Protein AF-A0A417IHV5-F1 (afdb_monomer_lite)

Secondary structure (DSSP, 8-state):
---------EEEEEE-SSEEEEEEE-TTSPBPEETTEESEEEEE-PPPPPTHHHHHHHHHHHHHHHHHHHHHHHHHHHHHHHHHH-TTHHHHHHTTTS-TTT-SS--S-SS-B-SS-BHHHHHHH-SSHHHHHHHHHH--S---HHHHHHHHHHHHHT---------TT--HHHHHHHHHHHHHHHHHHHH------SSHHHHHHHHH-TT--HHHHHHHHTTTPPPPPTT--S--HHHHHHHHTT--B-HHHHHT-GGGTTSPPB-TTS-GGGTHHHHHHHHGGGHHHHHHHHHHHHHHHHHHHHTT-SSHHHHHHHHHHHHHHHHHHHHHHHHHH-GGGHHHHHT-----GGGHHHHHHHHHHHHHHHHHHHHHH--

pLDDT: mean 84.32, std 13.25, range [35.38, 98.0]

Structure (mmCIF, N/CA/C/O backbone):
data_AF-A0A417IHV5-F1
#
_entry.id   AF-A0A417IHV5-F1
#
loop_
_atom_site.group_PDB
_atom_site.id
_atom_site.type_symbol
_atom_site.label_atom_id
_atom_site.label_alt_id
_atom_site.label_comp_id
_atom_site.label_asym_id
_atom_site.label_entity_id
_atom_site.label_seq_id
_atom_site.pdbx_PDB_ins_code
_atom_site.Cartn_x
_atom_site.Cartn_y
_atom_site.Cartn_z
_atom_site.occupancy
_atom_site.B_iso_or_equiv
_atom_site.auth_seq_id
_atom_site.auth_comp_id
_atom_site.auth_asym_id
_atom_site.auth_atom_id
_atom_site.pdbx_PDB_model_num
ATOM 1 N N . MET A 1 1 ? -44.075 -54.042 -39.806 1.00 43.84 1 MET A N 1
ATOM 2 C CA . MET A 1 1 ? -42.893 -53.189 -39.548 1.00 43.84 1 MET A CA 1
ATOM 3 C C . MET A 1 1 ? -42.754 -52.232 -40.720 1.00 43.84 1 MET A C 1
ATOM 5 O O . MET A 1 1 ? -42.628 -52.717 -41.832 1.00 43.84 1 MET A O 1
ATOM 9 N N . LYS A 1 2 ? -42.866 -50.910 -40.524 1.00 47.47 2 LYS A N 1
ATOM 10 C CA . LYS A 1 2 ? -42.530 -49.951 -41.591 1.00 47.47 2 LYS A CA 1
ATOM 11 C C . LYS A 1 2 ? -41.009 -49.927 -41.723 1.00 47.47 2 LYS A C 1
ATOM 13 O O . LYS A 1 2 ? -40.340 -49.644 -40.729 1.00 47.47 2 LYS A O 1
ATOM 18 N N . GLU A 1 3 ? -40.488 -50.256 -42.902 1.00 50.31 3 GLU A N 1
ATOM 19 C CA . GLU A 1 3 ? -39.080 -50.044 -43.235 1.00 50.31 3 GLU A CA 1
ATOM 20 C C . GLU A 1 3 ? -38.722 -48.589 -42.928 1.00 50.31 3 GLU A C 1
ATOM 22 O O . GLU A 1 3 ? -39.353 -47.655 -43.428 1.00 50.31 3 GLU A O 1
ATOM 27 N N . LYS A 1 4 ? -37.744 -48.383 -42.041 1.00 56.47 4 LYS A N 1
ATOM 28 C CA . LYS A 1 4 ? -37.158 -47.061 -41.842 1.00 56.47 4 LYS A CA 1
ATOM 29 C C . LYS A 1 4 ? -36.300 -46.778 -43.066 1.00 56.47 4 LYS A C 1
ATOM 31 O O . LYS A 1 4 ? -35.167 -47.241 -43.137 1.00 56.47 4 LYS A O 1
ATOM 36 N N . THR A 1 5 ? -36.843 -46.030 -44.017 1.00 64.75 5 THR A N 1
ATOM 37 C CA . THR A 1 5 ? -36.080 -45.492 -45.142 1.00 64.75 5 THR A CA 1
ATOM 38 C C . THR A 1 5 ? -34.972 -44.604 -44.574 1.00 64.75 5 THR A C 1
ATOM 40 O O . THR A 1 5 ? -35.249 -43.557 -43.986 1.00 64.75 5 THR A O 1
ATOM 43 N N . GLN A 1 6 ? -33.718 -45.048 -44.667 1.00 71.69 6 GLN A N 1
ATOM 44 C CA . GLN A 1 6 ? -32.567 -44.222 -44.310 1.00 71.69 6 GLN A CA 1
ATOM 45 C C . GLN A 1 6 ? -32.312 -43.253 -45.461 1.00 71.69 6 GLN A C 1
ATOM 47 O O . GLN A 1 6 ? -31.965 -43.670 -46.562 1.00 71.69 6 GLN A O 1
ATOM 52 N N . ILE A 1 7 ? -32.532 -41.964 -45.215 1.00 76.94 7 ILE A N 1
ATOM 53 C CA . ILE A 1 7 ? -32.256 -40.913 -46.192 1.00 76.94 7 ILE A CA 1
ATOM 54 C C . ILE A 1 7 ? -30.855 -40.375 -45.883 1.00 76.94 7 ILE A C 1
ATOM 56 O O . ILE A 1 7 ? -30.662 -39.851 -44.782 1.00 76.94 7 ILE A O 1
ATOM 60 N N . PRO A 1 8 ? -29.876 -40.512 -46.795 1.00 87.56 8 PRO A N 1
ATOM 61 C CA . PRO A 1 8 ? -28.560 -39.919 -46.601 1.00 87.56 8 PRO A CA 1
ATOM 62 C C . PRO A 1 8 ? -28.674 -38.389 -46.613 1.00 87.56 8 PRO A C 1
ATOM 64 O O . PRO A 1 8 ? -29.353 -37.818 -47.466 1.00 87.56 8 PRO A O 1
ATOM 67 N N . TYR A 1 9 ? -28.017 -37.728 -45.661 1.00 92.44 9 TYR A N 1
ATOM 68 C CA . TYR A 1 9 ? -28.011 -36.272 -45.526 1.00 92.44 9 TYR A CA 1
ATOM 69 C C . TYR A 1 9 ? -26.628 -35.773 -45.101 1.00 92.44 9 TYR A C 1
ATOM 71 O O . TYR A 1 9 ? -25.859 -36.504 -44.474 1.00 92.44 9 TYR A O 1
ATOM 79 N N . TYR A 1 10 ? -26.342 -34.509 -45.394 1.00 94.06 10 TYR A N 1
ATOM 80 C CA . TYR A 1 10 ? -25.203 -33.780 -44.849 1.00 94.06 10 TYR A CA 1
ATOM 81 C C . TYR A 1 10 ? -25.669 -32.828 -43.752 1.00 94.06 10 TYR A C 1
ATOM 83 O O . TYR A 1 10 ? -26.745 -32.240 -43.846 1.00 94.06 10 TYR A O 1
ATOM 91 N N . LEU A 1 11 ? -24.861 -32.679 -42.704 1.00 94.31 11 LEU A N 1
ATOM 92 C CA . LEU A 1 11 ? -25.063 -31.701 -41.638 1.00 94.31 11 LEU A CA 1
ATOM 93 C C . LEU A 1 11 ? -23.852 -30.770 -41.614 1.00 94.31 11 LEU A C 1
ATOM 95 O O . LEU A 1 11 ? -22.757 -31.185 -41.243 1.00 94.31 11 LEU A O 1
ATOM 99 N N . GLY A 1 12 ? -24.060 -29.519 -42.012 1.00 94.19 12 GLY A N 1
ATOM 100 C CA . GLY A 1 12 ? -23.097 -28.446 -41.809 1.00 94.19 12 GLY A CA 1
ATOM 101 C C . GLY A 1 12 ? -23.281 -27.852 -40.419 1.00 94.19 12 GLY A C 1
ATOM 102 O O . GLY A 1 12 ? -24.413 -27.570 -40.024 1.00 94.19 12 GLY A O 1
ATOM 103 N N . ILE A 1 13 ? -22.183 -27.672 -39.689 1.00 95.75 13 ILE A N 1
ATOM 104 C CA . ILE A 1 13 ? -22.153 -26.996 -38.391 1.00 95.75 13 ILE A CA 1
ATOM 105 C C . ILE A 1 13 ? -21.096 -25.900 -38.469 1.00 95.75 13 ILE A C 1
ATOM 107 O O . ILE A 1 13 ? -19.956 -26.176 -38.834 1.00 95.75 13 ILE A O 1
ATOM 111 N N . ASP A 1 14 ? -21.479 -24.683 -38.101 1.00 94.81 14 ASP A N 1
ATOM 112 C CA . ASP A 1 14 ? -20.583 -23.542 -37.939 1.00 94.81 14 ASP A CA 1
ATOM 113 C C . ASP A 1 14 ? -20.617 -23.106 -36.472 1.00 94.81 14 ASP A C 1
ATOM 115 O O . ASP A 1 14 ? -21.631 -22.597 -35.992 1.00 94.81 14 ASP A O 1
ATOM 119 N N . ALA A 1 15 ? -19.548 -23.396 -35.731 1.00 91.81 15 ALA A N 1
ATOM 120 C CA . ALA A 1 15 ? -19.474 -23.170 -34.292 1.00 91.81 15 ALA A CA 1
ATOM 121 C C . ALA A 1 15 ? -18.568 -21.972 -33.975 1.00 91.81 15 ALA A C 1
ATOM 123 O O . ALA A 1 15 ? -17.343 -22.085 -33.976 1.00 91.81 15 ALA A O 1
ATOM 124 N N . GLY A 1 16 ? -19.190 -20.834 -33.667 1.00 87.75 16 GLY A N 1
ATOM 125 C CA . GLY A 1 16 ? -18.547 -19.630 -33.146 1.00 87.75 16 GLY A CA 1
ATOM 126 C C . GLY A 1 16 ? -18.578 -19.542 -31.613 1.00 87.75 16 GLY A C 1
ATOM 127 O O . GLY A 1 16 ? -19.144 -20.391 -30.924 1.00 87.75 16 GLY A O 1
ATOM 128 N N . SER A 1 17 ? -17.992 -18.475 -31.059 1.00 83.94 17 SER A N 1
ATOM 129 C CA . SER A 1 17 ? -17.856 -18.276 -29.601 1.00 83.94 17 SER A CA 1
ATOM 130 C C . SER A 1 17 ? -19.181 -18.055 -28.858 1.00 83.94 17 SER A C 1
ATOM 132 O O . SER A 1 17 ? -19.285 -18.393 -27.681 1.00 83.94 17 SER A O 1
ATOM 134 N N . SER A 1 18 ? -20.188 -17.524 -29.555 1.00 89.94 18 SER A N 1
ATOM 135 C CA . SER A 1 18 ? -21.527 -17.193 -29.034 1.00 89.94 18 SER A CA 1
ATOM 136 C C . SER A 1 18 ? -22.663 -17.668 -29.943 1.00 89.94 18 SER A C 1
ATOM 138 O O . SER A 1 18 ? -23.837 -17.340 -29.734 1.00 89.94 18 SER A O 1
ATOM 140 N N . SER A 1 19 ? -22.348 -18.446 -30.981 1.00 92.69 19 SER A N 1
ATOM 141 C CA . SER A 1 19 ? -23.367 -18.984 -31.874 1.00 92.69 19 SER A CA 1
ATOM 142 C C . SER A 1 19 ? -22.964 -20.316 -32.480 1.00 92.69 19 SER A C 1
ATOM 144 O O . SER A 1 19 ? -21.795 -20.547 -32.762 1.00 92.69 19 SER A O 1
ATOM 146 N N . VAL A 1 20 ? -23.941 -21.193 -32.690 1.00 95.38 20 VAL A N 1
ATOM 147 C CA . VAL A 1 20 ? -23.766 -22.420 -33.470 1.00 95.38 20 VAL A CA 1
ATOM 148 C C . VAL A 1 20 ? -24.817 -22.440 -34.571 1.00 95.38 20 VAL A C 1
ATOM 150 O O . VAL A 1 20 ? -26.007 -22.638 -34.304 1.00 95.38 20 VAL A O 1
ATOM 153 N N . GLY A 1 21 ? -24.379 -22.184 -35.800 1.00 95.12 21 GLY A N 1
ATOM 154 C CA . GLY A 1 21 ? -25.156 -22.356 -37.019 1.00 95.12 21 GLY A CA 1
ATOM 155 C C . GLY A 1 21 ? -25.201 -23.824 -37.426 1.00 95.12 21 GLY A C 1
ATOM 156 O O . GLY A 1 21 ? -24.228 -24.558 -37.259 1.00 95.12 21 GLY A O 1
ATOM 157 N N . TRP A 1 22 ? -26.331 -24.271 -37.957 1.00 96.38 22 TRP A N 1
ATOM 158 C CA . TRP A 1 22 ? -26.464 -25.605 -38.524 1.00 96.38 22 TRP A CA 1
ATOM 159 C C . TRP A 1 22 ? -27.376 -25.596 -39.748 1.00 96.38 22 TRP A C 1
ATOM 161 O O . TRP A 1 22 ? -28.329 -24.818 -39.821 1.00 96.38 22 TRP A O 1
ATOM 171 N N . ALA A 1 23 ? -27.099 -26.480 -40.703 1.00 96.06 23 ALA A N 1
ATOM 172 C CA . ALA A 1 23 ? -27.939 -26.711 -41.872 1.00 96.06 23 ALA A CA 1
ATOM 173 C C . ALA A 1 23 ? -27.867 -28.179 -42.296 1.00 96.06 23 ALA A C 1
ATOM 175 O O . ALA A 1 23 ? -26.793 -28.775 -42.317 1.00 96.06 23 ALA A O 1
ATOM 176 N N . VAL A 1 24 ? -29.014 -28.759 -42.637 1.00 94.81 24 VAL A N 1
ATOM 177 C CA . VAL A 1 24 ? -29.136 -30.141 -43.103 1.00 94.81 24 VAL A CA 1
ATOM 178 C C . VAL A 1 24 ? -29.510 -30.137 -44.578 1.00 94.81 24 VAL A C 1
ATOM 180 O O . VAL A 1 24 ? -30.541 -29.564 -44.944 1.00 94.81 24 VAL A O 1
ATOM 183 N N . THR A 1 25 ? -28.718 -30.806 -45.413 1.00 93.00 25 THR A N 1
ATOM 184 C CA . THR A 1 25 ? -28.980 -30.932 -46.852 1.00 93.00 25 THR A CA 1
ATOM 185 C C . THR A 1 25 ? -29.087 -32.385 -47.297 1.00 93.00 25 THR A C 1
ATOM 187 O O . THR A 1 25 ? -28.559 -33.283 -46.644 1.00 93.00 25 THR A O 1
ATOM 190 N N . ASP A 1 26 ? -29.758 -32.631 -48.419 1.00 91.12 26 ASP A N 1
ATOM 191 C CA . ASP A 1 26 ? -29.627 -33.893 -49.152 1.00 91.12 26 ASP A CA 1
ATOM 192 C C . ASP A 1 26 ? -28.264 -33.984 -49.875 1.00 91.12 26 ASP A C 1
ATOM 194 O O . ASP A 1 26 ? -27.413 -33.090 -49.776 1.00 91.12 26 ASP A O 1
ATOM 198 N N . THR A 1 27 ? -28.053 -35.073 -50.617 1.00 89.94 27 THR A N 1
ATOM 199 C CA . THR A 1 27 ? -26.840 -35.301 -51.420 1.00 89.94 27 THR A CA 1
ATOM 200 C C . THR A 1 27 ? -26.717 -34.382 -52.640 1.00 89.94 27 THR A C 1
ATOM 202 O O . THR A 1 27 ? -25.660 -34.348 -53.262 1.00 89.94 27 THR A O 1
ATOM 205 N N . MET A 1 28 ? -27.768 -33.626 -52.969 1.00 90.75 28 MET A N 1
ATOM 206 C CA . MET A 1 28 ? -27.807 -32.626 -54.041 1.00 90.75 28 MET A CA 1
ATOM 207 C C . MET A 1 28 ? -27.717 -31.193 -53.489 1.00 90.75 28 MET A C 1
ATOM 209 O O . MET A 1 28 ? -27.917 -30.234 -54.229 1.00 90.75 28 MET A O 1
ATOM 213 N N . TYR A 1 29 ? -27.386 -31.044 -52.199 1.00 87.69 29 TYR A N 1
ATOM 214 C CA . TYR A 1 29 ? -27.244 -29.776 -51.478 1.00 87.69 29 TYR A CA 1
ATOM 215 C C . TYR A 1 29 ? -28.536 -28.956 -51.325 1.00 87.69 29 TYR A C 1
ATOM 217 O O . TYR A 1 29 ? -28.490 -27.757 -51.043 1.00 87.69 29 TYR A O 1
ATOM 225 N N . HIS A 1 30 ? -29.707 -29.588 -51.412 1.00 91.19 30 HIS A N 1
ATOM 226 C CA . HIS A 1 30 ? -30.969 -28.942 -51.059 1.00 91.19 30 HIS A CA 1
ATOM 227 C C . HIS A 1 30 ? -31.229 -29.029 -49.558 1.00 91.19 30 HIS A C 1
ATOM 229 O O . HIS A 1 30 ? -31.154 -30.105 -48.963 1.00 91.19 30 HIS A O 1
ATOM 235 N N . VAL A 1 31 ? -31.606 -27.906 -48.940 1.00 90.88 31 VAL A N 1
ATOM 236 C CA . VAL A 1 31 ? -31.969 -27.868 -47.516 1.00 90.88 31 VAL A CA 1
ATOM 237 C C . VAL A 1 31 ? -33.217 -28.712 -47.267 1.00 90.88 31 VAL A C 1
ATOM 239 O O . VAL A 1 31 ? -34.291 -28.447 -47.819 1.00 90.88 31 VAL A O 1
ATOM 242 N N . LEU A 1 32 ? -33.091 -29.705 -46.386 1.00 90.88 32 LEU A N 1
ATOM 243 C CA . LEU A 1 32 ? -34.196 -30.587 -46.033 1.00 90.88 32 LEU A CA 1
ATOM 244 C C . LEU A 1 32 ? -35.278 -29.826 -45.264 1.00 90.88 32 LEU A C 1
ATOM 246 O O . LEU A 1 32 ? -35.007 -28.900 -44.498 1.00 90.88 32 LEU A O 1
ATOM 250 N N . LYS A 1 33 ? -36.535 -30.239 -45.440 1.00 91.00 33 LYS A N 1
ATOM 251 C CA . LYS A 1 33 ? -37.676 -29.719 -44.680 1.00 91.00 33 LYS A CA 1
ATOM 252 C C . LYS A 1 33 ? -38.322 -30.843 -43.887 1.00 91.00 33 LYS A C 1
ATOM 254 O O . LYS A 1 33 ? -38.660 -31.884 -44.440 1.00 91.00 33 LYS A O 1
ATOM 259 N N . THR A 1 34 ? -38.567 -30.613 -42.604 1.00 85.56 34 THR A N 1
ATOM 260 C CA . THR A 1 34 ? -39.342 -31.523 -41.753 1.00 85.56 34 THR A CA 1
ATOM 261 C C . THR A 1 34 ? -40.497 -30.766 -41.115 1.00 85.56 34 THR A C 1
ATOM 263 O O . THR A 1 34 ? -40.331 -29.666 -40.593 1.00 85.56 34 THR A O 1
ATOM 266 N N . LYS A 1 35 ? -41.710 -31.333 -41.197 1.00 86.81 35 LYS A N 1
ATOM 267 C CA . LYS A 1 35 ? -42.943 -30.725 -40.654 1.00 86.81 35 LYS A CA 1
ATOM 268 C C . LYS A 1 35 ? -43.137 -29.253 -41.076 1.00 86.81 35 LYS A C 1
ATOM 270 O O . LYS A 1 35 ? -43.513 -28.411 -40.266 1.00 86.81 35 LYS A O 1
ATOM 275 N N . GLY A 1 36 ? -42.826 -28.938 -42.336 1.00 87.25 36 GLY A N 1
ATOM 276 C CA . GLY A 1 36 ? -42.958 -27.591 -42.904 1.00 87.25 36 GLY A CA 1
ATOM 277 C C . GLY A 1 36 ? -41.851 -26.598 -42.529 1.00 87.25 36 GLY A C 1
ATOM 278 O O . GLY A 1 36 ? -41.879 -25.469 -43.010 1.00 87.25 36 GLY A O 1
ATOM 279 N N . LYS A 1 37 ? -40.857 -26.991 -41.725 1.00 90.31 37 LYS A N 1
ATOM 280 C CA . LYS A 1 37 ? -39.722 -26.137 -41.350 1.00 90.31 37 LYS A CA 1
ATOM 281 C C . LYS A 1 37 ? -38.457 -26.573 -42.077 1.00 90.31 37 LYS A C 1
ATOM 283 O O . LYS A 1 37 ? -38.157 -27.764 -42.134 1.00 90.31 37 LYS A O 1
ATOM 288 N N . ALA A 1 38 ? -37.726 -25.610 -42.632 1.00 92.81 38 ALA A N 1
ATOM 289 C CA . ALA A 1 38 ? -36.400 -25.857 -43.186 1.00 92.81 38 ALA A CA 1
ATOM 290 C C . ALA A 1 38 ? -35.434 -26.229 -42.056 1.00 92.81 38 ALA A C 1
ATOM 292 O O . ALA A 1 38 ? -35.447 -25.612 -40.992 1.00 92.81 38 ALA A O 1
ATOM 293 N N . MET A 1 39 ? -34.625 -27.256 -42.280 1.00 93.00 39 MET A N 1
ATOM 294 C CA . MET A 1 39 ? -33.692 -27.810 -41.306 1.00 93.00 39 MET A CA 1
ATOM 295 C C . MET A 1 39 ? -32.380 -27.032 -41.326 1.00 93.00 39 MET A C 1
ATOM 297 O O . MET A 1 39 ? -31.325 -27.563 -41.646 1.00 93.00 39 MET A O 1
ATOM 301 N N . TRP A 1 40 ? -32.471 -25.751 -40.997 1.00 93.81 40 TRP A N 1
ATOM 302 C CA . TRP A 1 40 ? -31.337 -24.877 -40.758 1.00 93.81 40 TRP A CA 1
ATOM 303 C C . TRP A 1 40 ? -31.694 -23.903 -39.643 1.00 93.81 40 TRP A C 1
ATOM 305 O O . TRP A 1 40 ? -32.871 -23.640 -39.372 1.00 93.81 40 TRP A O 1
ATOM 315 N N . GLY A 1 41 ? -30.686 -23.369 -38.981 1.00 93.69 41 GLY A N 1
ATOM 316 C CA . GLY A 1 41 ? -30.887 -22.379 -37.945 1.00 93.69 41 GLY A CA 1
ATOM 317 C C . GLY A 1 41 ? -29.592 -22.020 -37.252 1.00 93.69 41 GLY A C 1
ATOM 318 O O . GLY A 1 41 ? -28.525 -22.537 -37.563 1.00 93.69 41 GLY A O 1
ATOM 319 N N . VAL A 1 42 ? -29.709 -21.131 -36.277 1.00 95.19 42 VAL A N 1
ATOM 320 C CA . VAL A 1 42 ? -28.597 -20.719 -35.431 1.00 95.19 42 VAL A CA 1
ATOM 321 C C . VAL A 1 42 ? -29.042 -20.755 -33.979 1.00 95.19 42 VAL A C 1
ATOM 323 O O . VAL A 1 42 ? -30.142 -20.316 -33.635 1.00 95.19 42 VAL A O 1
ATOM 326 N N . ARG A 1 43 ? -28.200 -21.308 -33.112 1.00 94.94 43 ARG A N 1
ATOM 327 C CA . ARG A 1 43 ? -28.366 -21.231 -31.665 1.00 94.94 43 ARG A CA 1
ATOM 328 C C . ARG A 1 43 ? -27.437 -20.151 -31.136 1.00 94.94 43 ARG A C 1
ATOM 330 O O . ARG A 1 43 ? -26.232 -20.342 -31.169 1.00 94.94 43 ARG A O 1
ATOM 337 N N . LEU A 1 44 ? -28.000 -19.057 -30.631 1.00 94.50 44 LEU A N 1
ATOM 338 C CA . LEU A 1 44 ? -27.246 -18.004 -29.946 1.00 94.50 44 LEU A CA 1
ATOM 339 C C . LEU A 1 44 ? -27.130 -18.323 -28.446 1.00 94.50 44 LEU A C 1
ATOM 341 O O . LEU A 1 44 ? -28.085 -18.826 -27.841 1.00 94.50 44 LEU A O 1
ATOM 345 N N . PHE A 1 45 ? -25.974 -18.042 -27.851 1.00 94.31 45 PHE A N 1
ATOM 346 C CA . PHE A 1 45 ? -25.711 -18.140 -26.413 1.00 94.31 45 PHE A CA 1
ATOM 347 C C . PHE A 1 45 ? -24.684 -17.076 -25.987 1.00 94.31 45 PHE A C 1
ATOM 349 O O . PHE A 1 45 ? -23.915 -16.610 -26.822 1.00 94.31 45 PHE A O 1
ATOM 356 N N . PRO A 1 46 ? -24.668 -16.654 -24.710 1.00 87.94 46 PRO A N 1
ATOM 357 C CA . PRO A 1 46 ? -23.661 -15.710 -24.226 1.00 87.94 46 PRO A CA 1
ATOM 358 C C . PRO A 1 46 ? -22.243 -16.274 -24.371 1.00 87.94 46 PRO A C 1
ATOM 360 O O . PRO A 1 46 ? -22.046 -17.470 -24.147 1.00 87.94 46 PRO A O 1
ATOM 363 N N . ASP A 1 47 ? -21.264 -15.419 -24.685 1.00 85.75 47 ASP A N 1
ATOM 364 C CA . ASP A 1 47 ? -19.855 -15.826 -24.731 1.00 85.75 47 ASP A CA 1
ATOM 365 C C . ASP A 1 47 ? -19.414 -16.433 -23.388 1.00 85.75 47 ASP A C 1
ATOM 367 O O . ASP A 1 47 ? -19.827 -16.006 -22.302 1.00 85.75 47 ASP A O 1
ATOM 371 N N . ALA A 1 48 ? -18.540 -17.436 -23.459 1.00 82.06 48 ALA A N 1
ATOM 372 C CA . ALA A 1 48 ? -18.007 -18.083 -22.272 1.00 82.06 48 ALA A CA 1
ATOM 373 C C . ALA A 1 48 ? -17.155 -17.102 -21.447 1.00 82.06 48 ALA A C 1
ATOM 375 O O . ALA A 1 48 ? -16.150 -16.570 -21.917 1.00 82.06 48 ALA A O 1
ATOM 376 N N . SER A 1 49 ? -17.521 -16.895 -20.181 1.00 77.88 49 SER A N 1
ATOM 377 C CA . SER A 1 49 ? -16.686 -16.129 -19.253 1.00 77.88 49 SER A CA 1
ATOM 378 C C . SER A 1 49 ? -15.437 -16.928 -18.883 1.00 77.88 49 SER A C 1
ATOM 380 O O . SER A 1 49 ? -15.525 -18.097 -18.492 1.00 77.88 49 SER A O 1
ATOM 382 N N . THR A 1 50 ? -14.268 -16.293 -18.954 1.00 78.00 50 THR A N 1
ATOM 383 C CA . THR A 1 50 ? -13.011 -16.927 -18.547 1.00 78.00 50 THR A CA 1
ATOM 384 C C . THR A 1 50 ? -12.998 -17.205 -17.039 1.00 78.00 50 THR A C 1
ATOM 386 O O . THR A 1 50 ? -13.672 -16.552 -16.238 1.00 78.00 50 THR A O 1
ATOM 389 N N . ALA A 1 51 ? -12.200 -18.184 -16.607 1.00 80.12 51 ALA A N 1
ATOM 390 C CA . ALA A 1 51 ? -12.079 -18.522 -15.186 1.00 80.12 51 ALA A CA 1
ATOM 391 C C . ALA A 1 51 ? -11.318 -17.462 -14.354 1.00 80.12 51 ALA A C 1
ATOM 393 O O . ALA A 1 51 ? -11.292 -17.564 -13.122 1.00 80.12 51 ALA A O 1
ATOM 394 N N . ALA A 1 52 ? -10.722 -16.453 -15.001 1.00 69.94 52 ALA A N 1
ATOM 395 C CA . ALA A 1 52 ? -9.869 -15.443 -14.377 1.00 69.94 52 ALA A CA 1
ATOM 396 C C . ALA A 1 52 ? -10.605 -14.644 -13.287 1.00 69.94 52 ALA A C 1
ATOM 398 O O . ALA A 1 52 ? -10.139 -14.565 -12.151 1.00 69.94 52 ALA A O 1
ATOM 399 N N . GLU A 1 53 ? -11.811 -14.148 -13.570 1.00 71.31 53 GLU A N 1
ATOM 400 C CA . GLU A 1 53 ? -12.598 -13.366 -12.605 1.00 71.31 53 GLU A CA 1
ATOM 401 C C . GLU A 1 53 ? -12.937 -14.185 -11.345 1.00 71.31 53 GLU A C 1
ATOM 403 O O . GLU A 1 53 ? -12.753 -13.746 -10.203 1.00 71.31 53 GLU A O 1
ATOM 408 N N . ARG A 1 54 ? -13.336 -15.450 -11.533 1.00 77.81 54 ARG A N 1
ATOM 409 C CA . ARG A 1 54 ? -13.606 -16.374 -10.421 1.00 77.81 54 ARG A CA 1
ATOM 410 C C . ARG A 1 54 ? -12.350 -16.658 -9.596 1.00 77.81 54 ARG A C 1
ATOM 412 O O . ARG A 1 54 ? -12.459 -16.819 -8.374 1.00 77.81 54 ARG A O 1
ATOM 419 N N . ARG A 1 55 ? -11.173 -16.743 -10.230 1.00 71.00 55 ARG A N 1
ATOM 420 C CA . ARG A 1 55 ? -9.877 -16.907 -9.548 1.00 71.00 55 ARG A CA 1
ATOM 421 C C . ARG A 1 55 ? -9.590 -15.696 -8.660 1.00 71.00 55 ARG A C 1
ATOM 423 O O . ARG A 1 55 ? -9.335 -15.889 -7.468 1.00 71.00 55 ARG A O 1
ATOM 430 N N . THR A 1 56 ? -9.753 -14.481 -9.179 1.00 66.12 56 THR A N 1
ATOM 431 C CA . THR A 1 56 ? -9.553 -13.221 -8.441 1.00 66.12 56 THR A CA 1
ATOM 432 C C . THR A 1 56 ? -10.453 -13.125 -7.210 1.00 66.12 56 THR A C 1
ATOM 434 O O . THR A 1 56 ? -9.965 -12.907 -6.096 1.00 66.12 56 THR A O 1
ATOM 437 N N . HIS A 1 57 ? -11.757 -13.385 -7.352 1.00 76.75 57 HIS A N 1
ATOM 438 C CA . HIS A 1 57 ? -12.679 -13.361 -6.211 1.00 76.75 57 HIS A CA 1
ATOM 439 C C . HIS A 1 57 ? -12.346 -14.419 -5.154 1.00 76.75 57 HIS A C 1
ATOM 441 O O . HIS A 1 57 ? -12.435 -14.157 -3.952 1.00 76.75 57 HIS A O 1
ATOM 447 N N . ARG A 1 58 ? -11.942 -15.622 -5.575 1.00 79.50 58 ARG A N 1
ATOM 448 C CA . ARG A 1 58 ? -11.550 -16.698 -4.654 1.00 79.50 58 ARG A CA 1
ATOM 449 C C . ARG A 1 58 ? -10.295 -16.330 -3.866 1.00 79.50 58 ARG A C 1
ATOM 451 O O . ARG A 1 58 ? -10.269 -16.530 -2.651 1.00 79.50 58 ARG A O 1
ATOM 458 N N . ALA A 1 59 ? -9.284 -15.782 -4.535 1.00 72.50 59 ALA A N 1
ATOM 459 C CA . ALA A 1 59 ? -8.061 -15.312 -3.895 1.00 72.50 59 ALA A CA 1
ATOM 460 C C . ALA A 1 59 ? -8.358 -14.192 -2.884 1.00 72.50 59 ALA A C 1
ATOM 462 O O . ALA A 1 59 ? -7.896 -14.255 -1.743 1.00 72.50 59 ALA A O 1
ATOM 463 N N . ALA A 1 60 ? -9.210 -13.228 -3.251 1.00 71.44 60 ALA A N 1
ATOM 464 C CA . ALA A 1 60 ? -9.623 -12.145 -2.362 1.00 71.44 60 ALA A CA 1
ATOM 465 C C . ALA A 1 60 ? -10.340 -12.651 -1.100 1.00 71.44 60 ALA A C 1
ATOM 467 O O . ALA A 1 60 ? -9.975 -12.245 0.005 1.00 71.44 60 ALA A O 1
ATOM 468 N N . ARG A 1 61 ? -11.294 -13.587 -1.232 1.00 85.06 61 ARG A N 1
ATOM 469 C CA . ARG A 1 61 ? -11.979 -14.199 -0.076 1.00 85.06 61 ARG A CA 1
ATOM 470 C C . ARG A 1 61 ? -11.002 -14.901 0.866 1.00 85.06 61 ARG A C 1
ATOM 472 O O . ARG A 1 61 ? -11.035 -14.655 2.068 1.00 85.06 61 ARG A O 1
ATOM 479 N N . ARG A 1 62 ? -10.085 -15.713 0.326 1.00 83.75 62 ARG A N 1
ATOM 480 C CA . ARG A 1 62 ? -9.051 -16.401 1.123 1.00 83.75 62 ARG A CA 1
ATOM 481 C C . ARG A 1 62 ? -8.135 -15.414 1.849 1.00 83.75 62 ARG A C 1
ATOM 483 O O . ARG A 1 62 ? -7.819 -15.617 3.017 1.00 83.75 62 ARG A O 1
ATOM 490 N N . ARG A 1 63 ? -7.727 -14.328 1.186 1.00 82.88 63 ARG A N 1
ATOM 491 C CA . ARG A 1 63 ? -6.913 -13.263 1.791 1.00 82.88 63 ARG A CA 1
ATOM 492 C C . ARG A 1 63 ? -7.637 -12.580 2.953 1.00 82.88 63 ARG A C 1
ATOM 494 O O . ARG A 1 63 ? -7.024 -12.380 3.998 1.00 82.88 63 ARG A O 1
ATOM 501 N N . LEU A 1 64 ? -8.922 -12.255 2.792 1.00 87.25 64 LEU A N 1
ATOM 502 C CA . LEU A 1 64 ? -9.741 -11.662 3.855 1.00 87.25 64 LEU A CA 1
ATOM 503 C C . LEU A 1 64 ? -9.907 -12.613 5.043 1.00 87.25 64 LEU A C 1
ATOM 505 O O . LEU A 1 64 ? -9.705 -12.192 6.179 1.00 87.25 64 LEU A O 1
ATOM 509 N N . GLN A 1 65 ? -10.188 -13.891 4.780 1.00 92.88 65 GLN A N 1
ATOM 510 C CA . GLN A 1 65 ? -10.313 -14.920 5.814 1.00 92.88 65 GLN A CA 1
ATOM 511 C C . GLN A 1 65 ? -9.014 -15.083 6.611 1.00 92.88 65 GLN A C 1
ATOM 513 O O . GLN A 1 65 ? -9.035 -15.036 7.835 1.00 92.88 65 GLN A O 1
ATOM 518 N N . ARG A 1 66 ? -7.865 -15.188 5.931 1.00 90.06 66 ARG A N 1
ATOM 519 C CA . ARG A 1 66 ? -6.552 -15.286 6.590 1.00 90.06 66 ARG A CA 1
ATOM 520 C C . ARG A 1 66 ? -6.185 -14.019 7.355 1.00 90.06 66 ARG A C 1
ATOM 522 O O . ARG A 1 66 ? -5.535 -14.099 8.387 1.00 90.06 66 ARG A O 1
ATOM 529 N N . ARG A 1 67 ? -6.572 -12.837 6.856 1.00 91.75 67 ARG A N 1
ATOM 530 C CA . ARG A 1 67 ? -6.401 -11.580 7.598 1.00 91.75 67 ARG A CA 1
ATOM 531 C C . ARG A 1 67 ? -7.205 -11.607 8.892 1.00 91.75 67 ARG A C 1
ATOM 533 O O . ARG A 1 67 ? -6.636 -11.260 9.914 1.00 91.75 67 ARG A O 1
ATOM 540 N N . LYS A 1 68 ? -8.471 -12.032 8.840 1.00 94.12 68 LYS A N 1
ATOM 541 C CA . LYS A 1 68 ? -9.315 -12.181 10.031 1.00 94.12 68 LYS A CA 1
ATOM 542 C C . LYS A 1 68 ? -8.681 -13.156 11.026 1.00 94.12 68 LYS A C 1
ATOM 544 O O . LYS A 1 68 ? -8.373 -12.745 12.128 1.00 94.12 68 LYS A O 1
ATOM 549 N N . GLN A 1 69 ? -8.321 -14.359 10.576 1.00 96.50 69 GLN A N 1
ATOM 550 C CA . GLN A 1 69 ? -7.672 -15.368 11.419 1.00 96.50 69 GLN A CA 1
ATOM 551 C C . GLN A 1 69 ? -6.415 -14.845 12.137 1.00 96.50 69 GLN A C 1
ATOM 553 O O . GLN A 1 69 ? -6.211 -15.144 13.305 1.00 96.50 69 GLN A O 1
ATOM 558 N N . ARG A 1 70 ? -5.564 -14.052 11.468 1.00 95.69 70 ARG A N 1
ATOM 559 C CA . ARG A 1 70 ? -4.391 -13.446 12.125 1.00 95.69 70 ARG A CA 1
ATOM 560 C C . ARG A 1 70 ? -4.767 -12.478 13.245 1.00 95.69 70 ARG A C 1
ATOM 562 O O . ARG A 1 70 ? -4.059 -12.428 14.242 1.00 95.69 70 ARG A O 1
ATOM 569 N N . LEU A 1 71 ? -5.818 -11.685 13.046 1.00 96.75 71 LEU A N 1
ATOM 570 C CA . LEU A 1 71 ? -6.299 -10.750 14.061 1.00 96.75 71 LEU A CA 1
ATOM 571 C C . LEU A 1 71 ? -6.957 -11.507 15.215 1.00 96.75 71 LEU A C 1
ATOM 573 O O . LEU A 1 71 ? -6.640 -11.207 16.355 1.00 96.75 71 LEU A O 1
ATOM 577 N N . ASP A 1 72 ? -7.738 -12.550 14.921 1.00 97.19 72 ASP A N 1
ATOM 578 C CA . ASP A 1 72 ? -8.345 -13.420 15.935 1.00 97.19 72 ASP A CA 1
ATOM 579 C C . ASP A 1 72 ? -7.266 -14.096 16.809 1.00 97.19 72 ASP A C 1
ATOM 581 O O . ASP A 1 72 ? -7.405 -14.179 18.026 1.00 97.19 72 ASP A O 1
ATOM 585 N N . ILE A 1 73 ? -6.148 -14.538 16.210 1.00 97.88 73 ILE A N 1
ATOM 586 C CA . ILE A 1 73 ? -5.008 -15.098 16.958 1.00 97.88 73 ILE A CA 1
ATOM 587 C C . ILE A 1 73 ? -4.357 -14.034 17.849 1.00 97.88 73 ILE A C 1
ATOM 589 O O . ILE A 1 73 ? -4.068 -14.311 19.009 1.00 97.88 73 ILE A O 1
ATOM 593 N N . LEU A 1 74 ? -4.117 -12.828 17.324 1.00 97.81 74 LEU A N 1
ATOM 594 C CA . LEU A 1 74 ? -3.542 -11.734 18.110 1.00 97.81 74 LEU A CA 1
ATOM 595 C C . LEU A 1 74 ? -4.452 -11.363 19.289 1.00 97.81 74 LEU A C 1
ATOM 597 O O . LEU A 1 74 ? -3.971 -11.197 20.406 1.00 97.81 74 LEU A O 1
ATOM 601 N N . GLU A 1 75 ? -5.755 -11.261 19.042 1.00 97.31 75 GLU A N 1
ATOM 602 C CA . GLU A 1 75 ? -6.762 -10.981 20.060 1.00 97.31 75 GLU A CA 1
ATOM 603 C C . GLU A 1 75 ? -6.770 -12.058 21.141 1.00 97.31 75 GLU A C 1
ATOM 605 O O . GLU A 1 75 ? -6.666 -11.728 22.315 1.00 97.31 75 GLU A O 1
ATOM 610 N N . MET A 1 76 ? -6.789 -13.339 20.763 1.00 97.50 76 MET A N 1
ATOM 611 C CA . MET A 1 76 ? -6.728 -14.462 21.703 1.00 97.50 76 MET A CA 1
ATOM 612 C C . MET A 1 76 ? -5.495 -14.397 22.618 1.00 97.50 76 MET A C 1
ATOM 614 O O . MET A 1 76 ? -5.605 -14.682 23.808 1.00 97.50 76 MET A O 1
ATOM 618 N N . LEU A 1 77 ? -4.330 -14.012 22.085 1.00 97.88 77 LEU A N 1
ATOM 619 C CA . LEU A 1 77 ? -3.096 -13.884 22.868 1.00 97.88 77 LEU A CA 1
ATOM 620 C C . LEU A 1 77 ? -3.151 -12.719 23.867 1.00 97.88 77 LEU A C 1
ATOM 622 O O . LEU A 1 77 ? -2.623 -12.832 24.970 1.00 97.88 77 LEU A O 1
ATOM 626 N N . PHE A 1 78 ? -3.788 -11.608 23.492 1.00 98.00 78 PHE A N 1
ATOM 627 C CA . PHE A 1 78 ? -3.895 -10.411 24.330 1.00 98.00 78 PHE A CA 1
ATOM 628 C C . PHE A 1 78 ? -5.128 -10.407 25.243 1.00 98.00 78 PHE A C 1
ATOM 630 O O . PHE A 1 78 ? -5.156 -9.645 26.209 1.00 98.00 78 PHE A O 1
ATOM 637 N N . ALA A 1 79 ? -6.128 -11.250 24.975 1.00 97.06 79 ALA A N 1
ATOM 638 C CA . ALA A 1 79 ? -7.410 -11.257 25.670 1.00 97.06 79 ALA A CA 1
ATOM 639 C C . ALA A 1 79 ? -7.286 -11.316 27.203 1.00 97.06 79 ALA A C 1
ATOM 641 O O . ALA A 1 79 ? -7.979 -10.530 27.846 1.00 97.06 79 ALA A O 1
ATOM 642 N N . PRO A 1 80 ? -6.404 -12.136 27.820 1.00 97.75 80 PRO A N 1
ATOM 643 C CA . PRO A 1 80 ? -6.265 -12.148 29.277 1.00 97.75 80 PRO A CA 1
ATOM 644 C C . PRO A 1 80 ? -5.837 -10.788 29.848 1.00 97.75 80 PRO A C 1
ATOM 646 O O . PRO A 1 80 ? -6.489 -10.270 30.750 1.00 97.75 80 PRO A O 1
ATOM 649 N N . ALA A 1 81 ? -4.792 -10.179 29.277 1.00 97.38 81 ALA A N 1
ATOM 650 C CA . ALA A 1 81 ? -4.253 -8.904 29.748 1.00 97.38 81 ALA A CA 1
ATOM 651 C C . ALA A 1 81 ? -5.187 -7.721 29.437 1.00 97.38 81 ALA A C 1
ATOM 653 O O . ALA A 1 81 ? -5.330 -6.803 30.243 1.00 97.38 81 ALA A O 1
ATOM 654 N N . LEU A 1 82 ? -5.862 -7.750 28.282 1.00 97.25 82 LEU A N 1
ATOM 655 C CA . LEU A 1 82 ? -6.885 -6.761 27.939 1.00 97.25 82 LEU A CA 1
ATOM 656 C C . LEU A 1 82 ? -8.080 -6.855 28.887 1.00 97.25 82 LEU A C 1
ATOM 658 O O . LEU A 1 82 ? -8.545 -5.825 29.354 1.00 97.25 82 LEU A O 1
ATOM 662 N N . ASN A 1 83 ? -8.543 -8.065 29.205 1.00 96.25 83 ASN A N 1
ATOM 663 C CA . ASN A 1 83 ? -9.685 -8.272 30.090 1.00 96.25 83 ASN A CA 1
ATOM 664 C C . ASN A 1 83 ? -9.375 -7.893 31.546 1.00 96.25 83 ASN A C 1
ATOM 666 O O . ASN A 1 83 ? -10.252 -7.385 32.233 1.00 96.25 83 ASN A O 1
ATOM 670 N N . GLU A 1 84 ? -8.139 -8.092 32.011 1.00 96.81 84 GLU A N 1
ATOM 671 C CA . GLU A 1 84 ? -7.697 -7.601 33.323 1.00 96.81 84 GLU A CA 1
ATOM 672 C C . GLU A 1 84 ? -7.748 -6.069 33.400 1.00 96.81 84 GLU A C 1
ATOM 674 O O . GLU A 1 84 ? -8.189 -5.505 34.402 1.00 96.81 84 GLU A O 1
ATOM 679 N N . LYS A 1 85 ? -7.325 -5.388 32.328 1.00 95.06 85 LYS A N 1
ATOM 680 C CA . LYS A 1 85 ? -7.299 -3.924 32.280 1.00 95.06 85 LYS A CA 1
ATOM 681 C C . LYS A 1 85 ? -8.680 -3.310 32.048 1.00 95.06 85 LYS A C 1
ATOM 683 O 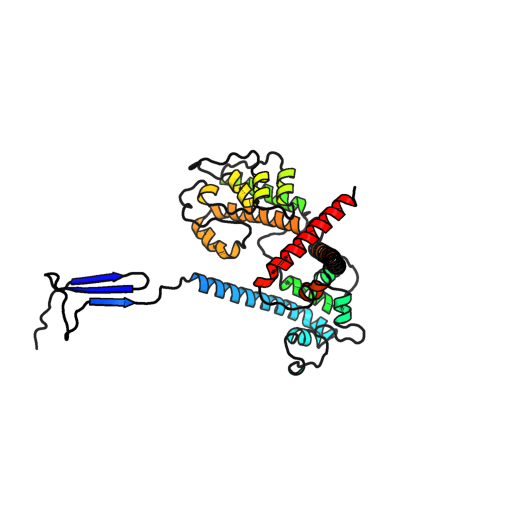O . LYS A 1 85 ? -9.012 -2.305 32.670 1.00 95.06 85 LYS A O 1
ATOM 688 N N . ASP A 1 86 ? -9.438 -3.870 31.112 1.00 95.12 86 ASP A N 1
ATOM 689 C CA . ASP A 1 86 ? -10.718 -3.363 30.626 1.00 95.12 86 ASP A CA 1
ATOM 690 C C . ASP A 1 86 ? -11.517 -4.492 29.939 1.00 95.12 86 ASP A C 1
ATOM 692 O O . ASP A 1 86 ? -11.371 -4.722 28.731 1.00 95.12 86 ASP A O 1
ATOM 696 N N . PRO A 1 87 ? -12.401 -5.184 30.683 1.00 94.06 87 PRO A N 1
ATOM 697 C CA . PRO A 1 87 ? -13.196 -6.303 30.166 1.00 94.06 87 PRO A CA 1
ATOM 698 C C . PRO A 1 87 ? -14.054 -5.973 28.940 1.00 94.06 87 PRO A C 1
ATOM 700 O O . PRO A 1 87 ? -14.445 -6.854 28.179 1.00 94.06 87 PRO A O 1
ATOM 703 N N . GLN A 1 88 ? -14.380 -4.696 28.753 1.00 94.12 88 GLN A N 1
ATOM 704 C CA . GLN A 1 88 ? -15.291 -4.223 27.718 1.00 94.12 88 GLN A CA 1
ATOM 705 C C . GLN A 1 88 ? -14.561 -3.700 26.474 1.00 94.12 88 GLN A C 1
ATOM 707 O O . GLN A 1 88 ? -15.207 -3.410 25.468 1.00 94.12 88 GLN A O 1
ATOM 712 N N . PHE A 1 89 ? -13.229 -3.606 26.505 1.00 96.06 89 PHE A N 1
ATOM 713 C CA . PHE A 1 89 ? -12.424 -3.026 25.430 1.00 96.06 89 PHE A CA 1
ATOM 714 C C . PHE A 1 89 ? -12.645 -3.703 24.070 1.00 96.06 89 PHE A C 1
ATOM 716 O O . PHE A 1 89 ? -12.961 -3.031 23.087 1.00 96.06 89 PHE A O 1
ATOM 723 N N . LEU A 1 90 ? -12.524 -5.034 24.009 1.00 95.44 90 LEU A N 1
ATOM 724 C CA . LEU A 1 90 ? -12.671 -5.784 22.755 1.00 95.44 90 LEU A CA 1
ATOM 725 C C . LEU A 1 90 ? -14.100 -5.709 22.208 1.00 95.44 90 LEU A C 1
ATOM 727 O O . LEU A 1 90 ? -14.287 -5.522 21.010 1.00 95.44 90 LEU A O 1
ATOM 731 N N . ALA A 1 91 ? -15.107 -5.784 23.080 1.00 94.44 91 ALA A N 1
ATOM 732 C CA . ALA A 1 91 ? -16.505 -5.664 22.679 1.00 94.44 91 ALA A CA 1
ATOM 733 C C . ALA A 1 91 ? -16.802 -4.285 22.060 1.00 94.44 91 ALA A C 1
ATOM 735 O O . ALA A 1 91 ? -17.363 -4.220 20.968 1.00 94.44 91 ALA A O 1
ATOM 736 N N . ARG A 1 92 ? -16.329 -3.185 22.672 1.00 94.81 92 ARG A N 1
ATOM 737 C CA . ARG A 1 92 ? -16.477 -1.834 22.090 1.00 94.81 92 ARG A CA 1
ATOM 738 C C . ARG A 1 92 ? -15.779 -1.699 20.735 1.00 94.81 92 ARG A C 1
ATOM 740 O O . ARG A 1 92 ? -16.305 -1.043 19.839 1.00 94.81 92 ARG A O 1
ATOM 747 N N . MET A 1 93 ? -14.623 -2.341 20.568 1.00 93.94 93 MET A N 1
ATOM 748 C CA . MET A 1 93 ? -13.897 -2.348 19.299 1.00 93.94 93 MET A CA 1
ATOM 749 C C . MET A 1 93 ? -14.643 -3.130 18.204 1.00 93.94 93 MET A C 1
ATOM 751 O O . MET A 1 93 ? -14.746 -2.636 17.076 1.00 93.94 93 MET A O 1
ATOM 755 N N . HIS A 1 94 ? -15.175 -4.315 18.522 1.00 93.94 94 HIS A N 1
ATOM 756 C CA . HIS A 1 94 ? -15.944 -5.150 17.587 1.00 93.94 94 HIS A CA 1
ATOM 757 C C . HIS A 1 94 ? -17.260 -4.505 17.162 1.00 93.94 94 HIS A C 1
ATOM 759 O O . HIS A 1 94 ? -17.647 -4.643 16.009 1.00 93.94 94 HIS A O 1
ATOM 765 N N . GLU A 1 95 ? -17.907 -3.768 18.063 1.00 94.31 95 GLU A N 1
ATOM 766 C CA . GLU A 1 95 ? -19.194 -3.100 17.831 1.00 94.31 95 GLU A CA 1
ATOM 767 C C . GLU A 1 95 ? -19.041 -1.637 17.372 1.00 94.31 95 GLU A C 1
ATOM 769 O O . GLU A 1 95 ? -19.993 -0.855 17.404 1.00 94.31 95 GLU A O 1
ATOM 774 N N . SER A 1 96 ? -17.837 -1.222 16.968 1.00 91.38 96 SER A N 1
ATOM 775 C CA . SER A 1 96 ? -17.550 0.173 16.596 1.00 91.38 96 SER A CA 1
ATOM 776 C C . SER A 1 96 ? -18.280 0.653 15.334 1.00 91.38 96 SER A C 1
ATOM 778 O O . SER A 1 96 ? -18.410 1.860 15.128 1.00 91.38 96 SER A O 1
ATOM 780 N N . ASP A 1 97 ? -18.769 -0.267 14.502 1.00 91.69 97 ASP A N 1
ATOM 781 C CA . ASP A 1 97 ? -19.565 0.006 13.303 1.00 91.69 97 ASP A CA 1
ATOM 782 C C . ASP A 1 97 ? -21.083 0.038 13.556 1.00 91.69 97 ASP A C 1
ATOM 784 O O . ASP A 1 97 ? -21.831 0.462 12.671 1.00 91.69 97 ASP A O 1
ATOM 788 N N . LEU A 1 98 ? -21.534 -0.363 14.749 1.00 92.12 98 LEU A N 1
ATOM 789 C CA . LEU A 1 98 ? -22.942 -0.385 15.135 1.00 92.12 98 LEU A CA 1
ATOM 790 C C . LEU A 1 98 ? -23.438 0.986 15.612 1.00 92.12 98 LEU A C 1
ATOM 792 O O . LEU A 1 98 ? -22.689 1.804 16.164 1.00 92.12 98 LEU A O 1
ATOM 796 N N . TRP A 1 99 ? -24.742 1.222 15.448 1.00 90.44 99 TRP A N 1
ATOM 797 C CA . TRP A 1 99 ? -25.417 2.358 16.071 1.00 90.44 99 TRP A CA 1
ATOM 798 C C . TRP A 1 99 ? -25.450 2.195 17.586 1.00 90.44 99 TRP A C 1
ATOM 800 O O . TRP A 1 99 ? -25.434 1.084 18.102 1.00 90.44 99 TRP A O 1
ATOM 810 N N . GLN A 1 100 ? -25.521 3.313 18.314 1.00 89.81 100 GLN A N 1
ATOM 811 C CA . GLN A 1 100 ? -25.480 3.294 19.779 1.00 89.81 100 GLN A CA 1
ATOM 812 C C . GLN A 1 100 ? -26.567 2.405 20.405 1.00 89.81 100 GLN A C 1
ATOM 814 O O . GLN A 1 100 ? -26.335 1.809 21.449 1.00 89.81 100 GLN A O 1
ATOM 819 N N . GLU A 1 101 ? -27.731 2.323 19.763 1.00 92.00 101 GLU A N 1
ATOM 820 C CA . GLU A 1 101 ? -28.873 1.505 20.183 1.00 92.00 101 GLU A CA 1
ATOM 821 C C . GLU A 1 101 ? -28.679 -0.005 19.976 1.00 92.00 101 GLU A C 1
ATOM 823 O O . GLU A 1 101 ? -29.296 -0.790 20.691 1.00 92.00 101 GLU A O 1
ATOM 828 N N . ASP A 1 102 ? -27.789 -0.404 19.063 1.00 92.38 102 ASP A N 1
ATOM 829 C CA . ASP A 1 102 ? -27.486 -1.806 18.750 1.00 92.38 102 ASP A CA 1
ATOM 830 C C . ASP A 1 102 ? -26.287 -2.349 19.549 1.00 92.38 102 ASP A C 1
ATOM 832 O O . ASP A 1 102 ? -26.011 -3.551 19.523 1.00 92.38 102 ASP A O 1
ATOM 836 N N . LYS A 1 103 ? -25.544 -1.476 20.242 1.00 93.19 103 LYS A N 1
ATOM 837 C CA . LYS A 1 103 ? -24.369 -1.866 21.029 1.00 93.19 103 LYS A CA 1
ATOM 838 C C . LYS A 1 103 ? -24.784 -2.581 22.306 1.00 93.19 103 LYS A C 1
ATOM 840 O O . LYS A 1 103 ? -25.664 -2.126 23.037 1.00 93.19 103 LYS A O 1
ATOM 845 N N . SER A 1 104 ? -24.074 -3.655 22.635 1.00 90.50 104 SER A N 1
ATOM 846 C CA . SER A 1 104 ? -24.246 -4.360 23.908 1.00 90.50 104 SER A CA 1
ATOM 847 C C . SER A 1 104 ? -23.767 -3.519 25.094 1.00 90.50 104 SER A C 1
ATOM 849 O O . SER A 1 104 ? -24.262 -3.662 26.213 1.00 90.50 104 SER A O 1
ATOM 851 N N . ILE A 1 105 ? -22.821 -2.608 24.844 1.00 86.75 105 ILE A N 1
ATOM 852 C CA . ILE A 1 105 ? -22.254 -1.702 25.839 1.00 86.75 105 ILE A CA 1
ATOM 853 C C . ILE A 1 105 ? -22.655 -0.273 25.502 1.00 86.75 105 ILE A C 1
ATOM 855 O O . ILE A 1 105 ? -22.233 0.296 24.492 1.00 86.75 105 ILE A O 1
ATOM 859 N N . ASN A 1 106 ? -23.402 0.353 26.410 1.00 84.88 106 ASN A N 1
ATOM 860 C CA . ASN A 1 106 ? -23.730 1.766 26.293 1.00 84.88 106 ASN A CA 1
ATOM 861 C C . ASN A 1 106 ? -22.514 2.637 26.656 1.00 84.88 106 ASN A C 1
ATOM 863 O O . ASN A 1 106 ? -22.385 3.120 27.780 1.00 84.88 106 ASN A O 1
ATOM 867 N N . SER A 1 107 ? -21.612 2.823 25.694 1.00 85.88 107 SER A N 1
ATOM 868 C CA . SER A 1 107 ? -20.465 3.725 25.799 1.00 85.88 107 SER A CA 1
ATOM 869 C C . SER A 1 107 ? -20.500 4.773 24.698 1.00 85.88 107 SER A C 1
ATOM 871 O O . SER A 1 107 ? -20.758 4.458 23.538 1.00 85.88 107 SER A O 1
ATOM 873 N N . LYS A 1 108 ? -20.192 6.022 25.053 1.00 86.81 108 LYS A N 1
ATOM 874 C CA . LYS A 1 108 ? -20.005 7.119 24.091 1.00 86.81 108 LYS A CA 1
ATOM 875 C C . LYS A 1 108 ? -18.787 6.892 23.184 1.00 86.81 108 LYS A C 1
ATOM 877 O O . LYS A 1 108 ? -18.746 7.414 22.072 1.00 86.81 108 LYS A O 1
ATOM 882 N N . TYR A 1 109 ? -17.797 6.153 23.677 1.00 90.75 109 TYR A N 1
ATOM 883 C CA . TYR A 1 109 ? -16.488 5.972 23.058 1.00 90.75 109 TYR A CA 1
ATOM 884 C C . TYR A 1 109 ? -16.302 4.531 22.576 1.00 90.75 109 TYR A C 1
ATOM 886 O O . TYR A 1 109 ? -16.867 3.599 23.151 1.00 90.75 109 TYR A O 1
ATOM 894 N N . SER A 1 110 ? -15.513 4.350 21.517 1.00 90.00 110 SER A N 1
ATOM 895 C CA . SER A 1 110 ? -15.315 3.054 20.852 1.00 90.00 110 SER A CA 1
ATOM 896 C C . SER A 1 110 ? -14.058 2.321 21.315 1.00 90.00 110 SER A C 1
ATOM 898 O O . SER A 1 110 ? -14.008 1.102 21.192 1.00 90.00 110 SER A O 1
ATOM 900 N N . LEU A 1 111 ? -13.050 3.020 21.850 1.00 92.25 111 LEU A N 1
ATOM 901 C CA . LEU A 1 111 ? -11.817 2.389 22.334 1.00 92.25 111 LEU A CA 1
ATOM 902 C C . LEU A 1 111 ? -11.665 2.565 23.844 1.00 92.25 111 LEU A C 1
ATOM 904 O O . LEU A 1 111 ? -11.672 1.580 24.578 1.00 92.25 111 LEU A O 1
ATOM 908 N N . PHE A 1 112 ? -11.598 3.803 24.317 1.00 94.62 112 PHE A N 1
ATOM 909 C CA . PHE A 1 112 ? -11.310 4.166 25.698 1.00 94.62 112 PHE A CA 1
ATOM 910 C C . PHE A 1 112 ? -12.481 4.929 26.307 1.00 94.62 112 PHE A C 1
ATOM 912 O O . PHE A 1 112 ? -12.928 5.948 25.780 1.00 94.62 112 PHE A O 1
ATOM 919 N N . SER A 1 113 ? -12.967 4.440 27.442 1.00 91.44 113 SER A N 1
ATOM 920 C CA . SER A 1 113 ? -14.065 5.051 28.194 1.00 91.44 113 SER A CA 1
ATOM 921 C C . SER A 1 113 ? -13.738 5.163 29.682 1.00 91.44 113 SER A C 1
ATOM 923 O O . SER A 1 113 ? -14.636 5.088 30.518 1.00 91.44 113 SER A O 1
ATOM 925 N N . ASP A 1 114 ? -12.455 5.310 30.013 1.00 91.50 114 ASP A N 1
ATOM 926 C CA . ASP A 1 114 ? -12.011 5.459 31.394 1.00 91.50 114 ASP A CA 1
ATOM 927 C C . ASP A 1 114 ? -12.317 6.879 31.889 1.00 91.50 114 ASP A C 1
ATOM 929 O O . ASP A 1 114 ? -12.449 7.820 31.103 1.00 91.50 114 ASP A O 1
ATOM 933 N N . SER A 1 115 ? -12.370 7.069 33.209 1.00 87.75 115 SER A N 1
ATOM 934 C CA . SER A 1 115 ? -12.635 8.390 33.796 1.00 87.75 115 SER A CA 1
ATOM 935 C C . SER A 1 115 ? -11.573 9.435 33.436 1.00 87.75 115 SER A C 1
ATOM 937 O O . SER A 1 115 ? -11.894 10.613 33.309 1.00 87.75 115 SER A O 1
ATOM 939 N N . ASN A 1 116 ? -10.319 8.998 33.271 1.00 90.94 116 ASN A N 1
ATOM 940 C CA . ASN A 1 116 ? -9.156 9.869 33.069 1.00 90.94 116 ASN A CA 1
ATOM 941 C C . ASN A 1 116 ? -8.538 9.732 31.668 1.00 90.94 116 ASN A C 1
ATOM 943 O O . ASN A 1 116 ? -7.546 10.397 31.382 1.00 90.94 116 ASN A O 1
ATOM 947 N N . PHE A 1 117 ? -9.070 8.840 30.829 1.00 94.06 117 PHE A N 1
ATOM 948 C CA . PHE A 1 117 ? -8.560 8.601 29.483 1.00 94.06 117 PHE A CA 1
ATOM 949 C C . PHE A 1 117 ? -9.681 8.104 28.567 1.00 94.06 117 PHE A C 1
ATOM 951 O O . PHE A 1 117 ? -10.254 7.033 28.776 1.00 94.06 117 PHE A O 1
ATOM 958 N N . ASN A 1 118 ? -9.999 8.889 27.542 1.00 94.88 118 ASN A N 1
ATOM 959 C CA . ASN A 1 118 ? -11.031 8.562 26.560 1.00 94.88 118 ASN A CA 1
ATOM 960 C C . ASN A 1 118 ? -10.532 8.737 25.115 1.00 94.88 118 ASN A C 1
ATOM 962 O O . ASN A 1 118 ? -9.405 9.173 24.877 1.00 94.88 118 ASN A O 1
ATOM 966 N N . ASP A 1 119 ? -11.376 8.418 24.128 1.00 94.75 119 ASP A N 1
ATOM 967 C CA . ASP A 1 119 ? -10.996 8.518 22.709 1.00 94.75 119 ASP A CA 1
ATOM 968 C C . ASP A 1 119 ? -10.545 9.929 22.291 1.00 94.75 119 ASP A C 1
ATOM 970 O O . ASP A 1 119 ? -9.692 10.057 21.413 1.00 94.75 119 ASP A O 1
ATOM 974 N N . CYS A 1 120 ? -11.086 10.997 22.892 1.00 95.19 120 CYS A N 1
ATOM 975 C CA . CYS A 1 120 ? -10.639 12.359 22.588 1.00 95.19 120 CYS A CA 1
ATOM 976 C C . CYS A 1 120 ? -9.185 12.563 23.024 1.00 95.19 120 CYS A C 1
ATOM 978 O O . CYS A 1 120 ? -8.401 13.123 22.257 1.00 95.19 120 CYS A O 1
ATOM 980 N N . ASP A 1 121 ? -8.824 12.080 24.216 1.00 96.50 121 ASP A N 1
ATOM 981 C CA . ASP A 1 121 ? -7.455 12.145 24.735 1.00 96.50 121 ASP A CA 1
ATOM 982 C C . ASP A 1 121 ? -6.520 11.290 23.874 1.00 96.50 121 ASP A C 1
ATOM 984 O O . ASP A 1 121 ? -5.463 11.758 23.451 1.00 96.50 121 ASP A O 1
ATOM 988 N N . TYR A 1 122 ? -6.955 10.075 23.521 1.00 96.56 122 TYR A N 1
ATOM 989 C CA . TYR A 1 122 ? -6.228 9.180 22.623 1.00 96.56 122 TYR A CA 1
ATOM 990 C C . TYR A 1 122 ? -5.938 9.833 21.265 1.00 96.56 122 TYR A C 1
ATOM 992 O O . TYR A 1 122 ? -4.799 9.820 20.806 1.00 96.56 122 TYR A O 1
ATOM 1000 N N . HIS A 1 123 ? -6.935 10.439 20.618 1.00 95.44 123 HIS A N 1
ATOM 1001 C CA . HIS A 1 123 ? -6.751 11.088 19.319 1.00 95.44 123 HIS A CA 1
ATOM 1002 C C . HIS A 1 123 ? -5.974 12.407 19.401 1.00 95.44 123 HIS A C 1
ATOM 1004 O O . HIS A 1 123 ? -5.328 12.790 18.423 1.00 95.44 123 HIS A O 1
ATOM 1010 N N . ALA A 1 124 ? -6.014 13.099 20.542 1.00 96.00 124 ALA A N 1
ATOM 1011 C CA . ALA A 1 124 ? -5.191 14.279 20.782 1.00 96.00 124 ALA A CA 1
ATOM 1012 C C . ALA A 1 124 ? -3.708 13.908 20.937 1.00 96.00 124 ALA A C 1
ATOM 1014 O O . ALA A 1 124 ? -2.855 14.567 20.341 1.00 96.00 124 ALA A O 1
ATOM 1015 N N . GLN A 1 125 ? -3.409 12.842 21.687 1.00 95.94 125 GLN A N 1
ATOM 1016 C CA . GLN A 1 125 ? -2.048 12.323 21.872 1.00 95.94 125 GLN A CA 1
ATOM 1017 C C . GLN A 1 125 ? -1.519 11.656 20.596 1.00 95.94 125 GLN A C 1
ATOM 1019 O O . GLN A 1 125 ? -0.391 11.908 20.173 1.00 95.94 125 GLN A O 1
ATOM 1024 N N . TYR A 1 126 ? -2.365 10.875 19.921 1.00 97.19 126 TYR A N 1
ATOM 1025 C CA . TYR A 1 126 ? -2.021 10.116 18.723 1.00 97.19 126 TYR A CA 1
ATOM 1026 C C . TYR A 1 126 ? -2.952 10.462 17.552 1.00 97.19 126 TYR A C 1
ATOM 1028 O O . TYR A 1 126 ? -3.858 9.691 17.217 1.00 97.19 126 TYR A O 1
ATOM 1036 N N . PRO A 1 127 ? -2.694 11.570 16.829 1.00 96.31 127 PRO A N 1
ATOM 1037 C CA . PRO A 1 127 ? -3.524 11.980 15.692 1.00 96.31 127 PRO A CA 1
ATOM 1038 C C . PRO A 1 127 ? -3.628 10.929 14.578 1.00 96.31 127 PRO A C 1
ATOM 1040 O O . PRO A 1 127 ? -4.558 10.936 13.775 1.00 96.31 127 PRO A O 1
ATOM 1043 N N . THR A 1 128 ? -2.654 10.020 14.505 1.00 96.06 128 THR A N 1
ATOM 1044 C CA . THR A 1 128 ? -2.664 8.870 13.597 1.00 96.06 128 THR A CA 1
ATOM 1045 C C . THR A 1 128 ? -2.077 7.660 14.313 1.00 96.06 128 THR A C 1
ATOM 1047 O O . THR A 1 128 ? -1.148 7.831 15.101 1.00 96.06 128 THR A O 1
ATOM 1050 N N . THR A 1 129 ? -2.422 6.439 13.902 1.00 95.19 129 THR A N 1
ATOM 1051 C CA . THR A 1 129 ? -1.784 5.208 14.414 1.00 95.19 129 THR A CA 1
ATOM 1052 C C . THR A 1 129 ? -0.252 5.189 14.278 1.00 95.19 129 THR A C 1
ATOM 1054 O O . THR A 1 129 ? 0.425 4.517 15.049 1.00 95.19 129 THR A O 1
ATOM 1057 N N . TYR A 1 130 ? 0.332 5.937 13.333 1.00 96.06 130 TYR A N 1
ATOM 1058 C CA . TYR A 1 130 ? 1.791 6.054 13.219 1.00 96.06 130 TYR A CA 1
ATOM 1059 C C . TYR A 1 130 ? 2.440 6.820 14.378 1.00 96.06 130 TYR A C 1
ATOM 1061 O O . TYR A 1 130 ? 3.562 6.482 14.727 1.00 96.06 130 TYR A O 1
ATOM 1069 N N . HIS A 1 131 ? 1.742 7.778 15.001 1.00 97.69 131 HIS A N 1
ATOM 1070 C CA . HIS A 1 131 ? 2.228 8.470 16.200 1.00 97.69 131 HIS A CA 1
ATOM 1071 C C . HIS A 1 131 ? 2.352 7.476 17.358 1.00 97.69 131 HIS A C 1
ATOM 1073 O O . HIS A 1 131 ? 3.413 7.383 17.959 1.00 97.69 131 HIS A O 1
ATOM 1079 N N . LEU A 1 132 ? 1.325 6.643 17.561 1.00 97.25 132 LEU A N 1
ATOM 1080 C CA . LEU A 1 132 ? 1.356 5.570 18.556 1.00 97.25 132 LEU A CA 1
ATOM 1081 C C . LEU A 1 132 ? 2.498 4.575 18.304 1.00 97.25 132 LEU A C 1
ATOM 1083 O O . LEU A 1 132 ? 3.232 4.212 19.213 1.00 97.25 132 LEU A O 1
ATOM 1087 N N . ARG A 1 133 ? 2.678 4.142 17.052 1.00 96.06 133 ARG A N 1
ATOM 1088 C CA . ARG A 1 133 ? 3.776 3.233 16.690 1.00 96.06 133 ARG A CA 1
ATOM 1089 C C . ARG A 1 133 ? 5.155 3.856 16.896 1.00 96.06 133 ARG A C 1
ATOM 1091 O O . ARG A 1 133 ? 6.064 3.139 17.284 1.00 96.06 133 ARG A O 1
ATOM 1098 N N . SER A 1 134 ? 5.309 5.143 16.590 1.00 95.62 134 SER A N 1
ATOM 1099 C CA . SER A 1 134 ? 6.568 5.864 16.784 1.00 95.62 134 SER A CA 1
ATOM 1100 C C . SER A 1 134 ? 6.890 5.999 18.268 1.00 95.62 134 SER A C 1
ATOM 1102 O O . SER A 1 134 ? 8.017 5.714 18.655 1.00 95.62 134 SER A O 1
ATOM 1104 N N . GLU A 1 135 ? 5.901 6.315 19.109 1.00 96.06 135 GLU A N 1
ATOM 1105 C CA . GLU A 1 135 ? 6.088 6.346 20.561 1.00 96.06 135 GLU A CA 1
ATOM 1106 C C . GLU A 1 135 ? 6.552 4.988 21.093 1.00 96.06 135 GLU A C 1
ATOM 1108 O O . GLU A 1 135 ? 7.615 4.906 21.699 1.00 96.06 135 GLU A O 1
ATOM 1113 N N . LEU A 1 136 ? 5.838 3.908 20.762 1.00 95.69 136 LEU A N 1
ATOM 1114 C CA . LEU A 1 136 ? 6.194 2.554 21.201 1.00 95.69 136 LEU A CA 1
ATOM 1115 C C . LEU A 1 136 ? 7.540 2.053 20.647 1.00 95.69 136 LEU A C 1
ATOM 1117 O O . LEU A 1 136 ? 8.126 1.141 21.217 1.00 95.69 136 LEU A O 1
ATOM 1121 N N . ALA A 1 137 ? 8.022 2.602 19.527 1.00 93.12 137 ALA A N 1
ATOM 1122 C CA . ALA A 1 137 ? 9.306 2.225 18.932 1.00 93.12 137 ALA A CA 1
ATOM 1123 C C . ALA A 1 137 ? 10.510 2.945 19.562 1.00 93.12 137 ALA A C 1
ATOM 1125 O O . ALA A 1 137 ? 11.637 2.466 19.432 1.00 93.12 137 ALA A O 1
ATOM 1126 N N . HIS A 1 138 ? 10.291 4.099 20.199 1.00 93.31 138 HIS A N 1
ATOM 1127 C CA . HIS A 1 138 ? 11.357 4.927 20.772 1.00 93.31 138 HIS A CA 1
ATOM 1128 C C . HIS A 1 138 ? 11.327 4.985 22.299 1.00 93.31 138 HIS A C 1
ATOM 1130 O O . HIS A 1 138 ? 12.370 5.196 22.914 1.00 93.31 138 HIS A O 1
ATOM 1136 N N . SER A 1 139 ? 10.152 4.838 22.907 1.00 93.94 139 SER A N 1
ATOM 1137 C CA . SER A 1 139 ? 9.982 4.897 24.352 1.00 93.94 139 SER A CA 1
ATOM 1138 C C . SER A 1 139 ? 10.413 3.588 25.008 1.00 93.94 139 SER A C 1
ATOM 1140 O O . SER A 1 139 ? 10.079 2.498 24.544 1.00 93.94 139 SER A O 1
ATOM 1142 N N . THR A 1 140 ? 11.140 3.705 26.115 1.00 92.31 140 THR A N 1
ATOM 1143 C CA . THR A 1 140 ? 11.492 2.585 26.999 1.00 92.31 140 THR A CA 1
ATOM 1144 C C . THR A 1 140 ? 10.497 2.405 28.143 1.00 92.31 140 THR A C 1
ATOM 1146 O O . THR A 1 140 ? 10.639 1.473 28.935 1.00 92.31 140 THR A O 1
ATOM 1149 N N . ASP A 1 141 ? 9.519 3.303 28.259 1.00 93.56 141 ASP A N 1
ATOM 1150 C CA . ASP A 1 141 ? 8.570 3.310 29.364 1.00 93.56 141 ASP A CA 1
ATOM 1151 C C . ASP A 1 141 ? 7.529 2.190 29.226 1.00 93.56 141 ASP A C 1
ATOM 1153 O O . ASP A 1 141 ? 7.293 1.628 28.152 1.00 93.56 141 ASP A O 1
ATOM 1157 N N . SER A 1 142 ? 6.875 1.855 30.337 1.00 93.44 142 SER A N 1
ATOM 1158 C CA . SER A 1 142 ? 5.735 0.937 30.316 1.00 93.44 142 SER A CA 1
ATOM 1159 C C . SER A 1 142 ? 4.501 1.636 29.741 1.00 93.44 142 SER A C 1
ATOM 1161 O O . SER A 1 142 ? 4.202 2.769 30.113 1.00 93.44 142 SER A O 1
ATOM 1163 N N . HIS A 1 143 ? 3.762 0.952 28.864 1.00 94.94 143 HIS A N 1
ATOM 1164 C CA . HIS A 1 143 ? 2.570 1.492 28.204 1.00 94.94 143 HIS A CA 1
ATOM 1165 C C . HIS A 1 143 ? 1.330 0.651 28.515 1.00 94.94 143 HIS A C 1
ATOM 1167 O O . HIS A 1 143 ? 1.418 -0.538 28.826 1.00 94.94 143 HIS A O 1
ATOM 1173 N N . ASP A 1 144 ? 0.151 1.263 28.382 1.00 95.38 144 ASP A N 1
ATOM 1174 C CA . ASP A 1 144 ? -1.125 0.556 28.499 1.00 95.38 144 ASP A CA 1
ATOM 1175 C C . ASP A 1 144 ? -1.216 -0.571 27.454 1.00 95.38 144 ASP A C 1
ATOM 1177 O O . ASP A 1 144 ? -0.999 -0.360 26.257 1.00 95.38 144 ASP A O 1
ATOM 1181 N N . VAL A 1 145 ? -1.577 -1.777 27.898 1.00 96.88 145 VAL A N 1
ATOM 1182 C CA . VAL A 1 145 ? -1.691 -2.962 27.037 1.00 96.88 145 VAL A CA 1
ATOM 1183 C C . VAL A 1 145 ? -2.661 -2.755 25.866 1.00 96.88 145 VAL A C 1
ATOM 1185 O O . VAL A 1 145 ? -2.431 -3.286 24.777 1.00 96.88 145 VAL A O 1
ATOM 1188 N N . ARG A 1 146 ? -3.700 -1.925 26.033 1.0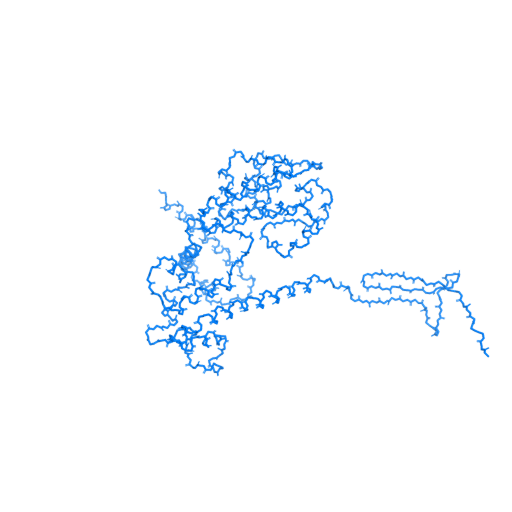0 97.19 146 ARG A N 1
ATOM 1189 C CA . ARG A 1 146 ? -4.649 -1.567 24.967 1.00 97.19 146 ARG A CA 1
ATOM 1190 C C . ARG A 1 146 ? -3.963 -0.784 23.845 1.00 97.19 146 ARG A C 1
ATOM 1192 O O . ARG A 1 146 ? -4.236 -1.029 22.672 1.00 97.19 146 ARG A O 1
ATOM 1199 N N . LEU A 1 147 ? -3.033 0.113 24.179 1.00 97.19 147 LEU A N 1
ATOM 1200 C CA . LEU A 1 147 ? -2.249 0.879 23.203 1.00 97.19 147 LEU A CA 1
ATOM 1201 C C . LEU A 1 147 ? -1.288 -0.031 22.426 1.00 97.19 147 LEU A C 1
ATOM 1203 O O . LEU A 1 147 ? -1.234 0.029 21.194 1.00 97.19 147 LEU A O 1
ATOM 1207 N N . VAL A 1 148 ? -0.596 -0.933 23.127 1.00 97.12 148 VAL A N 1
ATOM 1208 C CA . VAL A 1 148 ? 0.278 -1.942 22.503 1.00 97.12 148 VAL A CA 1
ATOM 1209 C C . VAL A 1 148 ? -0.521 -2.829 21.545 1.00 97.12 148 VAL A C 1
ATOM 1211 O O . VAL A 1 148 ? -0.127 -3.017 20.389 1.00 97.12 148 VAL A O 1
ATOM 1214 N N . TYR A 1 149 ? -1.689 -3.307 21.983 1.00 97.81 149 TYR A N 1
ATOM 1215 C CA . TYR A 1 149 ? -2.589 -4.104 21.157 1.00 97.81 149 TYR A CA 1
ATOM 1216 C C . TYR A 1 149 ? -3.021 -3.357 19.890 1.00 97.81 149 TYR A C 1
ATOM 1218 O O . TYR A 1 149 ? -2.919 -3.915 18.800 1.00 97.81 149 TYR A O 1
ATOM 1226 N N . LEU A 1 150 ? -3.435 -2.088 19.982 1.00 97.19 150 LEU A N 1
ATOM 1227 C CA . LEU A 1 150 ? -3.852 -1.300 18.814 1.00 97.19 150 LEU A CA 1
ATOM 1228 C C . LEU A 1 150 ? -2.724 -1.127 17.784 1.00 97.19 150 LEU A C 1
ATOM 1230 O O . LEU A 1 150 ? -2.966 -1.221 16.573 1.00 97.19 150 LEU A O 1
ATOM 1234 N N . ALA A 1 151 ? -1.489 -0.910 18.242 1.00 96.50 151 ALA A N 1
ATOM 1235 C CA . ALA A 1 151 ? -0.327 -0.787 17.367 1.00 96.50 151 ALA A CA 1
ATOM 1236 C C . ALA A 1 151 ? -0.019 -2.101 16.627 1.00 96.50 151 ALA A C 1
ATOM 1238 O O . ALA A 1 151 ? 0.143 -2.098 15.399 1.00 96.50 151 ALA A O 1
ATOM 1239 N N . LEU A 1 152 ? -0.004 -3.228 17.346 1.00 96.44 152 LEU A N 1
ATOM 1240 C CA . LEU A 1 152 ? 0.219 -4.557 16.769 1.00 96.44 152 LEU A CA 1
ATOM 1241 C C . LEU A 1 152 ? -0.941 -4.995 15.873 1.00 96.44 152 LEU A C 1
ATOM 1243 O O . LEU A 1 152 ? -0.718 -5.522 14.784 1.00 96.44 152 LEU A O 1
ATOM 1247 N N . HIS A 1 153 ? -2.180 -4.710 16.264 1.00 96.25 153 HIS A N 1
ATOM 1248 C CA . HIS A 1 153 ? -3.369 -4.988 15.467 1.00 96.25 153 HIS A CA 1
ATOM 1249 C C . HIS A 1 153 ? -3.292 -4.271 14.112 1.00 96.25 153 HIS A C 1
ATOM 1251 O O . HIS A 1 153 ? -3.536 -4.878 13.065 1.00 96.25 153 HIS A O 1
ATOM 1257 N N . HIS A 1 154 ? -2.872 -3.001 14.092 1.00 95.31 154 HIS A N 1
ATOM 1258 C CA . HIS A 1 154 ? -2.638 -2.273 12.844 1.00 95.31 154 HIS A CA 1
ATOM 1259 C C . HIS A 1 154 ? -1.539 -2.920 11.982 1.00 95.31 154 HIS A C 1
ATOM 1261 O O . HIS A 1 154 ? -1.737 -3.089 10.775 1.00 95.31 154 HIS A O 1
ATOM 1267 N N . LEU A 1 155 ? -0.407 -3.314 12.579 1.00 92.31 155 LEU A N 1
ATOM 1268 C CA . LEU A 1 155 ? 0.680 -4.013 11.880 1.00 92.31 155 LEU A CA 1
ATOM 1269 C C . LEU A 1 155 ? 0.209 -5.344 11.275 1.00 92.31 155 LEU A C 1
ATOM 1271 O O . LEU A 1 155 ? 0.439 -5.596 10.098 1.00 92.31 155 LEU A O 1
ATOM 1275 N N . MET A 1 156 ? -0.532 -6.162 12.022 1.00 92.38 156 MET A N 1
ATOM 1276 C CA . MET A 1 156 ? -1.009 -7.474 11.564 1.00 92.38 156 MET A CA 1
ATOM 1277 C C . MET A 1 156 ? -2.115 -7.381 10.501 1.00 92.38 156 MET A C 1
ATOM 1279 O O . MET A 1 156 ? -2.211 -8.233 9.596 1.00 92.38 156 MET A O 1
ATOM 1283 N N . LYS A 1 157 ? -2.941 -6.327 10.573 1.00 91.44 157 LYS A N 1
ATOM 1284 C CA . LYS A 1 157 ? -3.988 -6.022 9.587 1.00 91.44 157 LYS A CA 1
ATOM 1285 C C . LYS A 1 157 ? -3.385 -5.558 8.261 1.00 91.44 157 LYS A C 1
ATOM 1287 O O . LYS A 1 157 ? -3.822 -6.035 7.211 1.00 91.44 157 LYS A O 1
ATOM 1292 N N . SER A 1 158 ? -2.366 -4.700 8.324 1.00 85.88 158 SER A N 1
ATOM 1293 C CA . SER A 1 158 ? -1.706 -4.044 7.186 1.00 85.88 158 SER A CA 1
ATOM 1294 C C . SER A 1 158 ? -0.215 -4.408 7.107 1.00 85.88 158 SER A C 1
ATOM 1296 O O . SER A 1 158 ? 0.646 -3.536 7.039 1.00 85.88 158 SER A O 1
ATOM 1298 N N . ARG A 1 159 ? 0.070 -5.716 7.106 1.00 79.44 159 ARG A N 1
ATOM 1299 C CA . ARG A 1 159 ? 1.407 -6.322 7.289 1.00 79.44 159 ARG A CA 1
ATOM 1300 C C . ARG A 1 159 ? 2.419 -6.164 6.142 1.00 79.44 159 ARG A C 1
ATOM 1302 O O . ARG A 1 159 ? 3.492 -6.742 6.223 1.00 79.44 159 ARG A O 1
ATOM 1309 N N . GLY A 1 160 ? 2.079 -5.448 5.071 1.00 74.62 160 GLY A N 1
ATOM 1310 C CA . GLY A 1 160 ? 2.918 -5.378 3.866 1.00 74.62 160 GLY A CA 1
ATOM 1311 C C . GLY A 1 160 ? 2.970 -6.690 3.063 1.00 74.62 160 GLY A C 1
ATOM 1312 O O . GLY A 1 160 ? 2.146 -7.591 3.271 1.00 74.62 160 GLY A O 1
ATOM 1313 N N . HIS A 1 161 ? 3.906 -6.760 2.113 1.00 68.06 161 HIS A N 1
ATOM 1314 C CA . HIS A 1 161 ? 4.194 -7.948 1.300 1.00 68.06 161 HIS A CA 1
ATOM 1315 C C . HIS A 1 161 ? 5.346 -8.767 1.908 1.00 68.06 161 HIS A C 1
ATOM 1317 O O . HIS A 1 161 ? 6.090 -8.265 2.742 1.00 68.06 161 HIS A O 1
ATOM 1323 N N . PHE A 1 162 ? 5.438 -10.044 1.528 1.00 60.81 162 PHE A N 1
ATOM 1324 C CA . PHE A 1 162 ? 6.336 -11.048 2.133 1.00 60.81 162 PHE A CA 1
ATOM 1325 C C . PHE A 1 162 ? 7.451 -11.471 1.177 1.00 60.81 162 PHE A C 1
ATOM 1327 O O . PHE A 1 162 ? 8.038 -12.527 1.358 1.00 60.81 162 PHE A O 1
ATOM 1334 N N . LEU A 1 163 ? 7.719 -10.667 0.147 1.00 49.62 163 LEU A N 1
ATOM 1335 C CA . LEU A 1 163 ? 8.707 -10.993 -0.887 1.00 49.62 163 LEU A CA 1
ATOM 1336 C C . LEU A 1 163 ? 10.158 -10.835 -0.393 1.00 49.62 163 LEU A C 1
ATOM 1338 O O . LEU A 1 163 ? 11.084 -11.032 -1.162 1.00 49.62 163 LEU A O 1
ATOM 1342 N N . TYR A 1 164 ? 10.357 -10.519 0.890 1.00 51.94 164 TYR A N 1
ATOM 1343 C CA . TYR A 1 164 ? 11.674 -10.305 1.473 1.00 51.94 164 TYR A CA 1
ATOM 1344 C C . TYR A 1 164 ? 11.962 -11.272 2.615 1.00 51.94 164 TYR A C 1
ATOM 1346 O O . TYR A 1 164 ? 11.208 -11.335 3.589 1.00 51.94 164 TYR A O 1
ATOM 1354 N N . GLU A 1 165 ? 13.127 -11.906 2.552 1.00 41.41 165 GLU A N 1
ATOM 1355 C CA . GLU A 1 165 ? 13.927 -12.150 3.748 1.00 41.41 165 GLU A CA 1
ATOM 1356 C C . GLU A 1 165 ? 14.603 -10.823 4.109 1.00 41.41 165 GLU A C 1
ATOM 1358 O O . GLU A 1 165 ? 15.550 -10.386 3.457 1.00 41.41 165 GLU A O 1
ATOM 1363 N N . ILE A 1 166 ? 14.052 -10.117 5.095 1.00 45.03 166 ILE A N 1
ATOM 1364 C CA . ILE A 1 166 ? 14.710 -8.941 5.668 1.00 45.03 166 ILE A CA 1
ATOM 1365 C C . ILE A 1 166 ? 15.790 -9.480 6.608 1.00 45.03 166 ILE A C 1
ATOM 1367 O O . ILE A 1 166 ? 15.458 -10.090 7.624 1.00 45.03 166 ILE A O 1
ATOM 1371 N N . SER A 1 167 ? 17.069 -9.272 6.283 1.00 41.47 167 SER A N 1
ATOM 1372 C CA . SER A 1 167 ? 18.130 -9.396 7.282 1.00 41.47 167 SER A CA 1
ATOM 1373 C C . SER A 1 167 ? 17.938 -8.273 8.307 1.00 41.47 167 SER A C 1
ATOM 1375 O O . SER A 1 167 ? 17.760 -7.109 7.955 1.00 41.47 167 SER A O 1
ATOM 1377 N N . GLU A 1 168 ? 17.895 -8.623 9.593 1.00 42.41 168 GLU A N 1
ATOM 1378 C CA . GLU A 1 168 ? 17.441 -7.748 10.689 1.00 42.41 168 GLU A CA 1
ATOM 1379 C C . GLU A 1 168 ? 18.349 -6.525 10.979 1.00 42.41 168 GLU A C 1
ATOM 1381 O O . GLU A 1 168 ? 18.163 -5.845 11.987 1.00 42.41 168 GLU A O 1
ATOM 1386 N N . THR A 1 169 ? 19.328 -6.210 10.124 1.00 42.88 169 THR A N 1
ATOM 1387 C CA . THR A 1 169 ? 20.446 -5.312 10.469 1.00 42.88 169 THR A CA 1
ATOM 1388 C C . THR A 1 169 ? 20.950 -4.368 9.372 1.00 42.88 169 THR A C 1
ATOM 1390 O O . THR A 1 169 ? 21.891 -3.624 9.638 1.00 42.88 169 THR A O 1
ATOM 1393 N N . SER A 1 170 ? 20.371 -4.322 8.170 1.00 42.75 170 SER A 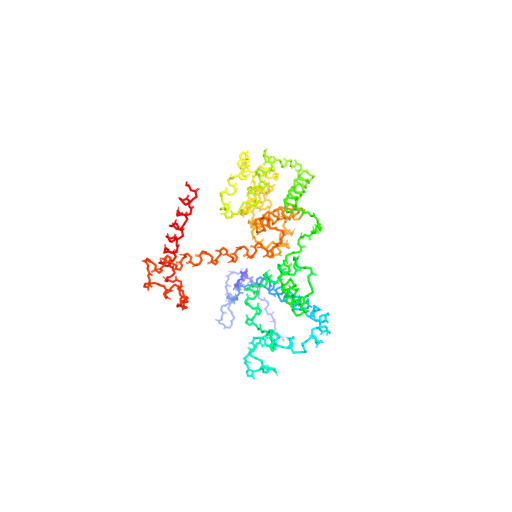N 1
ATOM 1394 C CA . SER A 1 170 ? 20.899 -3.445 7.109 1.00 42.75 170 SER A CA 1
ATOM 1395 C C . SER A 1 170 ? 20.356 -2.012 7.187 1.00 42.75 170 SER A C 1
ATOM 1397 O O . SER A 1 170 ? 19.139 -1.812 7.191 1.00 42.75 170 SER A O 1
ATOM 1399 N N . ASP A 1 171 ? 21.247 -1.018 7.153 1.00 56.19 171 ASP A N 1
ATOM 1400 C CA . ASP A 1 171 ? 20.897 0.352 6.767 1.00 56.19 171 ASP A CA 1
ATOM 1401 C C . ASP A 1 171 ? 20.168 0.336 5.409 1.00 56.19 171 ASP A C 1
ATOM 1403 O O . ASP A 1 171 ? 20.512 -0.431 4.508 1.00 56.19 171 ASP A O 1
ATOM 1407 N N . ASN A 1 172 ? 19.149 1.182 5.227 1.00 57.59 172 ASN A N 1
ATOM 1408 C CA . ASN A 1 172 ? 18.320 1.162 4.007 1.00 57.59 172 ASN A CA 1
ATOM 1409 C C . ASN A 1 172 ? 19.145 1.349 2.717 1.00 57.59 172 ASN A C 1
ATOM 1411 O O . ASN A 1 172 ? 18.797 0.795 1.674 1.00 57.59 172 ASN A O 1
ATOM 1415 N N . ASP A 1 173 ? 20.242 2.109 2.797 1.00 56.28 173 ASP A N 1
ATOM 1416 C CA . ASP A 1 173 ? 21.160 2.333 1.677 1.00 56.28 173 ASP A CA 1
ATOM 1417 C C . ASP A 1 173 ? 22.024 1.102 1.365 1.00 56.28 173 ASP A C 1
ATOM 1419 O O . ASP A 1 173 ? 22.283 0.845 0.188 1.00 56.28 173 ASP A O 1
ATOM 1423 N N . SER A 1 174 ? 22.416 0.305 2.369 1.00 62.03 174 SER A N 1
ATOM 1424 C CA . SER A 1 174 ? 23.100 -0.966 2.107 1.00 62.03 174 SER A CA 1
ATOM 1425 C C . SER A 1 174 ? 22.123 -1.982 1.519 1.00 62.03 174 SER A C 1
ATOM 1427 O O . SER A 1 174 ? 22.442 -2.608 0.521 1.00 62.03 174 SER A O 1
ATOM 1429 N N . SER A 1 175 ? 20.880 -2.031 2.014 1.00 75.94 175 SER A N 1
ATOM 1430 C CA . SER A 1 175 ? 19.848 -2.948 1.506 1.00 75.94 175 SER A CA 1
ATOM 1431 C C . SER A 1 175 ? 19.561 -2.778 0.007 1.00 75.94 175 SER A C 1
ATOM 1433 O O . SER A 1 175 ? 19.481 -3.769 -0.716 1.00 75.94 175 SER A O 1
ATOM 1435 N N . LEU A 1 176 ? 19.438 -1.541 -0.497 1.00 85.12 176 LEU A N 1
ATOM 1436 C CA . LEU A 1 176 ? 19.226 -1.310 -1.934 1.00 85.12 176 LEU A CA 1
ATOM 1437 C C . LEU A 1 176 ? 20.445 -1.729 -2.764 1.00 85.12 176 LEU A C 1
ATOM 1439 O O . LEU A 1 176 ? 20.282 -2.318 -3.833 1.00 85.12 176 LEU A O 1
ATOM 1443 N N . ARG A 1 177 ? 21.649 -1.402 -2.290 1.00 88.56 177 ARG A N 1
ATOM 1444 C CA . ARG A 1 177 ? 22.887 -1.739 -2.991 1.00 88.56 177 ARG A CA 1
ATOM 1445 C C . ARG A 1 177 ? 23.090 -3.248 -3.057 1.00 88.56 177 ARG A C 1
ATOM 1447 O O . ARG A 1 177 ? 23.297 -3.758 -4.149 1.00 88.56 177 ARG A O 1
ATOM 1454 N N . ASP A 1 178 ? 22.911 -3.942 -1.939 1.00 88.12 178 ASP A N 1
ATOM 1455 C CA . ASP A 1 178 ? 23.018 -5.399 -1.853 1.00 88.12 178 ASP A CA 1
ATOM 1456 C C . ASP A 1 178 ? 22.038 -6.071 -2.829 1.00 88.12 178 ASP A C 1
ATOM 1458 O O . ASP A 1 178 ? 22.425 -6.935 -3.607 1.00 88.12 178 ASP A O 1
ATOM 1462 N N . LYS A 1 179 ? 20.779 -5.606 -2.887 1.00 88.19 179 LYS A N 1
ATOM 1463 C CA . LYS A 1 179 ? 19.786 -6.133 -3.842 1.00 88.19 179 LYS A CA 1
ATOM 1464 C C . LYS A 1 179 ? 20.137 -5.856 -5.297 1.00 88.19 179 LYS A C 1
ATOM 1466 O O . LYS A 1 179 ? 19.824 -6.666 -6.168 1.00 88.19 179 LYS A O 1
ATOM 1471 N N . PHE A 1 180 ? 20.748 -4.711 -5.576 1.00 91.31 180 PHE A N 1
ATOM 1472 C CA . PHE A 1 180 ? 21.218 -4.398 -6.917 1.00 91.31 180 PHE A CA 1
ATOM 1473 C C . PHE A 1 180 ? 22.408 -5.278 -7.310 1.00 91.31 180 PHE A C 1
ATOM 1475 O O . PHE A 1 180 ? 22.434 -5.791 -8.425 1.00 91.31 180 PHE A O 1
ATOM 1482 N N . ASP A 1 181 ? 23.345 -5.507 -6.393 1.00 90.81 181 ASP A N 1
ATOM 1483 C CA . ASP A 1 181 ? 24.509 -6.365 -6.608 1.00 90.81 181 ASP A CA 1
ATOM 1484 C C . ASP A 1 181 ? 24.093 -7.842 -6.784 1.00 90.81 181 ASP A C 1
ATOM 1486 O O . ASP A 1 181 ? 24.567 -8.504 -7.712 1.00 90.81 181 ASP A O 1
ATOM 1490 N N . ASP A 1 182 ? 23.125 -8.335 -5.998 1.00 90.44 182 ASP A N 1
ATOM 1491 C CA . ASP A 1 182 ? 22.490 -9.652 -6.179 1.00 90.44 182 ASP A CA 1
ATOM 1492 C C . ASP A 1 182 ? 21.869 -9.778 -7.581 1.00 90.44 182 ASP A C 1
ATOM 1494 O O . ASP A 1 182 ? 22.033 -10.786 -8.275 1.00 90.44 182 ASP A O 1
ATOM 1498 N N . PHE A 1 183 ? 21.169 -8.732 -8.031 1.00 92.31 183 PHE A N 1
ATOM 1499 C CA . PHE A 1 183 ? 20.549 -8.695 -9.352 1.00 92.31 183 PHE A CA 1
ATOM 1500 C C . PHE A 1 183 ? 21.585 -8.691 -10.486 1.00 92.31 183 PHE A C 1
ATOM 1502 O O . PHE A 1 183 ? 21.419 -9.414 -11.468 1.00 92.31 183 PHE A O 1
ATOM 1509 N N . CYS A 1 184 ? 22.669 -7.925 -10.356 1.00 91.69 184 CYS A N 1
ATOM 1510 C CA . CYS A 1 184 ? 23.771 -7.929 -11.319 1.00 91.69 184 CYS A CA 1
ATOM 1511 C C . CYS A 1 184 ? 24.470 -9.294 -11.379 1.00 91.69 184 CYS A C 1
ATOM 1513 O O . CYS A 1 184 ? 24.777 -9.770 -12.471 1.00 91.69 184 CYS A O 1
ATOM 1515 N N . THR A 1 185 ? 24.658 -9.947 -10.230 1.00 92.00 185 THR A N 1
ATOM 1516 C CA . THR A 1 185 ? 25.233 -11.299 -10.144 1.00 92.00 185 THR A CA 1
ATOM 1517 C C . THR A 1 185 ? 24.351 -12.312 -10.871 1.00 92.00 185 THR A C 1
ATOM 1519 O O . THR A 1 185 ? 24.841 -13.057 -11.714 1.00 92.00 185 THR A O 1
ATOM 1522 N N . LEU A 1 186 ? 23.030 -12.263 -10.656 1.00 90.88 186 LEU A N 1
ATOM 1523 C CA . LEU A 1 186 ? 22.067 -13.098 -11.383 1.00 90.88 186 LEU A CA 1
ATOM 1524 C C . LEU A 1 186 ? 22.161 -12.905 -12.907 1.00 90.88 186 LEU A C 1
ATOM 1526 O O . LEU A 1 186 ? 22.090 -13.877 -13.660 1.00 90.88 186 LEU A O 1
ATOM 1530 N N . LEU A 1 187 ? 22.295 -11.660 -13.376 1.00 91.12 187 LEU A N 1
ATOM 1531 C CA . LEU A 1 187 ? 22.424 -11.355 -14.804 1.00 91.12 187 LEU A CA 1
ATOM 1532 C C . LEU A 1 187 ? 23.736 -11.890 -15.397 1.00 91.12 187 LEU A C 1
ATOM 1534 O O . LEU A 1 187 ? 23.723 -12.408 -16.517 1.00 91.12 187 LEU A O 1
ATOM 1538 N N . SER A 1 188 ? 24.841 -11.803 -14.658 1.00 91.19 188 SER A N 1
ATOM 1539 C CA . SER A 1 188 ? 26.135 -12.338 -15.092 1.00 91.19 188 SER A CA 1
ATOM 1540 C C . SER A 1 188 ? 26.112 -13.873 -15.129 1.00 91.19 188 SER A C 1
ATOM 1542 O O . SER A 1 188 ? 26.395 -14.461 -16.172 1.00 91.19 188 SER A O 1
ATOM 1544 N N . ASP A 1 189 ? 25.641 -14.531 -14.066 1.00 89.75 189 ASP A N 1
ATOM 1545 C CA . ASP A 1 189 ? 25.655 -15.996 -13.946 1.00 89.75 189 ASP A CA 1
ATOM 1546 C C . ASP A 1 189 ? 24.706 -16.695 -14.931 1.00 89.75 189 ASP A C 1
ATOM 1548 O O . ASP A 1 189 ? 25.074 -17.686 -15.564 1.00 89.75 189 ASP A O 1
ATOM 1552 N N . ALA A 1 190 ? 23.471 -16.200 -15.071 1.00 87.50 190 ALA A N 1
ATOM 1553 C CA . ALA A 1 190 ? 22.450 -16.865 -15.883 1.00 87.50 190 ALA A CA 1
ATOM 1554 C C . ALA A 1 190 ? 22.450 -16.419 -17.355 1.00 87.50 190 ALA A C 1
ATOM 1556 O O . ALA A 1 190 ? 21.989 -17.167 -18.218 1.00 87.50 190 ALA A O 1
ATOM 1557 N N . TYR A 1 191 ? 22.946 -15.213 -17.655 1.00 86.81 191 TYR A N 1
ATOM 1558 C CA . TYR A 1 191 ? 22.844 -14.612 -18.992 1.00 86.81 191 TYR A CA 1
ATOM 1559 C C . TYR A 1 191 ? 24.166 -14.084 -19.551 1.00 86.81 191 TYR A C 1
ATOM 1561 O O . TYR A 1 191 ? 24.178 -13.601 -20.684 1.00 86.81 191 TYR A O 1
ATOM 1569 N N . GLY A 1 192 ? 25.269 -14.164 -18.799 1.00 84.81 192 GLY A N 1
ATOM 1570 C CA . GLY A 1 192 ? 26.564 -13.618 -19.210 1.00 84.81 192 GLY A CA 1
ATOM 1571 C C . GLY A 1 192 ? 26.541 -12.100 -19.402 1.00 84.81 192 GLY A C 1
ATOM 1572 O O . GLY A 1 192 ? 27.321 -11.576 -20.198 1.00 84.81 192 GLY A O 1
ATOM 1573 N N . LEU A 1 193 ? 25.607 -11.397 -18.749 1.00 86.44 193 LEU A N 1
ATOM 1574 C CA . LEU A 1 193 ? 25.441 -9.953 -18.876 1.00 86.44 193 LEU A CA 1
ATOM 1575 C C . LEU A 1 193 ? 26.072 -9.230 -17.684 1.00 86.44 193 LEU A C 1
ATOM 1577 O O . LEU A 1 193 ? 25.465 -9.129 -16.618 1.00 86.44 193 LEU A O 1
ATOM 1581 N N . ASP A 1 194 ? 27.236 -8.626 -17.909 1.00 85.06 194 ASP A N 1
ATOM 1582 C CA . ASP A 1 194 ? 27.887 -7.761 -16.924 1.00 85.06 194 ASP A CA 1
ATOM 1583 C C . ASP A 1 194 ? 27.237 -6.372 -16.910 1.00 85.06 194 ASP A C 1
ATOM 1585 O O . ASP A 1 194 ? 27.656 -5.428 -17.589 1.00 85.06 194 ASP A O 1
ATOM 1589 N N . PHE A 1 195 ? 26.156 -6.247 -16.142 1.00 84.75 195 PHE A N 1
ATOM 1590 C CA . PHE A 1 195 ? 25.454 -4.983 -15.968 1.00 84.75 195 PHE A CA 1
ATOM 1591 C C . PHE A 1 195 ? 26.156 -4.103 -14.928 1.00 84.75 195 PHE A C 1
ATOM 1593 O O . PHE A 1 195 ? 25.913 -4.209 -13.730 1.00 84.75 195 PHE A O 1
ATOM 1600 N N . VAL A 1 196 ? 27.021 -3.200 -15.395 1.00 80.44 196 VAL A N 1
ATOM 1601 C CA . VAL A 1 196 ? 27.745 -2.256 -14.531 1.00 80.44 196 VAL A CA 1
ATOM 1602 C C . VAL A 1 196 ? 27.428 -0.817 -14.952 1.00 80.44 196 VAL A C 1
ATOM 1604 O O . VAL A 1 196 ? 27.915 -0.359 -15.991 1.00 80.44 196 VAL A O 1
ATOM 1607 N N . PRO A 1 197 ? 26.613 -0.073 -14.179 1.00 79.44 197 PRO A N 1
ATOM 1608 C CA . PRO A 1 197 ? 26.401 1.351 -14.415 1.00 79.44 197 PRO A CA 1
ATOM 1609 C C . PRO A 1 197 ? 27.718 2.134 -14.339 1.00 79.44 197 PRO A C 1
ATOM 1611 O O . PRO A 1 197 ? 28.564 1.855 -13.493 1.00 79.44 197 PRO A O 1
ATOM 1614 N N . HIS A 1 198 ? 27.872 3.168 -15.172 1.00 76.56 198 HIS A N 1
ATOM 1615 C CA . HIS A 1 198 ? 29.093 3.987 -15.198 1.00 76.56 198 HIS A CA 1
ATOM 1616 C C . HIS A 1 198 ? 29.396 4.665 -13.849 1.00 76.56 198 HIS A C 1
ATOM 1618 O O . HIS A 1 198 ? 30.553 4.794 -13.457 1.00 76.56 198 HIS A O 1
ATOM 1624 N N . ASN A 1 199 ? 28.351 5.081 -13.129 1.00 84.88 199 ASN A N 1
ATOM 1625 C CA . ASN A 1 199 ? 28.439 5.581 -11.762 1.00 84.88 199 ASN A CA 1
ATOM 1626 C C . ASN A 1 199 ? 27.331 4.929 -10.926 1.00 84.88 199 ASN A C 1
ATOM 1628 O O . ASN A 1 199 ? 26.163 5.315 -11.030 1.00 84.88 199 ASN A O 1
ATOM 1632 N N . MET A 1 200 ? 27.713 3.934 -10.123 1.00 86.25 200 MET A N 1
ATOM 1633 C CA . MET A 1 200 ? 26.789 3.153 -9.300 1.00 86.25 200 MET A CA 1
ATOM 1634 C C . MET A 1 200 ? 26.019 4.029 -8.308 1.00 86.25 200 MET A C 1
ATOM 1636 O O . MET A 1 200 ? 24.793 3.965 -8.252 1.00 86.25 200 MET A O 1
ATOM 1640 N N . ASP A 1 201 ? 26.716 4.897 -7.573 1.00 87.31 201 ASP A N 1
ATOM 1641 C CA . ASP A 1 201 ? 26.096 5.732 -6.540 1.00 87.31 201 ASP A CA 1
ATOM 1642 C C . ASP A 1 201 ? 25.069 6.692 -7.143 1.00 87.31 201 ASP A C 1
ATOM 1644 O O . ASP A 1 201 ? 23.964 6.846 -6.622 1.00 87.31 201 ASP A O 1
ATOM 1648 N N . ASN A 1 202 ? 25.394 7.304 -8.285 1.00 90.25 202 ASN A N 1
ATOM 1649 C CA . ASN A 1 202 ? 24.453 8.156 -9.003 1.00 90.25 202 ASN A CA 1
ATOM 1650 C C . ASN A 1 202 ? 23.238 7.360 -9.502 1.00 90.25 202 ASN A C 1
ATOM 1652 O O . ASN A 1 202 ? 22.106 7.820 -9.367 1.00 90.25 202 ASN A O 1
ATOM 1656 N N . TYR A 1 203 ? 23.452 6.153 -10.029 1.00 91.19 203 TYR A N 1
ATOM 1657 C CA . TYR A 1 203 ? 22.377 5.285 -10.509 1.00 91.19 203 TYR A CA 1
ATOM 1658 C C . TYR A 1 203 ? 21.401 4.911 -9.380 1.00 91.19 203 TYR A C 1
ATOM 1660 O O . TYR A 1 203 ? 20.187 5.092 -9.518 1.00 91.19 203 TYR A O 1
ATOM 1668 N N . LEU A 1 204 ? 21.920 4.476 -8.227 1.00 90.50 204 LEU A N 1
ATOM 1669 C CA . LEU A 1 204 ? 21.113 4.163 -7.043 1.00 90.50 204 LEU A CA 1
ATOM 1670 C C . LEU A 1 204 ? 20.414 5.410 -6.478 1.00 90.50 204 LEU A C 1
ATOM 1672 O O . LEU A 1 204 ? 19.247 5.344 -6.084 1.00 90.50 204 LEU A O 1
ATOM 1676 N N . ASN A 1 205 ? 21.076 6.571 -6.499 1.00 90.12 205 ASN A N 1
ATOM 1677 C CA . ASN A 1 205 ? 20.469 7.843 -6.101 1.00 90.12 205 ASN A CA 1
ATOM 1678 C C . ASN A 1 205 ? 19.285 8.222 -7.002 1.00 90.12 205 ASN A C 1
ATOM 1680 O O . ASN A 1 205 ? 18.226 8.600 -6.494 1.00 90.12 205 ASN A O 1
ATOM 1684 N N . ILE A 1 206 ? 19.410 8.061 -8.323 1.00 91.81 206 ILE A N 1
ATOM 1685 C CA . ILE A 1 206 ? 18.299 8.274 -9.259 1.00 91.81 206 ILE A CA 1
ATOM 1686 C C . ILE A 1 206 ? 17.156 7.300 -8.942 1.00 91.81 206 ILE A C 1
ATOM 1688 O O . ILE A 1 206 ? 15.996 7.717 -8.880 1.00 91.81 206 ILE A O 1
ATOM 1692 N N . LEU A 1 207 ? 17.456 6.023 -8.669 1.00 89.62 207 LEU A N 1
ATOM 1693 C CA . LEU A 1 207 ? 16.449 5.021 -8.300 1.00 89.62 207 LEU A CA 1
ATOM 1694 C C . LEU A 1 207 ? 15.660 5.386 -7.035 1.00 89.62 207 LEU A C 1
ATOM 1696 O O . LEU A 1 207 ? 14.453 5.149 -7.013 1.00 89.62 207 LEU A O 1
ATOM 1700 N N . LYS A 1 208 ? 16.271 6.006 -6.024 1.00 88.44 208 LYS A N 1
ATOM 1701 C CA . LYS A 1 208 ? 15.575 6.401 -4.782 1.00 88.44 208 LYS A CA 1
ATOM 1702 C C . LYS A 1 208 ? 15.058 7.846 -4.762 1.00 88.44 208 LYS A C 1
ATOM 1704 O O . LYS A 1 208 ? 14.482 8.274 -3.765 1.00 88.44 208 LYS A O 1
ATOM 1709 N N . THR A 1 209 ? 15.238 8.611 -5.844 1.00 88.25 209 THR A N 1
ATOM 1710 C CA . THR A 1 209 ? 14.823 10.023 -5.892 1.00 88.25 209 THR A CA 1
ATOM 1711 C C . THR A 1 209 ? 13.291 10.163 -5.848 1.00 88.25 209 THR A C 1
ATOM 1713 O O . THR A 1 209 ? 12.606 9.623 -6.728 1.00 88.25 209 THR A O 1
ATOM 1716 N N . PRO A 1 210 ? 12.732 10.912 -4.874 1.00 80.50 210 PRO A N 1
ATOM 1717 C CA . PRO A 1 210 ? 11.292 11.074 -4.730 1.00 80.50 210 PRO A CA 1
ATOM 1718 C C . PRO A 1 210 ? 10.682 11.992 -5.788 1.00 80.50 210 PRO A C 1
ATOM 1720 O O . PRO A 1 210 ? 11.307 12.941 -6.254 1.00 80.50 210 PRO A O 1
ATOM 1723 N N . ASN A 1 211 ? 9.407 11.752 -6.109 1.00 79.38 211 ASN A N 1
ATOM 1724 C CA . ASN A 1 211 ? 8.567 12.616 -6.958 1.00 79.38 211 ASN A CA 1
ATOM 1725 C C . ASN A 1 211 ? 9.076 12.871 -8.394 1.00 79.38 211 ASN A C 1
ATOM 1727 O O . ASN A 1 211 ? 8.550 13.752 -9.079 1.00 79.38 211 ASN A O 1
ATOM 1731 N N . MET A 1 212 ? 10.046 12.097 -8.884 1.00 86.56 212 MET A N 1
ATOM 1732 C CA . MET A 1 212 ? 10.505 12.175 -10.272 1.00 86.56 212 MET A CA 1
ATOM 1733 C C . MET A 1 212 ? 9.508 11.493 -11.216 1.00 86.56 212 MET A C 1
ATOM 1735 O O . MET A 1 212 ? 8.953 10.432 -10.913 1.00 86.56 212 MET A O 1
ATOM 1739 N N . ARG A 1 213 ? 9.273 12.078 -12.396 1.00 87.94 213 ARG A N 1
ATOM 1740 C CA . ARG A 1 213 ? 8.407 11.449 -13.403 1.00 87.94 213 ARG A CA 1
ATOM 1741 C C . ARG A 1 213 ? 9.075 10.186 -13.941 1.00 87.94 213 ARG A C 1
ATOM 1743 O O . ARG A 1 213 ? 10.250 10.209 -14.281 1.00 87.94 213 ARG A O 1
ATOM 1750 N N . VAL A 1 214 ? 8.304 9.112 -14.131 1.00 89.38 214 VAL A N 1
ATOM 1751 C CA . VAL A 1 214 ? 8.813 7.824 -14.655 1.00 89.38 214 VAL A CA 1
ATOM 1752 C C . VAL A 1 214 ? 9.595 7.996 -15.964 1.00 89.38 214 VAL A C 1
ATOM 1754 O O . VAL A 1 214 ? 10.621 7.358 -16.163 1.00 89.38 214 VAL A O 1
ATOM 1757 N N . THR A 1 215 ? 9.142 8.882 -16.855 1.00 90.31 215 THR A N 1
ATOM 1758 C CA . THR A 1 215 ? 9.822 9.158 -18.131 1.00 90.31 215 THR A CA 1
ATOM 1759 C C . THR A 1 215 ? 11.153 9.883 -17.969 1.00 90.31 215 THR A C 1
ATOM 1761 O O . THR A 1 215 ? 12.073 9.625 -18.730 1.00 90.31 215 THR A O 1
ATOM 1764 N N . GLU A 1 216 ? 11.237 10.799 -17.008 1.00 91.88 216 GLU A N 1
ATOM 1765 C CA . GLU A 1 216 ? 12.454 11.554 -16.697 1.00 91.88 216 GLU A CA 1
ATOM 1766 C C . GLU A 1 216 ? 13.480 10.642 -16.023 1.00 91.88 216 GLU A C 1
ATOM 1768 O O . GLU A 1 216 ? 14.623 10.562 -16.457 1.00 91.88 216 GLU A O 1
ATOM 1773 N N . LYS A 1 217 ? 13.024 9.846 -15.054 1.00 92.50 217 LYS A N 1
ATOM 1774 C CA . LYS A 1 217 ? 13.829 8.831 -14.375 1.00 92.50 217 LYS A CA 1
ATOM 1775 C C . LYS A 1 217 ? 14.414 7.813 -15.349 1.00 92.50 217 LYS A C 1
ATOM 1777 O O . LYS A 1 217 ? 15.600 7.518 -15.290 1.00 92.50 217 LYS A O 1
ATOM 1782 N N . ALA A 1 218 ? 13.598 7.312 -16.275 1.00 92.19 218 ALA A N 1
ATOM 1783 C CA . ALA A 1 218 ? 14.056 6.370 -17.288 1.00 92.19 218 ALA A CA 1
ATOM 1784 C C . ALA A 1 218 ? 15.088 6.995 -18.241 1.00 92.19 218 ALA A C 1
ATOM 1786 O O . ALA A 1 218 ? 16.057 6.331 -18.595 1.00 92.19 218 ALA A O 1
ATOM 1787 N N . ALA A 1 219 ? 14.929 8.273 -18.605 1.00 91.69 219 ALA A N 1
ATOM 1788 C CA . ALA A 1 219 ? 15.902 8.979 -19.439 1.00 91.69 219 ALA A CA 1
ATOM 1789 C C . ALA A 1 219 ? 17.270 9.109 -18.749 1.00 91.69 219 ALA A C 1
ATOM 1791 O O . ALA A 1 219 ? 18.287 8.886 -19.394 1.00 91.69 219 ALA A O 1
ATOM 1792 N N . LEU A 1 220 ? 17.291 9.399 -17.443 1.00 92.12 220 LEU A N 1
ATOM 1793 C CA . LEU A 1 220 ? 18.528 9.478 -16.658 1.00 92.12 220 LEU A CA 1
ATOM 1794 C C . LEU A 1 220 ? 19.189 8.103 -16.474 1.00 92.12 220 LEU A C 1
ATOM 1796 O O . LEU A 1 220 ? 20.397 7.972 -16.621 1.00 92.12 220 LEU A O 1
ATOM 1800 N N . LEU A 1 221 ? 18.405 7.058 -16.189 1.00 91.19 221 LEU A N 1
ATOM 1801 C CA . LEU A 1 221 ? 18.937 5.702 -15.986 1.00 91.19 221 LEU A CA 1
ATOM 1802 C C . LEU A 1 221 ? 19.414 5.037 -17.283 1.00 91.19 221 LEU A C 1
ATOM 1804 O O . LEU A 1 221 ? 20.200 4.098 -17.230 1.00 91.19 221 LEU A O 1
ATOM 1808 N N . THR A 1 222 ? 18.932 5.493 -18.440 1.00 90.75 222 THR A N 1
ATOM 1809 C CA . THR A 1 222 ? 19.353 4.977 -19.753 1.00 90.75 222 THR A CA 1
ATOM 1810 C C . THR A 1 222 ? 20.420 5.827 -20.429 1.00 90.75 222 THR A C 1
ATOM 1812 O O . THR A 1 222 ? 20.850 5.500 -21.538 1.00 90.75 222 THR A O 1
ATOM 1815 N N . GLU A 1 223 ? 20.871 6.902 -19.785 1.00 87.75 223 GLU A N 1
ATOM 1816 C CA . GLU A 1 223 ? 21.915 7.763 -20.321 1.00 87.75 223 GLU A CA 1
ATOM 1817 C C . GLU A 1 223 ? 23.207 6.962 -20.554 1.00 87.75 223 GLU A C 1
ATOM 1819 O O . GLU A 1 223 ? 23.693 6.248 -19.680 1.00 87.75 223 GLU A O 1
ATOM 1824 N N . GLY A 1 224 ? 23.743 7.032 -21.775 1.00 78.88 224 GLY A N 1
ATOM 1825 C CA . GLY A 1 224 ? 24.927 6.265 -22.175 1.00 78.88 224 GLY A CA 1
ATOM 1826 C C . GLY A 1 224 ? 24.671 4.788 -22.510 1.00 78.88 224 GLY A C 1
ATOM 1827 O O . GLY A 1 224 ? 25.576 4.130 -23.021 1.00 78.88 224 GLY A O 1
ATOM 1828 N N . LEU A 1 225 ? 23.454 4.264 -22.311 1.00 85.56 225 LEU A N 1
ATOM 1829 C CA . LEU A 1 225 ? 23.095 2.905 -22.721 1.00 85.56 225 LEU A CA 1
ATOM 1830 C C . LEU A 1 225 ? 22.617 2.877 -24.176 1.00 85.56 225 LEU A C 1
ATOM 1832 O O . LEU A 1 225 ? 21.713 3.610 -24.587 1.00 85.56 225 LEU A O 1
ATOM 1836 N N . LYS A 1 226 ? 23.191 1.973 -24.972 1.00 82.31 226 LYS A N 1
ATOM 1837 C CA . LYS A 1 226 ? 22.742 1.747 -26.347 1.00 82.31 226 LYS A CA 1
ATOM 1838 C C . LYS A 1 226 ? 21.397 1.023 -26.329 1.00 82.31 226 LYS A C 1
ATOM 1840 O O . LYS A 1 226 ? 21.281 -0.088 -25.817 1.00 82.31 226 LYS A O 1
ATOM 1845 N N . LYS A 1 227 ? 20.388 1.630 -26.953 1.00 83.62 227 LYS A N 1
ATOM 1846 C CA . LYS A 1 227 ? 19.128 0.941 -27.228 1.00 83.62 227 LYS A CA 1
ATOM 1847 C C . LYS A 1 227 ? 19.385 -0.195 -28.231 1.00 83.62 227 LYS A C 1
ATOM 1849 O O . LYS A 1 227 ? 19.910 0.093 -29.312 1.00 83.62 227 LYS A O 1
ATOM 1854 N N . PRO A 1 228 ? 19.019 -1.445 -27.908 1.00 78.62 228 PRO A N 1
ATOM 1855 C CA . PRO A 1 228 ? 19.287 -2.578 -28.782 1.00 78.62 228 PRO A CA 1
ATOM 1856 C C . PRO A 1 228 ? 18.509 -2.450 -30.095 1.00 78.62 228 PRO A C 1
ATOM 1858 O O . PRO A 1 228 ? 17.430 -1.844 -30.163 1.00 78.62 228 PRO A O 1
ATOM 1861 N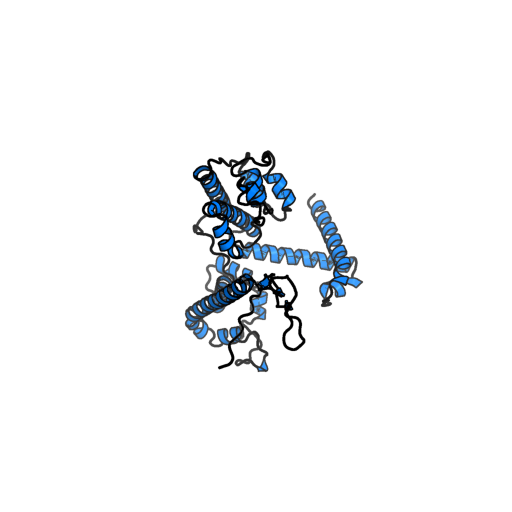 N . SER A 1 229 ? 19.080 -3.011 -31.155 1.00 73.56 229 SER A N 1
ATOM 1862 C CA . SER A 1 229 ? 18.426 -3.085 -32.462 1.00 73.56 229 SER A CA 1
ATOM 1863 C C . SER A 1 229 ? 17.281 -4.107 -32.456 1.00 73.56 229 SER A C 1
ATOM 1865 O O . SER A 1 229 ? 17.215 -4.987 -31.599 1.00 73.56 229 SER A O 1
ATOM 1867 N N . LYS A 1 230 ? 16.334 -3.991 -33.402 1.00 63.06 230 LYS A N 1
ATOM 1868 C CA . LYS A 1 230 ? 15.303 -5.029 -33.573 1.00 63.06 230 LYS A CA 1
ATOM 1869 C C . LYS A 1 230 ? 16.024 -6.341 -33.912 1.00 63.06 230 LYS A C 1
ATOM 1871 O O . LYS A 1 230 ? 16.692 -6.376 -34.941 1.00 63.06 230 LYS A O 1
ATOM 1876 N N . ASN A 1 231 ? 15.859 -7.368 -33.073 1.00 60.16 231 ASN A N 1
ATOM 1877 C CA . ASN A 1 231 ? 16.441 -8.720 -33.184 1.00 60.16 231 ASN A CA 1
ATOM 1878 C C . ASN A 1 231 ? 17.835 -8.914 -32.553 1.00 60.16 231 ASN A C 1
ATOM 1880 O O . ASN A 1 231 ? 18.494 -9.914 -32.829 1.00 60.16 231 ASN A O 1
ATOM 1884 N N . GLU A 1 232 ? 18.298 -7.986 -31.714 1.00 70.25 232 GLU A N 1
ATOM 1885 C CA . GLU A 1 232 ? 19.473 -8.230 -30.871 1.00 70.25 232 GLU A CA 1
ATOM 1886 C C . GLU A 1 232 ? 19.088 -9.213 -29.755 1.00 70.25 232 GLU A C 1
ATOM 1888 O O . GLU A 1 232 ? 18.215 -8.914 -28.940 1.00 70.25 232 GLU A O 1
ATOM 1893 N N . ALA A 1 233 ? 19.677 -10.411 -29.790 1.00 72.06 233 ALA A N 1
ATOM 1894 C CA . ALA A 1 233 ? 19.380 -11.481 -28.845 1.00 72.06 233 ALA A CA 1
ATOM 1895 C C . ALA A 1 233 ? 20.057 -11.228 -27.491 1.00 72.06 233 ALA A C 1
ATOM 1897 O O . ALA A 1 233 ? 21.180 -10.724 -27.439 1.00 72.06 233 ALA A O 1
ATOM 1898 N N . GLY A 1 234 ? 19.393 -11.638 -26.409 1.00 79.31 234 GLY A N 1
ATOM 1899 C CA . GLY A 1 234 ? 19.904 -11.509 -25.047 1.00 79.31 234 GLY A CA 1
ATOM 1900 C C . GLY A 1 234 ? 19.273 -10.358 -24.269 1.00 79.31 234 GLY A C 1
ATOM 1901 O O . GLY A 1 234 ? 18.526 -9.531 -24.798 1.00 79.31 234 GLY A O 1
ATOM 1902 N N . ILE A 1 235 ? 19.555 -10.332 -22.966 1.00 84.62 235 ILE A N 1
ATOM 1903 C CA . ILE A 1 235 ? 18.959 -9.345 -22.071 1.00 84.62 235 ILE A CA 1
ATOM 1904 C C . ILE A 1 235 ? 19.578 -7.968 -22.308 1.00 84.62 235 ILE A C 1
ATOM 1906 O O . ILE A 1 235 ? 20.795 -7.811 -22.341 1.00 84.62 235 ILE A O 1
ATOM 1910 N N . SER A 1 236 ? 18.733 -6.945 -22.440 1.00 87.69 236 SER A N 1
ATOM 1911 C CA . SER A 1 236 ? 19.190 -5.580 -22.700 1.00 87.69 236 SER A CA 1
ATOM 1912 C C . SER A 1 236 ? 19.321 -4.736 -21.423 1.00 87.69 236 SER A C 1
ATOM 1914 O O . SER A 1 236 ? 18.299 -4.457 -20.784 1.00 87.69 236 SER A O 1
ATOM 1916 N N . PRO A 1 237 ? 20.520 -4.188 -21.121 1.00 88.81 237 PRO A N 1
ATOM 1917 C CA . PRO A 1 237 ? 20.719 -3.187 -20.068 1.00 88.81 237 PRO A CA 1
ATOM 1918 C C . PRO A 1 237 ? 19.770 -1.992 -20.175 1.00 88.81 237 PRO A C 1
ATOM 1920 O O . PRO A 1 237 ? 19.225 -1.534 -19.178 1.00 88.81 237 PRO A O 1
ATOM 1923 N N . PHE A 1 238 ? 19.508 -1.517 -21.399 1.00 90.81 238 PHE A N 1
ATOM 1924 C CA . PHE A 1 238 ? 18.599 -0.396 -21.643 1.00 90.81 238 PHE A CA 1
ATOM 1925 C C . PHE A 1 238 ? 17.175 -0.708 -21.159 1.00 90.81 238 PHE A C 1
ATOM 1927 O O . PHE A 1 238 ? 16.549 0.101 -20.474 1.00 90.81 238 PHE A O 1
ATOM 1934 N N . TYR A 1 239 ? 16.653 -1.892 -21.496 1.00 91.50 239 TYR A N 1
ATOM 1935 C CA . TYR A 1 239 ? 15.306 -2.293 -21.090 1.00 91.50 239 TYR A CA 1
ATOM 1936 C C . TYR A 1 239 ? 15.222 -2.695 -19.613 1.00 91.50 239 TYR A C 1
ATOM 1938 O O . TYR A 1 239 ? 14.173 -2.472 -19.009 1.00 91.50 239 TYR A O 1
ATOM 1946 N N . ILE A 1 240 ? 16.309 -3.196 -19.016 1.00 92.62 240 ILE A N 1
ATOM 1947 C CA . ILE A 1 240 ? 16.437 -3.353 -17.560 1.00 92.62 240 ILE A CA 1
ATOM 1948 C C . ILE A 1 240 ? 16.310 -1.990 -16.872 1.00 92.62 240 ILE A C 1
ATOM 1950 O O . ILE A 1 240 ? 15.474 -1.832 -15.985 1.00 92.62 240 ILE A O 1
ATOM 1954 N N . SER A 1 241 ? 17.079 -0.985 -17.296 1.00 92.56 241 SER A N 1
ATOM 1955 C CA . SER A 1 241 ? 17.040 0.358 -16.702 1.00 92.56 241 SER A CA 1
ATOM 1956 C C . SER A 1 241 ? 15.669 1.020 -16.844 1.00 92.56 241 SER A C 1
ATOM 1958 O O . SER A 1 241 ? 15.176 1.638 -15.902 1.00 92.56 241 SER A O 1
ATOM 1960 N N . GLU A 1 242 ? 14.988 0.832 -17.976 1.00 92.88 242 GLU A N 1
ATOM 1961 C CA . GLU A 1 242 ? 13.603 1.285 -18.162 1.00 92.88 242 GLU A CA 1
ATOM 1962 C C . GLU A 1 242 ? 12.616 0.559 -17.237 1.00 92.88 242 GLU A C 1
ATOM 1964 O O . GLU A 1 242 ? 11.692 1.181 -16.704 1.00 92.88 242 GLU A O 1
ATOM 1969 N N . LEU A 1 243 ? 12.806 -0.745 -17.026 1.00 93.06 243 LEU A N 1
ATOM 1970 C CA . LEU A 1 243 ? 11.977 -1.542 -16.127 1.00 93.06 243 LEU A CA 1
ATOM 1971 C C . LEU A 1 243 ? 12.168 -1.104 -14.666 1.00 93.06 243 LEU A C 1
ATOM 1973 O O . LEU A 1 243 ? 11.176 -0.856 -13.979 1.00 93.06 243 LEU A O 1
ATOM 1977 N N . LEU A 1 244 ? 13.418 -0.912 -14.227 1.00 93.19 244 LEU A N 1
ATOM 1978 C CA . LEU A 1 244 ? 13.786 -0.397 -12.900 1.00 93.19 244 LEU A CA 1
ATOM 1979 C C . LEU A 1 244 ? 13.359 1.066 -12.686 1.00 93.19 244 LEU A C 1
ATOM 1981 O O . LEU A 1 244 ? 13.086 1.479 -11.562 1.00 93.19 244 LEU A O 1
ATOM 1985 N N . ALA A 1 245 ? 13.209 1.858 -13.750 1.00 92.25 245 ALA A N 1
ATOM 1986 C CA . ALA A 1 245 ? 12.575 3.176 -13.667 1.00 92.25 245 ALA A CA 1
ATOM 1987 C C . ALA A 1 245 ? 11.059 3.094 -13.386 1.00 92.25 245 ALA A C 1
ATOM 1989 O O . ALA A 1 245 ? 10.428 4.101 -13.054 1.00 92.25 245 ALA A O 1
ATOM 1990 N N . GLY A 1 246 ? 10.460 1.907 -13.536 1.00 89.62 246 GLY A N 1
ATOM 1991 C CA . GLY A 1 246 ? 9.029 1.641 -13.412 1.00 89.62 246 GLY A CA 1
ATOM 1992 C C . GLY A 1 246 ? 8.270 1.698 -14.739 1.00 89.62 246 GLY A C 1
ATOM 1993 O O . GLY A 1 246 ? 7.036 1.654 -14.736 1.00 89.62 246 GLY A O 1
ATOM 1994 N N . ARG A 1 247 ? 8.946 1.815 -15.889 1.00 92.06 247 ARG A N 1
ATOM 1995 C CA . ARG A 1 247 ? 8.276 1.885 -17.193 1.00 92.06 247 ARG A CA 1
ATOM 1996 C C . ARG A 1 247 ? 7.683 0.530 -17.580 1.00 92.06 247 ARG A C 1
ATOM 1998 O O . ARG A 1 247 ? 8.041 -0.516 -17.047 1.00 92.06 247 ARG A O 1
ATOM 2005 N N . SER A 1 248 ? 6.728 0.558 -18.506 1.00 91.44 248 SER A N 1
ATOM 2006 C CA . SER A 1 248 ? 6.148 -0.669 -19.045 1.00 91.44 248 SER A CA 1
ATOM 2007 C C . SER A 1 248 ? 6.989 -1.178 -20.216 1.00 91.44 248 SER A C 1
ATOM 2009 O O . SER A 1 248 ? 7.087 -0.506 -21.247 1.00 91.44 248 SER A O 1
ATOM 2011 N N . VAL A 1 249 ? 7.582 -2.360 -20.058 1.00 90.44 249 VAL A N 1
ATOM 2012 C CA . VAL A 1 249 ? 8.541 -2.957 -20.998 1.00 90.44 249 VAL A CA 1
ATOM 2013 C C . VAL A 1 249 ? 7.943 -4.222 -21.617 1.00 90.44 249 VAL A C 1
ATOM 2015 O O . VAL A 1 249 ? 7.280 -5.006 -20.942 1.00 90.44 249 VAL A O 1
ATOM 2018 N N . ALA A 1 250 ? 8.131 -4.410 -22.925 1.00 89.62 250 ALA A N 1
ATOM 2019 C CA . ALA A 1 250 ? 7.738 -5.647 -23.602 1.00 89.62 250 ALA A CA 1
ATOM 2020 C C . ALA A 1 250 ? 8.774 -6.742 -23.323 1.00 89.62 250 ALA A C 1
ATOM 2022 O O . ALA A 1 250 ? 9.966 -6.498 -23.499 1.00 89.62 250 ALA A O 1
ATOM 2023 N N . LEU A 1 251 ? 8.329 -7.937 -22.931 1.00 87.62 251 LEU A N 1
ATOM 2024 C CA . LEU A 1 251 ? 9.223 -9.050 -22.590 1.00 87.62 251 LEU A CA 1
ATOM 2025 C C . LEU A 1 251 ? 10.081 -9.488 -23.786 1.00 87.62 251 LEU A C 1
ATOM 2027 O O . LEU A 1 251 ? 11.262 -9.764 -23.610 1.00 87.62 251 LEU A O 1
ATOM 2031 N N . SER A 1 252 ? 9.536 -9.421 -25.006 1.00 87.38 252 SER A N 1
ATOM 2032 C CA . SER A 1 252 ? 10.296 -9.690 -26.235 1.00 87.38 252 SER A CA 1
ATOM 2033 C C . SER A 1 252 ? 11.498 -8.764 -26.402 1.00 87.38 252 SER A C 1
ATOM 2035 O O . SER A 1 252 ? 12.541 -9.174 -26.891 1.00 87.38 252 SER A O 1
ATOM 2037 N N . ASN A 1 253 ? 11.364 -7.510 -25.968 1.00 88.38 253 ASN A N 1
ATOM 2038 C CA . ASN A 1 253 ? 12.442 -6.532 -26.020 1.00 88.38 253 ASN A CA 1
ATOM 2039 C C . ASN A 1 253 ? 13.416 -6.697 -24.849 1.00 88.38 253 ASN A C 1
ATOM 2041 O O . ASN A 1 253 ? 14.598 -6.417 -25.008 1.00 88.38 253 ASN A O 1
ATOM 2045 N N . LEU A 1 254 ? 12.917 -7.108 -23.678 1.00 88.38 254 LEU A N 1
ATOM 2046 C CA . LEU A 1 254 ? 13.740 -7.311 -22.488 1.00 88.38 254 LEU A CA 1
ATOM 2047 C C . LEU A 1 254 ? 14.710 -8.479 -22.676 1.00 88.38 254 LEU A C 1
ATOM 2049 O O . LEU A 1 254 ? 15.879 -8.307 -22.360 1.00 88.38 254 LEU A O 1
ATOM 2053 N N . PHE A 1 255 ? 14.225 -9.613 -23.193 1.00 87.31 255 PHE A N 1
ATOM 2054 C CA . PHE A 1 255 ? 15.001 -10.846 -23.383 1.00 87.31 255 PHE A CA 1
ATOM 2055 C C . PHE A 1 255 ? 15.556 -11.026 -24.806 1.00 87.31 255 PHE A C 1
ATOM 2057 O O . PHE A 1 255 ? 16.347 -11.937 -25.038 1.00 87.31 255 PHE A O 1
ATOM 2064 N N . GLY A 1 256 ? 15.133 -10.191 -25.762 1.00 83.56 256 GLY A N 1
ATOM 2065 C CA . GLY A 1 256 ? 15.528 -10.326 -27.167 1.00 83.56 256 GLY A CA 1
ATOM 2066 C C . GLY A 1 256 ? 14.959 -11.586 -27.827 1.00 83.56 256 GLY A C 1
ATOM 2067 O O . GLY A 1 256 ? 15.624 -12.191 -28.664 1.00 83.56 256 GLY A O 1
ATOM 2068 N N . ASP A 1 257 ? 13.753 -12.002 -27.426 1.00 82.62 257 ASP A N 1
ATOM 2069 C CA . ASP A 1 257 ? 13.153 -13.278 -27.816 1.00 82.62 257 ASP A CA 1
ATOM 2070 C C . ASP A 1 257 ? 11.717 -13.113 -28.342 1.00 82.62 257 ASP A C 1
ATOM 2072 O O . ASP A 1 257 ? 10.807 -12.646 -27.644 1.00 82.62 257 ASP A O 1
ATOM 2076 N N . ASP A 1 258 ? 11.510 -13.528 -29.592 1.00 82.19 258 ASP A N 1
ATOM 2077 C CA . ASP A 1 258 ? 10.228 -13.444 -30.290 1.00 82.19 258 ASP A CA 1
ATOM 2078 C C . ASP A 1 258 ? 9.143 -14.347 -29.683 1.00 82.19 258 ASP A C 1
ATOM 2080 O O . ASP A 1 258 ? 7.956 -14.075 -29.888 1.00 82.19 258 ASP A O 1
ATOM 2084 N N . ARG A 1 259 ? 9.503 -15.352 -28.867 1.00 81.75 259 ARG A N 1
ATOM 2085 C CA . ARG A 1 259 ? 8.541 -16.165 -28.095 1.00 81.75 259 ARG A CA 1
ATOM 2086 C C . ARG A 1 259 ? 7.626 -15.304 -27.223 1.00 81.75 259 ARG A C 1
ATOM 2088 O O . ARG A 1 259 ? 6.491 -15.687 -26.956 1.00 81.75 259 ARG A O 1
ATOM 2095 N N . PHE A 1 260 ? 8.087 -14.120 -26.816 1.00 82.31 260 PHE A N 1
ATOM 2096 C CA . PHE A 1 260 ? 7.345 -13.227 -25.926 1.00 82.31 260 PHE A CA 1
ATOM 2097 C C . PHE A 1 260 ? 6.630 -12.069 -26.637 1.00 82.31 260 PHE A C 1
ATOM 2099 O O . PHE A 1 260 ? 6.156 -11.143 -25.975 1.00 82.31 260 PHE A O 1
ATOM 2106 N N . LYS A 1 261 ? 6.560 -12.068 -27.973 1.00 81.19 261 LYS A N 1
ATOM 2107 C CA . LYS A 1 261 ? 6.053 -10.932 -28.764 1.00 81.19 261 LYS A CA 1
ATOM 2108 C C . LYS A 1 261 ? 4.580 -10.606 -28.510 1.00 81.19 261 LYS A C 1
ATOM 2110 O O . LYS A 1 261 ? 4.212 -9.432 -28.484 1.00 81.19 261 LYS A O 1
ATOM 2115 N N . ASP A 1 262 ? 3.770 -11.635 -28.276 1.00 79.19 262 ASP A N 1
ATOM 2116 C CA . ASP A 1 262 ? 2.330 -11.505 -28.019 1.00 79.19 262 ASP A CA 1
ATOM 2117 C C . ASP A 1 262 ? 1.996 -11.393 -26.521 1.00 79.19 262 ASP A C 1
ATOM 2119 O O . ASP A 1 262 ? 0.833 -11.254 -26.132 1.00 79.19 262 ASP A O 1
ATOM 2123 N N . VAL A 1 263 ? 3.015 -11.418 -25.657 1.00 80.12 263 VAL A N 1
ATOM 2124 C CA . VAL A 1 263 ? 2.835 -11.314 -24.209 1.00 80.12 263 VAL A CA 1
ATOM 2125 C C . VAL A 1 263 ? 2.645 -9.851 -23.813 1.00 80.12 263 VAL A C 1
ATOM 2127 O O . VAL A 1 263 ? 3.272 -8.931 -24.346 1.00 80.12 263 VAL A O 1
ATOM 2130 N N . LYS A 1 264 ? 1.763 -9.613 -22.837 1.00 81.50 264 LYS A N 1
ATOM 2131 C CA . LYS A 1 264 ? 1.530 -8.270 -22.300 1.00 81.50 264 LYS A CA 1
ATOM 2132 C C . LYS A 1 264 ? 2.821 -7.678 -21.736 1.00 81.50 264 LYS A C 1
ATOM 2134 O O . LYS A 1 264 ? 3.628 -8.362 -21.113 1.00 81.50 264 LYS A O 1
ATOM 2139 N N . LYS A 1 265 ? 2.970 -6.364 -21.907 1.00 87.25 265 LYS A N 1
ATOM 2140 C CA . LYS A 1 265 ? 4.073 -5.615 -21.301 1.00 87.25 265 LYS A CA 1
ATOM 2141 C C . LYS A 1 265 ? 4.027 -5.733 -19.780 1.00 87.25 265 LYS A C 1
ATOM 2143 O O . LYS A 1 265 ? 2.953 -5.652 -19.181 1.00 87.25 265 LYS A O 1
ATOM 2148 N N . ILE A 1 266 ? 5.199 -5.837 -19.172 1.00 86.25 266 ILE A N 1
ATOM 2149 C CA . ILE A 1 266 ? 5.368 -5.890 -17.725 1.00 86.25 266 ILE A CA 1
ATOM 2150 C C . ILE A 1 266 ? 5.695 -4.504 -17.167 1.00 86.25 266 ILE A C 1
ATOM 2152 O O . ILE A 1 266 ? 6.263 -3.662 -17.859 1.00 86.25 266 ILE A O 1
ATOM 2156 N N . THR A 1 267 ? 5.298 -4.238 -15.926 1.00 88.25 267 THR A N 1
ATOM 2157 C CA . THR A 1 267 ? 5.689 -3.048 -15.161 1.00 88.25 267 THR A CA 1
ATOM 2158 C C . THR A 1 267 ? 5.847 -3.438 -13.697 1.00 88.25 267 THR A C 1
ATOM 2160 O O . THR A 1 267 ? 5.036 -4.205 -13.178 1.00 88.25 267 THR A O 1
ATOM 2163 N N . LEU A 1 268 ? 6.867 -2.895 -13.031 1.00 85.88 268 LEU A N 1
ATOM 2164 C CA . LEU A 1 268 ? 7.135 -3.157 -11.612 1.00 85.88 268 LEU A CA 1
ATOM 2165 C C . LEU A 1 268 ? 6.279 -2.295 -10.664 1.00 85.88 268 LEU A C 1
ATOM 2167 O O . LEU A 1 268 ? 6.263 -2.536 -9.460 1.00 85.88 268 LEU A O 1
ATOM 2171 N N . GLN A 1 269 ? 5.529 -1.321 -11.202 1.00 82.00 269 GLN A N 1
ATOM 2172 C CA . GLN A 1 269 ? 4.622 -0.464 -10.422 1.00 82.00 269 GLN A CA 1
ATOM 2173 C C . GLN A 1 269 ? 3.414 -1.220 -9.855 1.00 82.00 269 GLN A C 1
ATOM 2175 O O . GLN A 1 269 ? 2.827 -0.794 -8.860 1.00 82.00 269 GLN A O 1
ATOM 2180 N N . ASN A 1 270 ? 3.016 -2.312 -10.507 1.00 74.44 270 ASN A N 1
ATOM 2181 C CA . ASN A 1 270 ? 1.869 -3.110 -10.099 1.00 74.44 270 ASN A CA 1
ATOM 2182 C C . ASN A 1 270 ? 2.296 -4.247 -9.166 1.00 74.44 270 ASN A C 1
ATOM 2184 O O . ASN A 1 270 ? 3.444 -4.691 -9.179 1.00 74.44 270 ASN A O 1
ATOM 2188 N N . ASP A 1 271 ? 1.336 -4.741 -8.387 1.00 66.75 271 ASP A N 1
ATOM 2189 C CA . ASP A 1 271 ? 1.513 -5.950 -7.591 1.00 66.75 271 ASP A CA 1
ATOM 2190 C C . ASP A 1 271 ? 1.689 -7.157 -8.526 1.00 66.75 271 ASP A C 1
ATOM 2192 O O . ASP A 1 271 ? 0.741 -7.579 -9.200 1.00 66.75 271 ASP A O 1
ATOM 2196 N N . LEU A 1 272 ? 2.919 -7.677 -8.601 1.00 68.94 272 LEU A N 1
ATOM 2197 C CA . LEU A 1 272 ? 3.237 -8.826 -9.444 1.00 68.94 272 LEU A CA 1
ATOM 2198 C C . LEU A 1 272 ? 2.532 -10.096 -8.949 1.00 68.94 272 LEU A C 1
ATOM 2200 O O . LEU A 1 272 ? 2.255 -10.959 -9.778 1.00 68.94 272 LEU A O 1
ATOM 2204 N N . ASP A 1 273 ? 2.124 -10.185 -7.674 1.00 62.72 273 ASP A N 1
ATOM 2205 C CA . ASP A 1 273 ? 1.436 -11.360 -7.109 1.00 62.72 273 ASP A CA 1
ATOM 2206 C C . ASP A 1 273 ? 0.147 -11.701 -7.866 1.00 62.72 273 ASP A C 1
ATOM 2208 O O . ASP A 1 273 ? -0.238 -12.869 -7.984 1.00 62.72 273 ASP A O 1
ATOM 2212 N N . ALA A 1 274 ? -0.543 -10.682 -8.390 1.00 64.38 274 ALA A N 1
ATOM 2213 C CA . ALA A 1 274 ? -1.786 -10.869 -9.131 1.00 64.38 274 ALA A CA 1
ATOM 2214 C C . ALA A 1 274 ? -1.571 -11.668 -10.426 1.00 64.38 274 ALA A C 1
ATOM 2216 O O . ALA A 1 274 ? -2.423 -12.484 -10.783 1.00 64.38 274 ALA A O 1
ATOM 2217 N N . ASN A 1 275 ? -0.419 -11.473 -11.072 1.00 67.75 275 ASN A N 1
ATOM 2218 C CA . ASN A 1 275 ? -0.092 -12.043 -12.378 1.00 67.75 275 ASN A CA 1
ATOM 2219 C C . ASN A 1 275 ? 1.081 -13.035 -12.312 1.00 67.75 275 ASN A C 1
ATOM 2221 O O . ASN A 1 275 ? 1.470 -13.568 -13.344 1.00 67.75 275 ASN A O 1
ATOM 2225 N N . TYR A 1 276 ? 1.630 -13.312 -11.124 1.00 70.56 276 TYR A N 1
ATOM 2226 C CA . TYR A 1 276 ? 2.840 -14.118 -10.943 1.00 70.56 276 TYR A CA 1
ATOM 2227 C C . TYR A 1 276 ? 2.723 -15.494 -11.600 1.00 70.56 276 TYR A C 1
ATOM 2229 O O . TYR A 1 276 ? 3.594 -15.880 -12.360 1.00 70.56 276 TYR A O 1
ATOM 2237 N N . ASN A 1 277 ? 1.600 -16.194 -11.399 1.00 70.06 277 ASN A N 1
ATOM 2238 C CA . ASN A 1 277 ? 1.398 -17.513 -12.011 1.00 70.06 277 ASN A CA 1
ATOM 2239 C C . ASN A 1 277 ? 1.353 -17.450 -13.548 1.00 70.06 277 ASN A C 1
ATOM 2241 O O . ASN A 1 277 ? 1.914 -18.318 -14.200 1.00 70.06 277 ASN A O 1
ATOM 2245 N N . GLU A 1 278 ? 0.704 -16.425 -14.114 1.00 73.81 278 GLU A N 1
ATOM 2246 C CA . GLU A 1 278 ? 0.652 -16.234 -15.572 1.00 73.81 278 GLU A CA 1
ATOM 2247 C C . GLU A 1 278 ? 2.046 -15.908 -16.121 1.00 73.81 278 GLU A C 1
ATOM 2249 O O . GLU A 1 278 ? 2.425 -16.379 -17.187 1.00 73.81 278 GLU A O 1
ATOM 2254 N N . LEU A 1 279 ? 2.832 -15.126 -15.375 1.00 76.25 279 LEU A N 1
ATOM 2255 C CA . LEU A 1 279 ? 4.212 -14.811 -15.725 1.00 76.25 279 LEU A CA 1
ATOM 2256 C C . LEU A 1 279 ? 5.121 -16.038 -15.615 1.00 76.25 279 LEU A C 1
ATOM 2258 O O . LEU A 1 279 ? 5.931 -16.227 -16.510 1.00 76.25 279 LEU A O 1
ATOM 2262 N N . CYS A 1 280 ? 4.974 -16.886 -14.592 1.00 78.56 280 CYS A N 1
ATOM 2263 C CA . CYS A 1 280 ? 5.723 -18.140 -14.465 1.00 78.56 280 CYS A CA 1
ATOM 2264 C C . CYS A 1 280 ? 5.454 -19.089 -15.634 1.00 78.56 280 CYS A C 1
ATOM 2266 O O . CYS A 1 280 ? 6.397 -19.628 -16.197 1.00 78.56 280 CYS A O 1
ATOM 2268 N N . GLU A 1 281 ? 4.186 -19.268 -16.022 1.00 78.56 281 GLU A N 1
ATOM 2269 C CA . GLU A 1 281 ? 3.810 -20.142 -17.146 1.00 78.56 281 GLU A CA 1
ATOM 2270 C C . GLU A 1 281 ? 4.429 -19.685 -18.475 1.00 78.56 281 GLU A C 1
ATOM 2272 O O . GLU A 1 281 ? 4.698 -20.508 -19.346 1.00 78.56 281 GLU A O 1
ATOM 2277 N N . VAL A 1 282 ? 4.648 -18.378 -18.637 1.00 81.38 282 VAL A N 1
ATOM 2278 C CA . VAL A 1 282 ? 5.197 -17.799 -19.867 1.00 81.38 282 VAL A CA 1
ATOM 2279 C C . VAL A 1 282 ? 6.721 -17.711 -19.835 1.00 81.38 282 VAL A C 1
ATOM 2281 O O . VAL A 1 282 ? 7.361 -18.007 -20.838 1.00 81.38 282 VAL A O 1
ATOM 2284 N N . LEU A 1 283 ? 7.299 -17.250 -18.726 1.00 79.69 283 LEU A N 1
ATOM 2285 C CA . LEU A 1 283 ? 8.720 -16.918 -18.616 1.00 79.69 283 LEU A CA 1
ATOM 2286 C C . LEU A 1 283 ? 9.590 -18.099 -18.187 1.00 79.69 283 LEU A C 1
ATOM 2288 O O . LEU A 1 283 ? 10.790 -18.048 -18.443 1.00 79.69 283 LEU A O 1
ATOM 2292 N N . ASP A 1 284 ? 9.015 -19.131 -17.570 1.00 81.19 284 ASP A N 1
ATOM 2293 C CA . ASP A 1 284 ? 9.753 -20.287 -17.049 1.00 81.19 284 ASP A CA 1
ATOM 2294 C C . ASP A 1 284 ? 10.961 -19.824 -16.201 1.00 81.19 284 ASP A C 1
ATOM 2296 O O . ASP A 1 284 ? 10.783 -19.003 -15.296 1.00 81.19 284 ASP A O 1
ATOM 2300 N N . ASP A 1 285 ? 12.191 -20.226 -16.535 1.00 79.75 285 ASP A N 1
ATOM 2301 C CA . ASP A 1 285 ? 13.425 -19.812 -15.844 1.00 79.75 285 ASP A CA 1
ATOM 2302 C C . ASP A 1 285 ? 13.680 -18.286 -15.856 1.00 79.75 285 ASP A C 1
ATOM 2304 O O . ASP A 1 285 ? 14.332 -17.741 -14.954 1.00 79.75 285 ASP A O 1
ATOM 2308 N N . HIS A 1 286 ? 13.125 -17.547 -16.827 1.00 83.94 286 HIS A N 1
ATOM 2309 C CA . HIS A 1 286 ? 13.287 -16.092 -16.946 1.00 83.94 286 HIS A CA 1
ATOM 2310 C C . HIS A 1 286 ? 12.514 -15.295 -15.879 1.00 83.94 286 HIS A C 1
A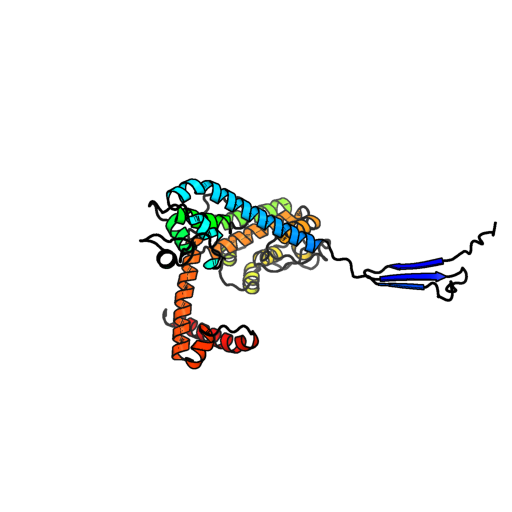TOM 2312 O O . HIS A 1 286 ? 12.729 -14.086 -15.730 1.00 83.94 286 HIS A O 1
ATOM 2318 N N . ILE A 1 287 ? 11.630 -15.938 -15.103 1.00 84.56 287 ILE A N 1
ATOM 2319 C CA . ILE A 1 287 ? 10.897 -15.281 -14.008 1.00 84.56 287 ILE A CA 1
ATOM 2320 C C . ILE A 1 287 ? 11.830 -14.763 -12.907 1.00 84.56 287 ILE A C 1
ATOM 2322 O O . ILE A 1 287 ? 11.518 -13.770 -12.242 1.00 84.56 287 ILE A O 1
ATOM 2326 N N . SER A 1 288 ? 12.988 -15.406 -12.741 1.00 85.19 288 SER A N 1
ATOM 2327 C CA . SER A 1 288 ? 14.031 -15.026 -11.785 1.00 85.19 288 SER A CA 1
ATOM 2328 C C . SER A 1 288 ? 14.480 -13.574 -11.983 1.00 85.19 288 SER A C 1
ATOM 2330 O O . SER A 1 288 ? 14.510 -12.805 -11.025 1.00 85.19 288 SER A O 1
ATOM 2332 N N . VAL A 1 289 ? 14.699 -13.155 -13.235 1.00 88.88 289 VAL A N 1
ATOM 2333 C CA . VAL A 1 289 ? 15.110 -11.788 -13.602 1.00 88.88 289 VAL A CA 1
ATOM 2334 C C . VAL A 1 289 ? 14.034 -10.769 -13.246 1.00 88.88 289 VAL A C 1
ATOM 2336 O O . VAL A 1 289 ? 14.330 -9.714 -12.692 1.00 88.88 289 VAL A O 1
ATOM 2339 N N . VAL A 1 290 ? 12.771 -11.076 -13.547 1.00 87.69 290 VAL A N 1
ATOM 2340 C CA . VAL A 1 290 ? 11.641 -10.189 -13.232 1.00 87.69 290 VAL A CA 1
ATOM 2341 C C . VAL A 1 290 ? 11.463 -10.039 -11.723 1.00 87.69 290 VAL A C 1
ATOM 2343 O O . VAL A 1 290 ? 11.184 -8.938 -11.251 1.00 87.69 290 VAL A O 1
ATOM 2346 N N . THR A 1 291 ? 11.628 -11.131 -10.978 1.00 84.81 291 THR A N 1
ATOM 2347 C CA . THR A 1 291 ? 1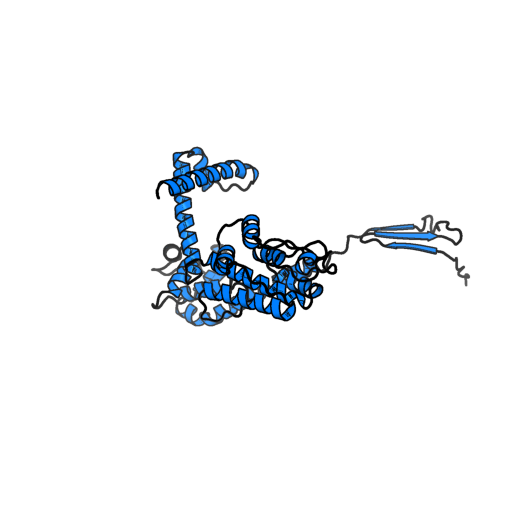1.498 -11.145 -9.516 1.00 84.81 291 THR A CA 1
ATOM 2348 C C . THR A 1 291 ? 12.630 -10.345 -8.872 1.00 84.81 291 THR A C 1
ATOM 2350 O O . THR A 1 291 ? 12.358 -9.416 -8.121 1.00 84.81 291 THR A O 1
ATOM 2353 N N . ALA A 1 292 ? 13.881 -10.584 -9.267 1.00 88.50 292 ALA A N 1
ATOM 2354 C CA . ALA A 1 292 ? 15.024 -9.835 -8.750 1.00 88.50 292 ALA A CA 1
ATOM 2355 C C . ALA A 1 292 ? 14.978 -8.341 -9.139 1.00 88.50 292 ALA A C 1
ATOM 2357 O O . ALA A 1 292 ? 15.251 -7.469 -8.316 1.00 88.50 292 ALA A O 1
ATOM 2358 N N . ALA A 1 293 ? 14.534 -8.007 -10.358 1.00 90.56 293 ALA A N 1
ATOM 2359 C CA . ALA A 1 293 ? 14.311 -6.614 -10.751 1.00 90.56 293 ALA A CA 1
ATOM 2360 C C . ALA A 1 293 ? 13.205 -5.944 -9.915 1.00 90.56 293 ALA A C 1
ATOM 2362 O O . ALA A 1 293 ? 13.300 -4.755 -9.598 1.00 90.56 293 ALA A O 1
ATOM 2363 N N . LYS A 1 294 ? 12.151 -6.689 -9.548 1.00 86.44 294 LYS A N 1
ATOM 2364 C CA . LYS A 1 294 ? 11.101 -6.207 -8.642 1.00 86.44 294 LYS A CA 1
ATOM 2365 C C . LYS A 1 294 ? 11.658 -5.907 -7.257 1.00 86.44 294 LYS A C 1
ATOM 2367 O O . LYS A 1 294 ? 11.316 -4.859 -6.716 1.00 86.44 294 LYS A O 1
ATOM 2372 N N . ASP A 1 295 ? 12.532 -6.760 -6.735 1.00 84.69 295 ASP A N 1
ATOM 2373 C CA . ASP A 1 295 ? 13.148 -6.567 -5.421 1.00 84.69 295 ASP A CA 1
ATOM 2374 C C . ASP A 1 295 ? 13.981 -5.282 -5.377 1.00 84.69 295 ASP A C 1
ATOM 2376 O O . ASP A 1 295 ? 13.825 -4.477 -4.460 1.00 84.69 295 ASP A O 1
ATOM 2380 N N . VAL A 1 296 ? 14.785 -5.021 -6.414 1.00 89.62 296 VAL A N 1
ATOM 2381 C CA . VAL A 1 296 ? 15.522 -3.752 -6.563 1.00 89.62 296 VAL A CA 1
ATOM 2382 C C . VAL A 1 296 ? 14.563 -2.561 -6.626 1.00 89.62 296 VAL A C 1
ATOM 2384 O O . VAL A 1 296 ? 14.758 -1.555 -5.941 1.00 89.62 296 VAL A O 1
ATOM 2387 N N . TYR A 1 297 ? 13.517 -2.656 -7.452 1.00 89.19 297 TYR A N 1
ATOM 2388 C CA . TYR A 1 297 ? 12.540 -1.579 -7.618 1.00 89.19 297 TYR A CA 1
ATOM 2389 C C . TYR A 1 297 ? 11.822 -1.245 -6.309 1.00 89.19 297 TYR A C 1
ATOM 2391 O O . TYR A 1 297 ? 11.662 -0.072 -5.962 1.00 89.19 297 TYR A O 1
ATOM 2399 N N . ASP A 1 298 ? 11.397 -2.264 -5.569 1.00 83.69 298 ASP A N 1
ATOM 2400 C CA . ASP A 1 298 ? 10.679 -2.076 -4.319 1.00 83.69 298 ASP A CA 1
ATOM 2401 C C . ASP A 1 298 ? 11.601 -1.627 -3.185 1.00 83.69 298 ASP A C 1
ATOM 2403 O O . ASP A 1 298 ? 11.182 -0.785 -2.390 1.00 83.69 298 ASP A O 1
ATOM 2407 N N . ALA A 1 299 ? 12.856 -2.084 -3.141 1.00 85.56 299 ALA A N 1
ATOM 2408 C CA . ALA A 1 299 ? 13.870 -1.555 -2.230 1.00 85.56 299 ALA A CA 1
ATOM 2409 C C . ALA A 1 299 ? 14.109 -0.059 -2.484 1.00 85.56 299 ALA A C 1
ATOM 2411 O O . ALA A 1 299 ? 14.103 0.745 -1.549 1.00 85.56 299 ALA A O 1
ATOM 2412 N N . ALA A 1 300 ? 14.210 0.353 -3.751 1.00 88.00 300 ALA A N 1
ATOM 2413 C CA . ALA A 1 300 ? 14.361 1.759 -4.118 1.00 88.00 300 ALA A CA 1
ATOM 2414 C C . ALA A 1 300 ? 13.121 2.587 -3.743 1.00 88.00 300 ALA A C 1
ATOM 2416 O O . ALA A 1 300 ? 13.235 3.690 -3.205 1.00 88.00 300 ALA A O 1
ATOM 2417 N N . ARG A 1 301 ? 11.920 2.040 -3.970 1.00 84.75 301 ARG A N 1
ATOM 2418 C CA . ARG A 1 301 ? 10.652 2.667 -3.573 1.00 84.75 301 ARG A CA 1
ATOM 2419 C C . ARG A 1 301 ? 10.510 2.757 -2.055 1.00 84.75 301 ARG A C 1
ATOM 2421 O O . ARG A 1 301 ? 9.940 3.721 -1.548 1.00 84.75 301 ARG A O 1
ATOM 2428 N N . PHE A 1 302 ? 11.009 1.770 -1.321 1.00 83.19 302 PHE A N 1
ATOM 2429 C CA . PHE A 1 302 ? 11.031 1.784 0.134 1.00 83.19 302 PHE A CA 1
ATOM 2430 C C . PHE A 1 302 ? 11.999 2.844 0.663 1.00 83.19 302 PHE A C 1
ATOM 2432 O O . PHE A 1 302 ? 11.593 3.642 1.509 1.00 83.19 302 PHE A O 1
ATOM 2439 N N . ALA A 1 303 ? 13.211 2.927 0.102 1.00 84.88 303 ALA A N 1
ATOM 2440 C CA . ALA A 1 303 ? 14.186 3.976 0.399 1.00 84.88 303 ALA A CA 1
ATOM 2441 C C . ALA A 1 303 ? 13.610 5.382 0.142 1.00 84.88 303 ALA A C 1
ATOM 2443 O O . ALA A 1 303 ? 13.778 6.284 0.959 1.00 84.88 303 ALA A O 1
ATOM 2444 N N . GLU A 1 304 ? 12.839 5.555 -0.936 1.00 85.00 304 GLU A N 1
ATOM 2445 C CA . GLU A 1 304 ? 12.115 6.800 -1.225 1.00 85.00 304 GLU A CA 1
ATOM 2446 C C . GLU A 1 304 ? 11.078 7.141 -0.138 1.00 85.00 304 GLU A C 1
ATOM 2448 O O . GLU A 1 304 ? 10.967 8.290 0.289 1.00 85.00 304 GLU A O 1
ATOM 2453 N N . ILE A 1 305 ? 10.295 6.152 0.310 1.00 82.62 305 ILE A N 1
ATOM 2454 C CA . ILE A 1 305 ? 9.223 6.353 1.298 1.00 82.62 305 ILE A CA 1
ATOM 2455 C C . ILE A 1 305 ? 9.787 6.637 2.688 1.00 82.62 305 ILE A C 1
ATOM 2457 O O . ILE A 1 305 ? 9.215 7.452 3.415 1.00 82.62 305 ILE A O 1
ATOM 2461 N N . ILE A 1 306 ? 10.837 5.921 3.086 1.00 83.06 306 ILE A N 1
ATOM 2462 C CA . ILE A 1 306 ? 11.427 6.040 4.418 1.00 83.06 306 ILE A CA 1
ATOM 2463 C C . ILE A 1 306 ? 12.347 7.262 4.515 1.00 83.06 306 ILE A C 1
ATOM 2465 O O . ILE A 1 306 ? 12.402 7.903 5.565 1.00 83.06 306 ILE A O 1
ATOM 2469 N N . GLY A 1 307 ? 13.000 7.639 3.412 1.00 83.50 307 GLY A N 1
ATOM 2470 C CA . GLY A 1 307 ? 13.907 8.776 3.344 1.00 83.50 307 GLY A CA 1
ATOM 2471 C C . GLY A 1 307 ? 15.034 8.655 4.368 1.00 83.50 307 GLY A C 1
ATOM 2472 O O . GLY A 1 307 ? 15.717 7.640 4.444 1.00 83.50 307 GLY A O 1
ATOM 2473 N N . THR A 1 308 ? 15.208 9.694 5.183 1.00 83.12 308 THR A N 1
ATOM 2474 C CA . THR A 1 308 ? 16.237 9.753 6.234 1.00 83.12 308 THR A CA 1
ATOM 2475 C C . THR A 1 308 ? 15.782 9.172 7.575 1.00 83.12 308 THR A C 1
ATOM 2477 O O . THR A 1 308 ? 16.503 9.268 8.568 1.00 83.12 308 THR A O 1
ATOM 2480 N N . HIS A 1 309 ? 14.574 8.613 7.648 1.00 85.94 309 HIS A N 1
ATOM 2481 C CA . HIS A 1 309 ? 14.022 8.105 8.897 1.00 85.94 309 HIS A CA 1
ATOM 2482 C C . HIS A 1 309 ? 14.468 6.669 9.174 1.00 85.94 309 HIS A C 1
ATOM 2484 O O . HIS A 1 309 ? 14.613 5.857 8.266 1.00 85.94 309 HIS A O 1
ATOM 2490 N N . ARG A 1 310 ? 14.620 6.328 10.458 1.00 83.50 310 ARG A N 1
ATOM 2491 C CA . ARG A 1 310 ? 14.903 4.950 10.880 1.00 83.50 310 ARG A CA 1
ATOM 2492 C C . ARG A 1 310 ? 13.671 4.057 10.763 1.00 83.50 310 ARG A C 1
ATOM 2494 O O . ARG A 1 310 ? 13.773 2.924 10.307 1.00 83.50 310 ARG A O 1
ATOM 2501 N N . TYR A 1 311 ? 12.504 4.562 11.164 1.00 86.94 311 TYR A N 1
ATOM 2502 C CA . TYR A 1 311 ? 11.260 3.802 11.126 1.00 86.94 311 TYR A CA 1
ATOM 2503 C C . TYR A 1 311 ? 10.249 4.403 10.149 1.00 86.94 311 TYR A C 1
ATOM 2505 O O . TYR A 1 311 ? 10.063 5.617 10.053 1.00 86.94 311 TYR A O 1
ATOM 2513 N N . LEU A 1 312 ? 9.487 3.529 9.482 1.00 88.06 312 LEU A N 1
ATOM 2514 C CA . LEU A 1 312 ? 8.408 3.928 8.571 1.00 88.06 312 LEU A CA 1
ATOM 2515 C C . LEU A 1 312 ? 7.349 4.815 9.252 1.00 88.06 312 LEU A C 1
ATOM 2517 O O . LEU A 1 312 ? 6.732 5.656 8.597 1.00 88.06 312 LEU A O 1
ATOM 2521 N N . CYS A 1 313 ? 7.094 4.623 10.551 1.00 91.94 313 CYS A N 1
ATOM 2522 C CA . CYS A 1 313 ? 6.150 5.466 11.282 1.00 91.94 313 CYS A CA 1
ATOM 2523 C C . CYS A 1 313 ? 6.593 6.931 11.314 1.00 91.94 313 CYS A C 1
ATOM 2525 O O . CYS A 1 313 ? 5.746 7.803 11.130 1.00 91.94 313 CYS A O 1
ATOM 2527 N N . ASP A 1 314 ? 7.890 7.204 11.440 1.00 93.44 314 ASP A N 1
ATOM 2528 C CA . ASP A 1 314 ? 8.415 8.568 11.529 1.00 93.44 314 ASP A CA 1
ATOM 2529 C C . ASP A 1 314 ? 8.304 9.280 10.183 1.00 93.44 314 ASP A C 1
ATOM 2531 O O . ASP A 1 314 ? 7.838 10.418 10.122 1.00 93.44 314 ASP A O 1
ATOM 2535 N N . ALA A 1 315 ? 8.595 8.569 9.090 1.00 91.62 315 ALA A N 1
ATOM 2536 C CA . ALA A 1 315 ? 8.376 9.075 7.739 1.00 91.62 315 ALA A CA 1
ATOM 2537 C C . ALA A 1 315 ? 6.899 9.435 7.495 1.00 91.62 315 ALA A C 1
ATOM 2539 O O . ALA A 1 315 ? 6.573 10.490 6.945 1.00 91.62 315 ALA A O 1
ATOM 2540 N N . LYS A 1 316 ? 5.962 8.603 7.968 1.00 92.62 316 LYS A N 1
ATOM 2541 C CA . LYS A 1 316 ? 4.521 8.900 7.869 1.00 92.62 316 LYS A CA 1
ATOM 2542 C C . LYS A 1 316 ? 4.107 10.094 8.732 1.00 92.62 316 LYS A C 1
ATOM 2544 O O . LYS A 1 316 ? 3.257 10.875 8.299 1.00 92.62 316 LYS A O 1
ATOM 2549 N N . ILE A 1 317 ? 4.711 10.271 9.906 1.00 95.31 317 ILE A N 1
ATOM 2550 C CA . ILE A 1 317 ? 4.502 11.451 10.757 1.00 95.31 317 ILE A CA 1
ATOM 2551 C C . ILE A 1 317 ? 5.034 12.714 10.071 1.00 95.31 317 ILE A C 1
ATOM 2553 O O . ILE A 1 317 ? 4.355 13.742 10.096 1.00 95.31 317 ILE A O 1
ATOM 2557 N N . ALA A 1 318 ? 6.199 12.657 9.423 1.00 94.31 318 ALA A N 1
ATOM 2558 C CA . ALA A 1 318 ? 6.757 13.784 8.678 1.00 94.31 318 ALA A CA 1
ATOM 2559 C C . ALA A 1 318 ? 5.811 14.234 7.553 1.00 94.31 318 ALA A C 1
ATOM 2561 O O . ALA A 1 318 ? 5.482 15.417 7.463 1.00 94.31 318 ALA A O 1
ATOM 2562 N N . VAL A 1 319 ? 5.265 13.288 6.780 1.00 91.94 319 VAL A N 1
ATOM 2563 C CA . VAL A 1 319 ? 4.243 13.571 5.755 1.00 91.94 319 VAL A CA 1
ATOM 2564 C C . VAL A 1 319 ? 2.981 14.187 6.370 1.00 91.94 319 VAL A C 1
ATOM 2566 O O . VAL A 1 319 ? 2.447 15.159 5.839 1.00 91.94 319 VAL A O 1
ATOM 2569 N N . TYR A 1 320 ? 2.502 13.669 7.506 1.00 95.12 320 TYR A N 1
ATOM 2570 C CA . TYR A 1 320 ? 1.350 14.241 8.213 1.00 95.12 320 TYR A CA 1
ATOM 2571 C C . TYR A 1 320 ? 1.595 15.698 8.640 1.00 95.12 320 TYR A C 1
ATOM 2573 O O . TYR A 1 320 ? 0.741 16.562 8.423 1.00 95.12 320 TYR A O 1
ATOM 2581 N N . LYS A 1 321 ? 2.773 15.991 9.205 1.00 95.06 321 LYS A N 1
ATOM 2582 C CA . LYS A 1 321 ? 3.172 17.346 9.614 1.00 95.06 321 LYS A CA 1
ATOM 2583 C C . LYS A 1 321 ? 3.279 18.284 8.412 1.00 95.06 321 LYS A C 1
ATOM 2585 O O . LYS A 1 321 ? 2.739 19.388 8.465 1.00 95.06 321 LYS A O 1
ATOM 2590 N N . GLN A 1 322 ? 3.892 17.830 7.320 1.00 93.06 322 GLN A N 1
ATOM 2591 C CA . GLN A 1 322 ? 4.008 18.605 6.085 1.00 93.06 322 GLN A CA 1
ATOM 2592 C C . GLN A 1 322 ? 2.629 18.944 5.503 1.00 93.06 322 GLN A C 1
ATOM 2594 O O . GLN A 1 322 ? 2.339 20.109 5.238 1.00 93.06 322 GLN A O 1
ATOM 2599 N N . ASN A 1 323 ? 1.727 17.960 5.432 1.00 93.38 323 ASN A N 1
ATOM 2600 C CA . ASN A 1 323 ? 0.347 18.172 4.992 1.00 93.38 323 ASN A CA 1
ATOM 2601 C C . ASN A 1 323 ? -0.397 19.190 5.867 1.00 93.38 323 ASN A C 1
ATOM 2603 O O . ASN A 1 323 ? -1.199 19.970 5.357 1.00 93.38 323 ASN A O 1
ATOM 2607 N N . ASN A 1 324 ? -0.144 19.206 7.179 1.00 93.69 324 ASN A N 1
ATOM 2608 C CA . ASN A 1 324 ? -0.739 20.188 8.084 1.00 93.69 324 ASN A CA 1
ATOM 2609 C C . ASN A 1 324 ? -0.275 21.617 7.751 1.00 93.69 324 ASN A C 1
ATOM 2611 O O . ASN A 1 324 ? -1.104 22.522 7.639 1.00 93.69 324 ASN A O 1
ATOM 2615 N N . ILE A 1 325 ? 1.032 21.802 7.540 1.00 94.38 325 ILE A N 1
ATOM 2616 C CA . ILE A 1 325 ? 1.634 23.086 7.154 1.00 94.38 325 ILE A CA 1
ATOM 2617 C C . ILE A 1 325 ? 1.068 23.558 5.811 1.00 94.38 325 ILE A C 1
ATOM 2619 O O . ILE A 1 325 ? 0.606 24.694 5.699 1.00 94.38 325 ILE A O 1
ATOM 2623 N N . ASP A 1 326 ? 1.049 22.681 4.808 1.00 91.62 326 ASP A N 1
ATOM 2624 C CA . ASP A 1 326 ? 0.588 23.024 3.463 1.00 91.62 326 ASP A CA 1
ATOM 2625 C C . ASP A 1 326 ? -0.918 23.317 3.437 1.00 91.62 326 ASP A C 1
ATOM 2627 O O . ASP A 1 326 ? -1.352 24.273 2.792 1.00 91.62 326 ASP A O 1
ATOM 2631 N N . LEU A 1 327 ? -1.725 22.574 4.201 1.00 92.00 327 LEU A N 1
ATOM 2632 C CA . LEU A 1 327 ? -3.157 22.840 4.336 1.00 92.00 327 LEU A CA 1
ATOM 2633 C C . LEU A 1 327 ? -3.429 24.196 4.997 1.00 92.00 327 LEU A C 1
ATOM 2635 O O . LEU A 1 327 ? -4.354 24.894 4.579 1.00 92.00 327 LEU A O 1
ATOM 2639 N N . ARG A 1 328 ? -2.652 24.580 6.018 1.00 94.12 328 ARG A N 1
ATOM 2640 C CA . ARG A 1 328 ? -2.758 25.912 6.637 1.00 94.12 328 ARG A CA 1
ATOM 2641 C C . ARG A 1 328 ? -2.411 27.001 5.631 1.00 94.12 328 ARG A C 1
ATOM 2643 O O . ARG A 1 328 ? -3.238 27.876 5.399 1.00 94.12 328 ARG A O 1
ATOM 2650 N N . ALA A 1 329 ? -1.269 26.880 4.957 1.00 91.62 329 ALA A N 1
ATOM 2651 C CA . ALA A 1 329 ? -0.843 27.836 3.939 1.00 91.62 329 ALA A CA 1
ATOM 2652 C C . ALA A 1 329 ? -1.879 27.985 2.812 1.00 91.62 329 ALA A C 1
ATOM 2654 O O . ALA A 1 329 ? -2.189 29.100 2.391 1.00 91.62 329 ALA A O 1
ATOM 2655 N N . LEU A 1 330 ? -2.473 26.877 2.359 1.00 90.44 330 LEU A N 1
ATOM 2656 C CA . LEU A 1 330 ? -3.533 26.890 1.356 1.00 90.44 330 LEU A CA 1
ATOM 2657 C C . LEU A 1 330 ? -4.806 27.575 1.873 1.00 90.44 330 LEU A C 1
ATOM 2659 O O . LEU A 1 330 ? -5.404 28.379 1.156 1.00 90.44 330 LEU A O 1
ATOM 2663 N N . LYS A 1 331 ? -5.226 27.283 3.110 1.00 90.69 331 LYS A N 1
ATOM 2664 C CA . LYS A 1 331 ? -6.382 27.942 3.735 1.00 90.69 331 LYS A CA 1
ATOM 2665 C C . LYS A 1 331 ? -6.164 29.445 3.858 1.00 90.69 331 LYS A C 1
ATOM 2667 O O . LYS A 1 331 ? -7.078 30.200 3.538 1.00 90.69 331 LYS A O 1
ATOM 2672 N N . ASP A 1 332 ? -4.981 29.874 4.277 1.00 92.50 332 ASP A N 1
ATOM 2673 C CA . ASP A 1 332 ? -4.650 31.290 4.437 1.00 92.50 332 ASP A CA 1
ATOM 2674 C C . ASP A 1 332 ? -4.572 32.001 3.083 1.00 92.50 332 ASP A C 1
ATOM 2676 O O . ASP A 1 332 ? -5.132 33.085 2.921 1.00 92.50 332 ASP A O 1
ATOM 2680 N N . TYR A 1 333 ? -3.993 31.351 2.068 1.00 91.31 333 TYR A N 1
ATOM 2681 C CA . TYR A 1 333 ? -4.002 31.855 0.695 1.00 91.31 333 TYR A CA 1
ATOM 2682 C C . TYR A 1 333 ? -5.428 32.064 0.175 1.00 91.31 333 TYR A C 1
ATOM 2684 O O . TYR A 1 333 ? -5.736 33.132 -0.357 1.00 91.31 333 TYR A O 1
ATOM 2692 N N . ILE A 1 334 ? -6.309 31.073 0.353 1.00 90.56 334 ILE A N 1
ATOM 2693 C CA . ILE A 1 334 ? -7.704 31.153 -0.098 1.00 90.56 334 ILE A CA 1
ATOM 2694 C C . ILE A 1 334 ? -8.457 32.240 0.665 1.00 90.56 334 ILE A C 1
ATOM 2696 O O . ILE A 1 334 ? -9.163 33.025 0.042 1.00 90.56 334 ILE A O 1
ATOM 2700 N N . LYS A 1 335 ? -8.275 32.346 1.985 1.00 91.69 335 LYS A N 1
ATOM 2701 C CA . LYS A 1 335 ? -8.886 33.424 2.776 1.00 91.69 335 LYS A CA 1
ATOM 2702 C C . LYS A 1 335 ? -8.452 34.811 2.300 1.00 91.69 335 LYS A C 1
ATOM 2704 O O . LYS A 1 335 ? -9.276 35.715 2.289 1.00 91.69 335 LYS A O 1
ATOM 2709 N N . ALA A 1 336 ? -7.192 34.969 1.896 1.00 92.25 336 ALA A N 1
ATOM 2710 C CA . ALA A 1 336 ? -6.656 36.250 1.445 1.00 92.25 336 ALA A CA 1
ATOM 2711 C C . ALA A 1 336 ? -7.055 36.624 0.005 1.00 92.25 336 ALA A C 1
ATOM 2713 O O . ALA A 1 336 ? -7.209 37.806 -0.281 1.00 92.25 336 ALA A O 1
ATOM 2714 N N . HIS A 1 337 ? -7.213 35.650 -0.902 1.00 89.19 337 HIS A N 1
ATOM 2715 C CA . HIS A 1 337 ? -7.366 35.930 -2.341 1.00 89.19 337 HIS A CA 1
ATOM 2716 C C . HIS A 1 337 ? -8.719 35.521 -2.941 1.00 89.19 337 HIS A C 1
ATOM 2718 O O . HIS A 1 337 ? -9.063 36.001 -4.016 1.00 89.19 337 HIS A O 1
ATOM 2724 N N . CYS A 1 338 ? -9.458 34.601 -2.314 1.00 89.19 338 CYS A N 1
ATOM 2725 C CA . CYS A 1 338 ? -10.724 34.078 -2.844 1.00 89.19 338 CYS A CA 1
ATOM 2726 C C . CYS A 1 338 ? -11.625 33.503 -1.734 1.00 89.19 338 CYS A C 1
ATOM 2728 O O . CYS A 1 338 ? -12.046 32.339 -1.769 1.00 89.19 338 CYS A O 1
ATOM 2730 N N . ILE A 1 339 ? -11.909 34.322 -0.715 1.00 90.31 339 ILE A N 1
ATOM 2731 C CA . ILE A 1 339 ? -12.711 33.938 0.458 1.00 90.31 339 ILE A CA 1
ATOM 2732 C C . ILE A 1 339 ? -14.101 33.414 0.073 1.00 90.31 339 ILE A C 1
ATOM 2734 O O . ILE A 1 339 ? -14.604 32.477 0.695 1.00 90.31 339 ILE A O 1
ATOM 2738 N N . GLU A 1 340 ? -14.688 33.933 -1.007 1.00 88.81 340 GLU A N 1
ATOM 2739 C CA . GLU A 1 340 ? -15.982 33.514 -1.546 1.00 88.81 340 GLU A CA 1
ATOM 2740 C C . GLU A 1 340 ? -16.004 32.034 -1.956 1.00 88.81 340 GLU A C 1
ATOM 2742 O O . GLU A 1 340 ? -17.057 31.395 -1.961 1.00 88.81 340 GLU A O 1
ATOM 2747 N N . ARG A 1 341 ? -14.834 31.448 -2.244 1.00 84.69 341 ARG A N 1
ATOM 2748 C CA . ARG A 1 341 ? -14.690 30.031 -2.600 1.00 84.69 341 ARG A CA 1
ATOM 2749 C C . ARG A 1 341 ? -14.349 29.137 -1.414 1.00 84.69 341 ARG A C 1
ATOM 2751 O O . ARG A 1 341 ? -14.440 27.918 -1.564 1.00 84.69 341 ARG A O 1
ATOM 2758 N N . TYR A 1 342 ? -14.030 29.680 -0.239 1.00 87.56 342 TYR A N 1
ATOM 2759 C CA . TYR A 1 342 ? -13.580 28.905 0.924 1.00 87.56 342 TYR A CA 1
ATOM 2760 C C . TYR A 1 342 ? -14.556 27.780 1.299 1.00 87.56 342 TYR A C 1
ATOM 2762 O O . TYR A 1 342 ? -14.166 26.614 1.382 1.00 87.56 342 TYR A O 1
ATOM 2770 N N . ASN A 1 343 ? -15.847 28.102 1.432 1.00 87.88 343 ASN A N 1
ATOM 2771 C CA . ASN A 1 343 ? -16.878 27.117 1.780 1.00 87.88 343 ASN A CA 1
ATOM 2772 C C . ASN A 1 343 ? -17.064 26.057 0.688 1.00 87.88 343 ASN A C 1
ATOM 2774 O O . ASN A 1 343 ? -17.328 24.893 0.989 1.00 87.88 343 ASN A O 1
ATOM 2778 N N . SER A 1 344 ? -16.899 26.434 -0.582 1.00 85.44 344 SER A N 1
ATOM 2779 C CA . SER A 1 344 ? -16.988 25.483 -1.693 1.00 85.44 344 SER A CA 1
ATOM 2780 C C . SER A 1 344 ? -15.825 24.489 -1.719 1.00 85.44 344 SER A C 1
ATOM 2782 O O . SER A 1 344 ? -16.015 23.364 -2.168 1.00 85.44 344 SER A O 1
ATOM 2784 N N . ILE A 1 345 ? -14.653 24.897 -1.217 1.00 84.75 345 ILE A N 1
ATOM 2785 C CA . ILE A 1 345 ? -13.422 24.100 -1.222 1.00 84.75 345 ILE A CA 1
ATOM 2786 C C . ILE A 1 345 ? -13.319 23.225 0.034 1.00 84.75 345 ILE A C 1
ATOM 2788 O O . ILE A 1 345 ? -12.969 22.055 -0.074 1.00 84.75 345 ILE A O 1
ATOM 2792 N N . PHE A 1 346 ? -13.620 23.767 1.220 1.00 87.81 346 PHE A N 1
ATOM 2793 C CA . PHE A 1 346 ? -13.329 23.096 2.497 1.00 87.81 346 PHE A CA 1
ATOM 2794 C C . PHE A 1 346 ? -14.548 22.616 3.288 1.00 87.81 346 PHE A C 1
ATOM 2796 O O . PHE A 1 346 ? -14.375 21.831 4.217 1.00 87.81 346 PHE A O 1
ATOM 2803 N N . VAL A 1 347 ? -15.757 23.094 2.976 1.00 84.31 347 VAL A N 1
ATOM 2804 C CA . VAL A 1 347 ? -16.956 22.840 3.803 1.00 84.31 347 VAL A CA 1
ATOM 2805 C C . VAL A 1 347 ? -18.000 22.014 3.054 1.00 84.31 347 VAL A C 1
ATOM 2807 O O . VAL A 1 347 ? -18.599 21.099 3.614 1.00 84.31 347 VAL A O 1
ATOM 2810 N N . THR A 1 348 ? -18.223 22.306 1.773 1.00 80.25 348 THR A N 1
ATOM 2811 C CA . THR A 1 348 ? -19.283 21.658 0.993 1.00 80.25 348 THR A CA 1
ATOM 2812 C C . THR A 1 348 ? -18.833 20.272 0.529 1.00 80.25 348 THR A C 1
ATOM 2814 O O . THR A 1 348 ? -17.923 20.164 -0.291 1.00 80.25 348 THR A O 1
ATOM 2817 N N . LYS A 1 349 ? -19.510 19.203 0.969 1.00 62.84 349 LYS A N 1
ATOM 2818 C CA . LYS A 1 349 ? -19.375 17.873 0.349 1.00 62.84 349 LYS A CA 1
ATOM 2819 C C . LYS A 1 349 ? -19.943 17.938 -1.074 1.00 62.84 349 LYS A C 1
ATOM 2821 O O . LYS A 1 349 ? -21.157 17.916 -1.248 1.00 62.84 349 LYS A O 1
ATOM 2826 N N . ARG A 1 350 ? -19.093 18.063 -2.098 1.00 60.16 350 ARG A N 1
ATOM 2827 C CA . ARG A 1 350 ? -19.520 18.011 -3.509 1.00 60.16 350 ARG A CA 1
ATOM 2828 C C . ARG A 1 350 ? -19.127 16.679 -4.135 1.00 60.16 350 ARG A C 1
ATOM 2830 O O . ARG A 1 350 ? -17.951 16.340 -4.187 1.00 60.16 350 ARG A O 1
ATOM 2837 N N . THR A 1 351 ? -20.124 15.957 -4.636 1.00 49.78 351 THR A N 1
ATOM 2838 C CA . THR A 1 351 ? -19.999 14.596 -5.187 1.00 49.78 351 THR A CA 1
ATOM 2839 C C . THR A 1 351 ? -19.729 14.567 -6.703 1.00 49.78 351 THR A C 1
ATOM 2841 O O . THR A 1 351 ? -19.575 13.493 -7.272 1.00 49.78 351 THR A O 1
ATOM 2844 N N . SER A 1 352 ? -19.657 15.721 -7.380 1.00 46.78 352 SER A N 1
ATOM 2845 C CA . SER A 1 352 ? -19.636 15.796 -8.854 1.00 46.78 352 SER A CA 1
ATOM 2846 C C . SER A 1 352 ? -18.300 16.308 -9.416 1.00 46.78 352 SER A C 1
ATOM 2848 O O . SER A 1 352 ? -17.891 17.433 -9.123 1.00 46.78 352 SER A O 1
ATOM 2850 N N . LEU A 1 353 ? -17.664 15.522 -10.302 1.00 48.06 353 LEU A N 1
ATOM 2851 C CA . LEU A 1 353 ? -16.378 15.831 -10.964 1.00 48.06 353 LEU A CA 1
ATOM 2852 C C . LEU A 1 353 ? -16.376 17.134 -11.791 1.00 48.06 353 LEU A C 1
ATOM 2854 O O . LEU A 1 353 ? -15.332 17.764 -11.947 1.00 48.06 353 LEU A O 1
ATOM 2858 N N . ILE A 1 354 ? -17.531 17.566 -12.304 1.00 48.16 354 ILE A N 1
ATOM 2859 C CA . ILE A 1 354 ? -17.646 18.677 -13.271 1.00 48.16 354 ILE A CA 1
ATOM 2860 C C . ILE A 1 354 ? -17.241 20.039 -12.665 1.00 48.16 354 ILE A C 1
ATOM 2862 O O . ILE A 1 354 ? -16.842 20.946 -13.390 1.00 48.16 354 ILE A O 1
ATOM 2866 N N . ILE A 1 355 ? -17.245 20.180 -11.333 1.00 50.84 355 ILE A N 1
ATOM 2867 C CA . ILE A 1 355 ? -16.865 21.427 -10.639 1.00 50.84 355 ILE A CA 1
ATOM 2868 C C . ILE A 1 355 ? -15.435 21.357 -10.053 1.00 50.84 355 ILE A C 1
ATOM 2870 O O . ILE A 1 355 ? -14.952 22.328 -9.472 1.00 50.84 355 ILE A O 1
ATOM 2874 N N . MET A 1 356 ? -14.710 20.242 -10.228 1.00 53.16 356 MET A N 1
ATOM 2875 C CA . MET A 1 356 ? -13.337 20.107 -9.718 1.00 53.16 356 MET A CA 1
ATOM 2876 C C . MET A 1 356 ? -12.290 20.841 -10.568 1.00 53.16 356 MET A C 1
ATOM 2878 O O . MET A 1 356 ? -11.307 21.314 -10.011 1.00 53.16 356 MET A O 1
ATOM 2882 N N . LEU A 1 357 ? -12.497 21.012 -11.878 1.00 57.00 357 LEU A N 1
ATOM 2883 C CA . LEU A 1 357 ? -11.532 21.669 -12.782 1.00 57.00 357 LEU A CA 1
ATOM 2884 C C . LEU A 1 357 ? -11.188 23.130 -12.395 1.00 57.00 357 LEU A C 1
ATOM 2886 O O . LEU A 1 357 ? -10.001 23.458 -12.308 1.00 57.00 357 LEU A O 1
ATOM 2890 N N . PRO A 1 358 ? -12.162 24.017 -12.093 1.00 62.97 358 PRO A N 1
ATOM 2891 C CA . PRO A 1 358 ? -11.865 25.378 -11.640 1.00 62.97 358 PRO A CA 1
ATOM 2892 C C . PRO A 1 358 ? -11.146 25.415 -10.286 1.00 62.97 358 PRO A C 1
ATOM 2894 O O . PRO A 1 358 ? -10.310 26.285 -10.054 1.00 62.97 358 PRO A O 1
ATOM 2897 N N . ILE A 1 359 ? -11.478 24.480 -9.391 1.00 64.25 359 ILE A N 1
ATOM 2898 C CA . ILE A 1 359 ? -10.878 24.373 -8.057 1.00 64.25 359 ILE A CA 1
ATOM 2899 C C . ILE A 1 359 ? -9.437 23.865 -8.173 1.00 64.25 359 ILE A C 1
ATOM 2901 O O . ILE A 1 359 ? -8.540 24.445 -7.569 1.00 64.25 359 ILE A O 1
ATOM 2905 N N . ALA A 1 360 ? -9.195 22.855 -9.010 1.00 65.19 360 ALA A N 1
ATOM 2906 C CA . ALA A 1 360 ? -7.867 22.327 -9.294 1.00 65.19 360 ALA A CA 1
ATOM 2907 C C . ALA A 1 360 ? -6.935 23.416 -9.843 1.00 65.19 360 ALA A C 1
ATOM 2909 O O . ALA A 1 360 ? -5.823 23.559 -9.349 1.00 65.19 360 ALA A O 1
ATOM 2910 N N . ASN A 1 361 ? -7.403 24.258 -10.771 1.00 68.69 361 ASN A N 1
ATOM 2911 C CA . ASN A 1 361 ? -6.609 25.384 -11.279 1.00 68.69 361 ASN A CA 1
ATOM 2912 C C . ASN A 1 361 ? -6.254 26.415 -10.196 1.00 68.69 361 ASN A C 1
ATOM 2914 O O . ASN A 1 361 ? -5.158 26.973 -10.219 1.00 68.69 361 ASN A O 1
ATOM 2918 N N . ILE A 1 362 ? -7.150 26.670 -9.239 1.00 70.94 362 ILE A N 1
ATOM 2919 C CA . ILE A 1 362 ? -6.869 27.568 -8.108 1.00 70.94 362 ILE A CA 1
ATOM 2920 C C . ILE A 1 362 ? -5.848 26.938 -7.164 1.00 70.94 362 ILE A C 1
ATOM 2922 O O . ILE A 1 362 ? -4.901 27.611 -6.766 1.00 70.94 362 ILE A O 1
ATOM 2926 N N . ILE A 1 363 ? -5.999 25.651 -6.850 1.00 71.69 363 ILE A N 1
ATOM 2927 C CA . ILE A 1 363 ? -5.052 24.913 -6.009 1.00 71.69 363 ILE A CA 1
ATOM 2928 C C . ILE A 1 363 ? -3.669 24.875 -6.670 1.00 71.69 363 ILE A C 1
ATOM 2930 O O . ILE A 1 363 ? -2.676 25.138 -6.002 1.00 71.69 363 ILE A O 1
ATOM 2934 N N . ILE A 1 364 ? -3.593 24.638 -7.984 1.00 74.62 364 ILE A N 1
ATOM 2935 C CA . ILE A 1 364 ? -2.338 24.658 -8.748 1.00 74.62 364 ILE A CA 1
ATOM 2936 C C . ILE A 1 364 ? -1.704 26.056 -8.713 1.00 74.62 364 ILE A C 1
ATOM 2938 O O . ILE A 1 364 ? -0.517 26.175 -8.425 1.00 74.62 364 ILE A O 1
ATOM 2942 N N . LYS A 1 365 ? -2.475 27.130 -8.934 1.00 74.56 365 LYS A N 1
ATOM 2943 C CA . LYS A 1 365 ? -1.961 28.510 -8.836 1.00 74.56 365 LYS A CA 1
ATOM 2944 C C . LYS A 1 365 ? -1.472 28.854 -7.430 1.00 74.56 365 LYS A C 1
ATOM 2946 O O . LYS A 1 365 ? -0.425 29.486 -7.294 1.00 74.56 365 LYS A O 1
ATOM 2951 N N . ALA A 1 366 ? -2.194 28.428 -6.397 1.00 73.62 366 ALA A N 1
ATOM 2952 C CA . ALA A 1 366 ? -1.779 28.595 -5.010 1.00 73.62 366 ALA A CA 1
ATOM 2953 C C . ALA A 1 366 ? -0.471 27.838 -4.740 1.00 73.62 366 ALA A C 1
ATOM 2955 O O . ALA A 1 366 ? 0.463 28.420 -4.196 1.00 73.62 366 ALA A O 1
ATOM 2956 N N . ALA A 1 367 ? -0.364 26.586 -5.195 1.00 73.75 367 ALA A N 1
ATOM 2957 C CA . ALA A 1 367 ? 0.833 25.763 -5.051 1.00 73.75 367 ALA A CA 1
ATOM 2958 C C . ALA A 1 367 ? 2.051 26.377 -5.758 1.00 73.75 367 ALA A C 1
ATOM 2960 O O . ALA A 1 367 ? 3.105 26.496 -5.142 1.00 73.75 367 ALA A O 1
ATOM 2961 N N . ILE A 1 368 ? 1.898 26.844 -7.003 1.00 76.38 368 ILE A N 1
ATOM 2962 C CA . ILE A 1 368 ? 2.963 27.532 -7.755 1.00 76.38 368 ILE A CA 1
ATOM 2963 C C . ILE A 1 368 ? 3.407 28.800 -7.014 1.00 76.38 368 ILE A C 1
ATOM 2965 O O . ILE A 1 368 ? 4.599 29.033 -6.828 1.00 76.38 368 ILE A O 1
ATOM 2969 N N . THR A 1 369 ? 2.455 29.602 -6.533 1.00 73.69 369 THR A N 1
ATOM 2970 C CA . THR A 1 369 ? 2.746 30.861 -5.831 1.00 73.69 369 THR A CA 1
ATOM 2971 C C . THR A 1 369 ? 3.455 30.621 -4.493 1.00 73.69 369 THR A C 1
ATOM 2973 O O . THR A 1 369 ? 4.402 31.329 -4.149 1.00 73.69 369 THR A O 1
ATOM 2976 N N . LEU A 1 370 ? 3.024 29.608 -3.737 1.00 74.00 370 LEU A N 1
ATOM 2977 C CA . LEU A 1 370 ? 3.649 29.204 -2.477 1.00 74.00 370 LEU A CA 1
ATOM 2978 C C . LEU A 1 370 ? 5.047 28.605 -2.703 1.00 74.00 370 LEU A C 1
ATOM 2980 O O . LEU A 1 370 ? 5.957 28.904 -1.932 1.00 74.00 370 LEU A O 1
ATOM 2984 N N . ALA A 1 371 ? 5.240 27.824 -3.771 1.00 70.88 371 ALA A N 1
ATOM 2985 C CA . ALA A 1 371 ? 6.541 27.279 -4.153 1.00 70.88 371 ALA A CA 1
ATOM 2986 C C . ALA A 1 371 ? 7.536 28.388 -4.527 1.00 70.88 371 ALA A C 1
ATOM 2988 O O . ALA A 1 371 ? 8.656 28.397 -4.019 1.00 70.88 371 ALA A O 1
ATOM 2989 N N . HIS A 1 372 ? 7.111 29.380 -5.319 1.00 67.62 372 HIS A N 1
ATOM 2990 C CA . HIS A 1 372 ? 7.941 30.549 -5.620 1.00 67.62 372 HIS A CA 1
ATOM 2991 C C . HIS A 1 372 ? 8.319 31.326 -4.352 1.00 67.62 372 HIS A C 1
ATOM 2993 O O . HIS A 1 372 ? 9.488 31.645 -4.168 1.00 67.62 372 HIS A O 1
ATOM 2999 N N . ARG A 1 373 ? 7.378 31.574 -3.430 1.00 64.38 373 ARG A N 1
ATOM 3000 C CA . ARG A 1 373 ? 7.689 32.261 -2.162 1.00 64.38 373 ARG A CA 1
ATOM 3001 C C . ARG A 1 373 ? 8.700 31.505 -1.294 1.00 64.38 373 ARG A C 1
ATOM 3003 O O . ARG A 1 373 ? 9.514 32.153 -0.652 1.00 64.38 373 ARG A O 1
ATOM 3010 N N . ARG A 1 374 ? 8.677 30.166 -1.283 1.00 57.88 374 ARG A N 1
ATOM 3011 C CA . ARG A 1 374 ? 9.677 29.353 -0.562 1.00 57.88 374 ARG A CA 1
ATOM 3012 C C . ARG A 1 374 ? 11.072 29.444 -1.189 1.00 57.88 374 ARG A C 1
ATOM 3014 O O . ARG A 1 374 ? 12.047 29.469 -0.451 1.00 57.88 374 ARG A O 1
ATOM 3021 N N . LEU A 1 375 ? 11.169 29.525 -2.518 1.00 47.44 375 LEU A N 1
ATOM 3022 C CA . LEU A 1 375 ? 12.452 29.665 -3.218 1.00 47.44 375 LEU A CA 1
ATOM 3023 C C . LEU A 1 375 ? 13.106 31.036 -2.978 1.00 47.44 375 LEU A C 1
ATOM 3025 O O . LEU A 1 375 ? 14.313 31.091 -2.796 1.00 47.44 375 LEU A O 1
ATOM 3029 N N . PHE A 1 376 ? 12.316 32.114 -2.912 1.00 48.00 376 PHE A N 1
ATOM 3030 C CA . PHE A 1 376 ? 12.820 33.478 -2.676 1.00 48.00 376 PHE A CA 1
ATOM 3031 C C . PHE A 1 376 ? 13.003 33.852 -1.196 1.00 48.00 376 PHE A C 1
ATOM 3033 O O . PHE A 1 376 ? 13.572 34.894 -0.904 1.00 48.00 376 PHE A O 1
ATOM 3040 N N . ALA A 1 377 ? 12.498 33.048 -0.256 1.00 46.66 377 ALA A N 1
ATOM 3041 C CA . ALA A 1 377 ? 12.720 33.261 1.178 1.00 46.66 377 ALA A CA 1
ATOM 3042 C C . ALA A 1 377 ? 14.011 32.593 1.696 1.00 46.66 377 ALA A C 1
ATOM 3044 O O . ALA A 1 377 ? 14.455 32.909 2.794 1.00 46.66 377 ALA A O 1
ATOM 3045 N N . ASN A 1 378 ? 14.588 31.670 0.915 1.00 38.28 378 ASN A N 1
ATOM 3046 C CA . ASN A 1 378 ? 15.847 30.972 1.207 1.00 38.28 378 ASN A CA 1
ATOM 3047 C C . ASN A 1 378 ? 17.041 31.518 0.389 1.00 38.28 378 ASN A C 1
ATOM 3049 O O . ASN A 1 378 ? 18.112 30.913 0.401 1.00 38.28 378 ASN A O 1
ATOM 3053 N N . SER A 1 379 ? 16.840 32.628 -0.328 1.00 35.38 379 SER A N 1
ATOM 3054 C CA . SER A 1 379 ? 17.862 33.454 -0.986 1.00 35.38 379 SER A CA 1
ATOM 3055 C C . SER A 1 379 ? 17.982 34.775 -0.247 1.00 35.38 379 SER A C 1
ATOM 3057 O O . SER A 1 379 ? 19.121 35.240 -0.049 1.00 35.38 379 SER A O 1
#

Sequence (379 aa):
MKEKTQIPYYLGIDAGSSSVGWAVTDTMYHVLKTKGKAMWGVRLFPDASTAAERRTHRAARRRLQRRKQRLDILEMLFAPALNEKDPQFLARMHESDLWQEDKSINSKYSLFSDSNFNDCDYHAQYPTTYHLRSELAHSTDSHDVRLVYLALHHLMKSRGHFLYEISETSDNDSSLRDKFDDFCTLLSDAYGLDFVPHNMDNYLNILKTPNMRVTEKAALLTEGLKKPSKNEAGISPFYISELLAGRSVALSNLFGDDRFKDVKKITLQNDLDANYNELCEVLDDHISVVTAAKDVYDAARFAEIIGTHRYLCDAKIAVYKQNNIDLRALKDYIKAHCIERYNSIFVTKRTSLIIMLPIANIIIKAAITLAHRRLFANS

Radius of gyration: 31.42 Å; chains: 1; bounding box: 72×89×88 Å

Foldseek 3Di:
DPPPPDFDKDWDWDDDQFKIWIFIAHPVRHFDDDPNHGRIDMDGHDGDDDCLVVVVVVVVVVVVVVLVVLLVVLCVVLVVVCCVVPVCQVQLQVCVVPDCVPRPDNAPASHDDDPVDGPVNVCVCPVDLLSLVVCVVPDPDDDRSSSVSSNVNVCSNCVDDDLDPDPPDDDLVVQLVVLVVVLQVCCCVVFVDNQDDPDPVVLLCLLQDPPDDLVRSLCVQCVPADQDDLQPAAAGSSQLSSQLSFHFAQPCSRGSHPLRVPPGTDGLVDDCVSCVVVCCVRCPVPSVSVSSSNSSSVSSVVCNQQPPHPDNSVSVVVVVVVCVVVVVLLLVVCVVPPVVCNCVQPPDPDPDPPPVVVVVVSSVVSVVVVVVVVVVVVD